Protein AF-A0A7Y5LWR7-F1 (afdb_monomer_lite)

pLDDT: mean 94.44, std 10.48, range [30.91, 98.88]

Structure (mmCIF, N/CA/C/O backbone):
data_AF-A0A7Y5LWR7-F1
#
_entry.id   AF-A0A7Y5LWR7-F1
#
loop_
_atom_site.group_PDB
_atom_site.id
_atom_site.type_symbol
_atom_site.label_atom_id
_atom_site.label_alt_id
_atom_site.label_comp_id
_atom_site.label_asym_id
_atom_site.label_entity_id
_atom_site.label_seq_id
_atom_site.pdbx_PDB_ins_code
_atom_site.Cartn_x
_atom_site.Cartn_y
_atom_site.Cartn_z
_atom_site.occupancy
_atom_site.B_iso_or_equiv
_atom_site.auth_seq_id
_atom_site.auth_comp_id
_atom_site.auth_asym_id
_atom_site.auth_atom_id
_atom_site.pdbx_PDB_model_num
ATOM 1 N N . MET A 1 1 ? 12.936 7.554 26.149 1.00 33.31 1 MET A N 1
ATOM 2 C CA . MET A 1 1 ? 13.353 6.325 26.855 1.00 33.31 1 MET A CA 1
ATOM 3 C C . MET A 1 1 ? 12.350 5.216 26.544 1.00 33.31 1 MET A C 1
ATOM 5 O O . MET A 1 1 ? 11.385 5.053 27.273 1.00 33.31 1 MET A O 1
ATOM 9 N N . LEU A 1 2 ? 12.534 4.507 25.424 1.00 32.50 2 LEU A N 1
ATOM 10 C CA . LEU A 1 2 ? 11.913 3.196 25.205 1.00 32.50 2 LEU A CA 1
ATOM 11 C C . LEU A 1 2 ? 12.851 2.184 25.873 1.00 32.50 2 LEU A C 1
ATOM 13 O O . LEU A 1 2 ? 13.879 1.833 25.298 1.00 32.50 2 LEU A O 1
ATOM 17 N N . SER A 1 3 ? 12.565 1.799 27.116 1.00 30.91 3 SER A N 1
ATOM 18 C CA . SER A 1 3 ? 13.297 0.704 27.753 1.00 30.91 3 SER A CA 1
ATOM 19 C C . SER A 1 3 ? 12.865 -0.608 27.117 1.00 30.91 3 SER A C 1
ATOM 21 O O . SER A 1 3 ? 11.700 -0.996 27.169 1.00 30.91 3 SER A O 1
ATOM 23 N N . ALA A 1 4 ? 13.843 -1.247 26.489 1.00 37.62 4 ALA A N 1
ATOM 24 C CA . ALA A 1 4 ? 13.772 -2.543 25.857 1.00 37.62 4 ALA A CA 1
ATOM 25 C C . ALA A 1 4 ? 13.347 -3.634 26.851 1.00 37.62 4 ALA A C 1
ATOM 27 O O . ALA A 1 4 ? 14.129 -4.064 27.696 1.00 37.62 4 ALA A O 1
ATOM 28 N N . LEU A 1 5 ? 12.128 -4.142 26.688 1.00 35.56 5 LEU A N 1
ATOM 29 C CA . LEU A 1 5 ? 11.800 -5.523 27.030 1.00 35.56 5 LEU A CA 1
ATOM 30 C C . LEU A 1 5 ? 12.269 -6.401 25.860 1.00 35.56 5 LEU A C 1
ATOM 32 O O . LEU A 1 5 ? 11.478 -6.852 25.038 1.00 35.56 5 LEU A O 1
ATOM 36 N N . LEU A 1 6 ? 13.588 -6.606 25.759 1.00 37.94 6 LEU A N 1
ATOM 37 C CA . LEU A 1 6 ? 14.128 -7.743 25.018 1.00 37.94 6 LEU A CA 1
ATOM 38 C C . LEU A 1 6 ? 13.851 -8.981 25.875 1.00 37.94 6 LEU A C 1
ATOM 40 O O . LEU A 1 6 ? 14.619 -9.327 26.772 1.00 37.94 6 LEU A O 1
ATOM 44 N N . ALA A 1 7 ? 12.714 -9.627 25.633 1.00 39.38 7 ALA A N 1
ATOM 45 C CA . ALA A 1 7 ? 12.545 -11.007 26.047 1.00 39.38 7 ALA A CA 1
ATOM 46 C C . ALA A 1 7 ? 13.658 -11.820 25.368 1.00 39.38 7 ALA A C 1
ATOM 48 O O . ALA A 1 7 ? 13.767 -11.807 24.140 1.00 39.38 7 ALA A O 1
ATOM 49 N N . LEU A 1 8 ? 14.494 -12.498 26.161 1.00 38.38 8 LEU A N 1
ATOM 50 C CA . LEU A 1 8 ? 15.397 -13.540 25.676 1.00 38.38 8 LEU A CA 1
ATOM 51 C C . LEU A 1 8 ? 14.532 -14.659 25.069 1.00 38.38 8 LEU A C 1
ATOM 53 O O . LEU A 1 8 ? 14.175 -15.625 25.740 1.00 38.38 8 LEU A O 1
ATOM 57 N N . SER A 1 9 ? 14.158 -14.516 23.799 1.00 42.25 9 SER A N 1
ATOM 58 C CA . SER A 1 9 ? 13.745 -15.654 22.990 1.00 42.25 9 SER A CA 1
ATOM 59 C C . SER A 1 9 ? 14.995 -16.479 22.746 1.00 42.25 9 SER A C 1
ATOM 61 O O . SER A 1 9 ? 15.924 -16.041 22.069 1.00 42.25 9 SER A O 1
ATOM 63 N N . ILE A 1 10 ? 15.033 -17.662 23.350 1.00 45.69 10 ILE A N 1
ATOM 64 C CA . ILE A 1 10 ? 15.969 -18.717 22.980 1.00 45.69 10 ILE A CA 1
ATOM 65 C C . ILE A 1 10 ? 15.828 -18.883 21.463 1.00 45.69 10 ILE A C 1
ATOM 67 O O . ILE A 1 10 ? 14.739 -19.200 20.987 1.00 45.69 10 ILE A O 1
ATOM 71 N N . LEU A 1 11 ? 16.902 -18.585 20.724 1.00 50.47 11 LEU A N 1
ATOM 72 C CA . LEU A 1 11 ? 17.004 -18.691 19.267 1.00 50.47 11 LEU A CA 1
ATOM 73 C C . LEU A 1 11 ? 16.865 -20.163 18.858 1.00 50.47 11 LEU A C 1
ATOM 75 O O . LEU A 1 11 ? 17.845 -20.836 18.544 1.00 50.47 11 LEU A O 1
ATOM 79 N N . ALA A 1 12 ? 15.646 -20.693 18.907 1.00 60.47 12 ALA A N 1
ATOM 80 C CA . ALA A 1 12 ? 15.312 -21.890 18.168 1.00 60.47 12 ALA A CA 1
ATOM 81 C C . ALA A 1 12 ? 15.597 -21.584 16.696 1.00 60.47 12 ALA A C 1
ATOM 83 O O . ALA A 1 12 ? 15.195 -20.533 16.192 1.00 60.47 12 ALA A O 1
ATOM 84 N N . CYS A 1 13 ? 16.335 -22.474 16.030 1.00 62.78 13 CYS A N 1
ATOM 85 C CA . CYS A 1 13 ? 16.491 -22.403 14.583 1.00 62.78 13 CYS A CA 1
ATOM 86 C C . CYS A 1 13 ? 15.076 -22.286 13.989 1.00 62.78 13 CYS A C 1
ATOM 88 O O . CYS A 1 13 ? 14.222 -23.091 14.387 1.00 62.78 13 CYS A O 1
ATOM 90 N N . PRO A 1 14 ? 14.787 -21.282 13.140 1.00 66.44 14 PRO A N 1
ATOM 91 C CA . PRO A 1 14 ? 13.465 -21.168 12.545 1.00 66.44 14 PRO A CA 1
ATOM 92 C C . PRO A 1 14 ? 13.116 -22.501 11.867 1.00 66.44 14 PRO A C 1
ATOM 94 O O . PRO A 1 14 ? 14.014 -23.170 11.340 1.00 66.44 14 PRO A O 1
ATOM 97 N N . PRO A 1 15 ? 11.848 -22.944 11.943 1.00 73.62 15 PRO A N 1
ATOM 98 C CA . PRO A 1 15 ? 11.438 -24.173 11.282 1.00 73.62 15 PRO A CA 1
ATOM 99 C C . PRO A 1 15 ? 11.814 -24.100 9.794 1.00 73.62 15 PRO A C 1
ATOM 101 O O . PRO A 1 15 ? 11.798 -23.009 9.218 1.00 73.62 15 PRO A O 1
ATOM 104 N N . PRO A 1 16 ? 12.179 -25.234 9.170 1.00 86.31 16 PRO A N 1
ATOM 105 C CA . PRO A 1 16 ? 12.497 -25.244 7.749 1.00 86.31 16 PRO A CA 1
ATOM 106 C C . PRO A 1 16 ? 11.305 -24.696 6.959 1.00 86.31 16 PRO A C 1
ATOM 108 O O . PRO A 1 16 ? 10.158 -25.029 7.270 1.00 86.31 16 PRO A O 1
ATOM 111 N N . GLY A 1 17 ? 11.574 -23.859 5.956 1.00 94.25 17 GLY A N 1
ATOM 112 C CA . GLY A 1 17 ? 10.511 -23.298 5.132 1.00 94.25 17 GLY A CA 1
ATOM 113 C C . GLY A 1 17 ? 9.750 -24.359 4.341 1.00 94.25 17 GLY A C 1
ATOM 114 O O . GLY A 1 17 ? 10.210 -25.485 4.131 1.00 94.25 17 GLY A O 1
ATOM 115 N N . ILE A 1 18 ? 8.550 -23.982 3.921 1.00 97.56 18 ILE A N 1
ATOM 116 C CA . ILE A 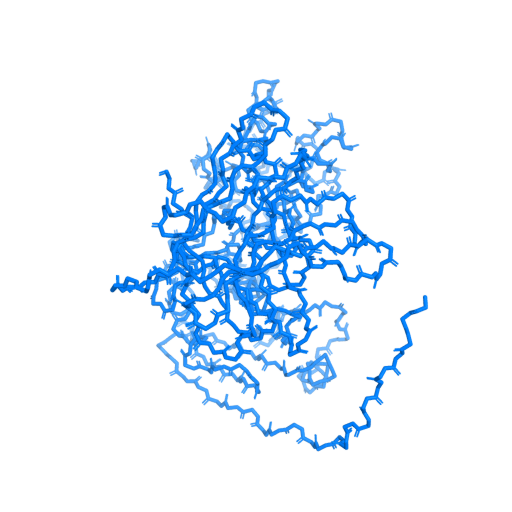1 18 ? 7.591 -24.821 3.219 1.00 97.56 18 ILE A CA 1
ATOM 117 C C . ILE A 1 18 ? 7.698 -24.540 1.723 1.00 97.56 18 ILE A C 1
ATOM 119 O O . ILE A 1 18 ? 7.600 -23.395 1.280 1.00 97.56 18 ILE A O 1
ATOM 123 N N . GLU A 1 19 ? 7.867 -25.606 0.947 1.00 98.12 19 GLU A N 1
ATOM 124 C CA . GLU A 1 19 ? 7.754 -25.574 -0.509 1.00 98.12 19 GLU A CA 1
ATOM 125 C C . GLU A 1 19 ? 6.280 -25.655 -0.922 1.00 98.12 19 GLU A C 1
ATOM 127 O O . GLU A 1 19 ? 5.544 -26.534 -0.468 1.00 98.12 19 GLU A O 1
ATOM 132 N N . HIS A 1 20 ? 5.850 -24.772 -1.818 1.00 98.44 20 HIS A N 1
ATOM 133 C CA . HIS A 1 20 ? 4.491 -24.755 -2.352 1.00 98.44 20 HIS A CA 1
ATOM 134 C C . HIS A 1 20 ? 4.496 -24.478 -3.852 1.00 98.44 20 HIS A C 1
ATOM 136 O O . HIS A 1 20 ? 5.311 -23.716 -4.370 1.00 98.44 20 HIS A O 1
ATOM 142 N N . LYS A 1 21 ? 3.583 -25.125 -4.576 1.00 98.69 21 LYS A N 1
ATOM 143 C CA . LYS A 1 21 ? 3.525 -25.068 -6.036 1.00 98.69 21 LYS A CA 1
ATOM 144 C C . LYS A 1 21 ? 2.143 -24.651 -6.498 1.00 98.69 21 LYS A C 1
ATOM 146 O O . LYS A 1 21 ? 1.160 -25.306 -6.169 1.00 98.69 21 LYS A O 1
ATOM 151 N N . THR A 1 22 ? 2.101 -23.628 -7.338 1.00 98.69 22 THR A N 1
ATOM 152 C CA . THR A 1 22 ? 0.907 -23.202 -8.069 1.00 98.69 22 THR A CA 1
ATOM 153 C C . THR A 1 22 ? 1.098 -23.418 -9.575 1.00 98.69 22 THR A C 1
ATOM 155 O O . THR A 1 22 ? 2.117 -23.964 -10.016 1.00 98.69 22 THR A O 1
ATOM 158 N N . ALA A 1 23 ? 0.126 -22.986 -10.384 1.00 98.56 23 ALA A N 1
ATOM 159 C CA . ALA A 1 23 ? 0.202 -23.091 -11.839 1.00 98.56 23 ALA A CA 1
ATOM 160 C C . ALA A 1 23 ? 1.424 -22.351 -12.409 1.00 98.56 23 ALA A C 1
ATOM 162 O O . ALA A 1 23 ? 2.123 -22.897 -13.263 1.00 98.56 23 ALA A O 1
ATOM 163 N N . HIS A 1 24 ? 1.716 -21.153 -11.898 1.00 98.81 24 HIS A N 1
ATOM 164 C CA . HIS A 1 24 ? 2.752 -20.272 -12.429 1.00 98.81 24 HIS A CA 1
ATOM 165 C C . HIS A 1 24 ? 3.938 -20.045 -11.484 1.00 98.81 24 HIS A C 1
ATOM 167 O O . HIS A 1 24 ? 4.938 -19.486 -11.929 1.00 98.81 24 HIS A O 1
ATOM 173 N N . TYR A 1 25 ? 3.881 -20.497 -10.225 1.00 98.81 25 TYR A N 1
ATOM 174 C CA . TYR A 1 25 ? 4.927 -20.217 -9.235 1.00 98.81 25 TYR A CA 1
ATOM 175 C C . TYR A 1 25 ? 5.413 -21.450 -8.474 1.00 98.81 25 TYR A C 1
ATOM 177 O O . TYR A 1 25 ? 4.619 -22.305 -8.075 1.00 98.81 25 TYR A O 1
ATOM 185 N N . ASP A 1 26 ? 6.724 -21.507 -8.241 1.00 98.81 26 ASP A N 1
ATOM 186 C CA . ASP A 1 26 ? 7.390 -22.312 -7.216 1.00 98.81 26 ASP A CA 1
ATOM 187 C C . ASP A 1 26 ? 7.732 -21.402 -6.027 1.00 98.81 26 ASP A C 1
ATOM 189 O O . ASP A 1 26 ? 8.507 -20.457 -6.173 1.00 98.81 26 ASP A O 1
ATOM 193 N N . LEU A 1 27 ? 7.177 -21.682 -4.851 1.00 98.69 27 LEU A N 1
ATOM 194 C CA . LEU A 1 27 ? 7.318 -20.854 -3.654 1.00 98.69 27 LEU A CA 1
ATOM 195 C C . LEU A 1 27 ? 8.092 -21.583 -2.561 1.00 98.69 27 LEU A C 1
ATOM 197 O O . LEU A 1 27 ? 7.815 -22.748 -2.294 1.00 98.69 27 LEU A O 1
ATOM 201 N N . TYR A 1 28 ? 8.976 -20.859 -1.881 1.00 98.62 28 TYR A N 1
ATOM 202 C CA . TYR A 1 28 ? 9.517 -21.235 -0.576 1.00 98.62 28 TYR A CA 1
ATOM 203 C C . TYR A 1 28 ? 9.120 -20.170 0.448 1.00 98.62 28 TYR A C 1
ATOM 205 O O . TYR A 1 28 ? 9.338 -18.984 0.199 1.00 98.62 28 TYR A O 1
ATOM 213 N N . ALA A 1 29 ? 8.540 -20.569 1.580 1.00 98.25 29 ALA A N 1
ATOM 214 C CA . ALA A 1 29 ? 8.079 -19.642 2.615 1.00 98.25 29 ALA A CA 1
ATOM 215 C C . ALA A 1 29 ? 8.331 -20.177 4.031 1.00 98.25 29 ALA A C 1
ATOM 217 O O . ALA A 1 29 ? 7.966 -21.307 4.335 1.00 98.25 29 ALA A O 1
ATOM 218 N N . GLU A 1 30 ? 8.910 -19.367 4.921 1.00 96.31 30 GLU A N 1
ATOM 219 C CA . GLU A 1 30 ? 9.195 -19.792 6.306 1.00 96.31 30 GLU A CA 1
ATOM 220 C C . GLU A 1 30 ? 8.069 -19.472 7.302 1.00 96.31 30 GLU A C 1
ATOM 222 O O . GLU A 1 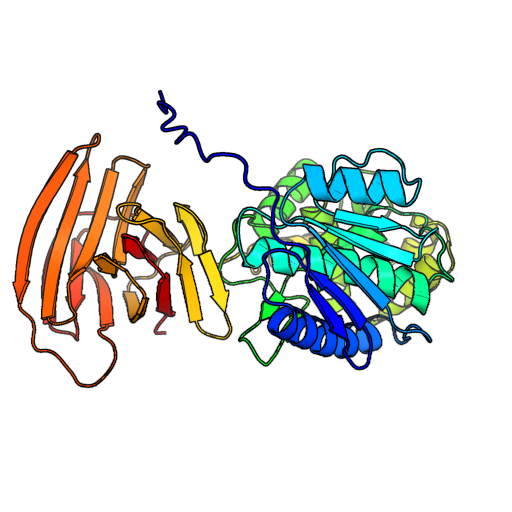30 ? 7.686 -20.332 8.090 1.00 96.31 30 GLU A O 1
ATOM 227 N N . THR A 1 31 ? 7.525 -18.251 7.290 1.00 95.50 31 THR A N 1
ATOM 228 C CA . THR A 1 31 ? 6.567 -17.780 8.319 1.00 95.50 31 THR A CA 1
ATOM 229 C C . THR A 1 31 ? 5.247 -17.250 7.774 1.00 95.50 31 THR A C 1
ATOM 231 O O . THR A 1 31 ? 4.316 -17.021 8.547 1.00 95.50 31 THR A O 1
ATOM 234 N N . VAL A 1 32 ? 5.147 -17.048 6.462 1.00 96.75 32 VAL A N 1
ATOM 235 C CA . VAL A 1 32 ? 3.894 -16.671 5.797 1.00 96.75 32 VAL A CA 1
ATOM 236 C C . VAL A 1 32 ? 3.161 -17.919 5.328 1.00 96.75 32 VAL A C 1
ATOM 238 O O . VAL A 1 32 ? 3.792 -18.936 5.055 1.00 96.75 32 VAL A O 1
ATOM 241 N N . ASP A 1 33 ? 1.838 -17.832 5.210 1.00 97.56 33 ASP A N 1
ATOM 242 C CA . ASP A 1 33 ? 1.026 -18.909 4.646 1.00 97.56 33 ASP A CA 1
ATOM 243 C C . ASP A 1 33 ? 1.315 -19.051 3.137 1.00 97.56 33 ASP A C 1
ATOM 245 O O . ASP A 1 33 ? 0.955 -18.157 2.358 1.00 97.56 33 ASP A O 1
ATOM 249 N N . PRO A 1 34 ? 1.966 -20.143 2.693 1.00 97.88 34 PRO A N 1
ATOM 250 C CA . PRO A 1 34 ? 2.309 -20.307 1.289 1.00 97.88 34 PRO A CA 1
ATOM 251 C C . PRO A 1 34 ? 1.080 -20.493 0.387 1.00 97.88 34 PRO A C 1
ATOM 253 O O . PRO A 1 34 ? 1.171 -20.176 -0.798 1.00 97.88 34 PRO A O 1
ATOM 256 N N . GLU A 1 35 ? -0.060 -20.960 0.912 1.00 98.31 35 GLU A N 1
ATOM 257 C CA . GLU A 1 35 ? -1.296 -21.090 0.133 1.00 98.31 35 GLU A CA 1
ATOM 258 C C . GLU A 1 35 ? -1.915 -19.712 -0.144 1.00 98.31 35 GLU A C 1
ATOM 260 O O . GLU A 1 35 ? -2.270 -19.417 -1.289 1.00 98.31 35 GLU A O 1
ATOM 265 N N . GLU A 1 36 ? -1.983 -18.828 0.864 1.00 98.00 36 GLU A N 1
ATOM 266 C CA . GLU A 1 36 ? -2.456 -17.444 0.678 1.00 98.00 36 GLU A CA 1
ATOM 267 C C . GLU A 1 36 ? -1.544 -16.676 -0.289 1.00 98.00 36 GLU A C 1
ATOM 269 O O . GLU A 1 36 ? -2.036 -15.991 -1.190 1.00 98.00 36 GLU A O 1
ATOM 274 N N . ILE A 1 37 ? -0.220 -16.807 -0.145 1.00 98.62 37 ILE A N 1
ATOM 275 C CA . ILE A 1 37 ? 0.734 -16.156 -1.051 1.00 98.62 37 ILE A CA 1
ATOM 276 C C . ILE A 1 37 ? 0.661 -16.737 -2.468 1.00 98.62 37 ILE A C 1
ATOM 278 O O . ILE A 1 37 ? 0.714 -15.979 -3.439 1.00 98.62 37 ILE A O 1
ATOM 282 N N . GLY A 1 38 ? 0.487 -18.052 -2.609 1.00 98.69 38 GLY A N 1
ATOM 283 C CA . GLY A 1 38 ? 0.244 -18.692 -3.899 1.00 98.69 38 GLY A CA 1
ATOM 284 C C . GLY A 1 38 ? -0.992 -18.133 -4.593 1.00 98.69 38 GLY A C 1
ATOM 285 O O . GLY A 1 38 ? -0.910 -17.710 -5.746 1.00 98.69 38 GLY A O 1
ATOM 286 N N . ALA A 1 39 ? -2.118 -18.043 -3.883 1.00 98.69 39 ALA A N 1
ATOM 287 C CA . ALA A 1 39 ? -3.347 -17.460 -4.417 1.00 98.69 39 ALA A CA 1
ATOM 288 C C . ALA A 1 39 ? -3.174 -15.982 -4.818 1.00 98.69 39 ALA A C 1
ATOM 290 O O . ALA A 1 39 ? -3.623 -15.578 -5.893 1.00 98.69 39 ALA A O 1
ATOM 291 N N . LEU A 1 40 ? -2.480 -15.189 -3.993 1.00 98.81 40 LEU A N 1
ATOM 292 C CA . LEU A 1 40 ? -2.151 -13.792 -4.287 1.00 98.81 40 LEU A CA 1
ATOM 293 C C . LEU A 1 40 ? -1.356 -13.662 -5.596 1.00 98.81 40 LEU A C 1
ATOM 295 O O . LEU A 1 40 ? -1.706 -12.852 -6.457 1.00 98.81 40 LEU A O 1
ATOM 299 N N . LEU A 1 41 ? -0.293 -14.454 -5.753 1.00 98.88 41 LEU A N 1
ATOM 300 C CA . LEU A 1 41 ? 0.587 -14.410 -6.921 1.00 98.88 41 LEU A CA 1
ATOM 301 C C . LEU A 1 41 ? -0.106 -14.901 -8.199 1.00 98.88 41 LEU A C 1
ATOM 303 O O . LEU A 1 41 ? 0.128 -14.349 -9.271 1.00 98.88 41 LEU A O 1
ATOM 307 N N . GLU A 1 42 ? -1.017 -15.867 -8.105 1.00 98.81 42 GLU A N 1
ATOM 308 C CA . GLU A 1 42 ? -1.831 -16.306 -9.246 1.00 98.81 42 GLU A CA 1
ATOM 309 C C . GLU A 1 42 ? -2.805 -15.221 -9.736 1.00 98.81 42 GLU A C 1
ATOM 311 O O . GLU A 1 42 ? -3.009 -15.055 -10.944 1.00 98.81 42 GLU A O 1
ATOM 316 N N . GLU A 1 43 ? -3.383 -14.426 -8.831 1.00 98.81 43 GLU A N 1
ATOM 317 C CA . GLU A 1 43 ? -4.166 -13.249 -9.226 1.00 98.81 43 GLU A CA 1
ATOM 318 C C . GLU A 1 43 ? -3.280 -12.115 -9.767 1.00 98.81 43 GLU A C 1
ATOM 320 O O . GLU A 1 43 ? -3.683 -11.397 -10.693 1.00 98.81 43 GLU A O 1
ATOM 325 N N . ALA A 1 44 ? -2.058 -11.973 -9.245 1.00 98.81 44 ALA A N 1
ATOM 326 C CA . ALA A 1 44 ? -1.076 -11.012 -9.741 1.00 98.81 44 ALA A CA 1
ATOM 327 C C . ALA A 1 44 ? -0.634 -11.349 -11.169 1.00 98.81 44 ALA A C 1
ATOM 329 O O . ALA A 1 44 ? -0.652 -10.472 -12.031 1.00 98.81 44 ALA A O 1
ATOM 330 N N . TRP A 1 45 ? -0.350 -12.622 -11.464 1.00 98.81 45 TRP A N 1
ATOM 331 C CA . TRP A 1 45 ? 0.040 -13.102 -12.792 1.00 98.81 45 TRP A CA 1
ATOM 332 C C . TRP A 1 45 ? -0.914 -12.626 -13.890 1.00 98.81 45 TRP A C 1
ATOM 334 O O . TRP A 1 45 ? -0.482 -12.109 -14.920 1.00 98.81 45 TRP A O 1
ATOM 344 N N . LYS A 1 46 ? -2.229 -12.737 -13.661 1.00 98.62 46 LYS A N 1
ATOM 345 C CA . LYS A 1 46 ? -3.266 -12.308 -14.618 1.00 98.62 46 LYS A CA 1
ATOM 346 C C . LYS A 1 46 ? -3.191 -10.808 -14.911 1.00 98.62 46 LYS A C 1
ATOM 348 O O . LYS A 1 46 ? -3.400 -10.383 -16.051 1.00 98.62 46 LYS A O 1
ATOM 353 N N . GLN A 1 47 ? -2.928 -10.002 -13.884 1.00 98.75 47 GLN A N 1
ATOM 354 C CA . GLN A 1 47 ? -2.819 -8.548 -13.999 1.00 98.75 47 GLN A CA 1
ATOM 355 C C . GLN A 1 47 ? -1.488 -8.138 -14.626 1.00 98.75 47 GLN A C 1
ATOM 357 O O . GLN A 1 47 ? -1.483 -7.287 -15.513 1.00 98.75 47 GLN A O 1
ATOM 362 N N . PHE A 1 48 ? -0.390 -8.795 -14.257 1.00 98.75 48 PHE A N 1
ATOM 363 C CA . PHE A 1 48 ? 0.936 -8.553 -14.821 1.00 98.75 48 PHE A CA 1
ATOM 364 C C . PHE A 1 48 ? 0.957 -8.905 -16.308 1.00 98.75 48 PHE A C 1
ATOM 366 O O . PHE A 1 48 ? 1.359 -8.078 -17.122 1.00 98.75 48 PHE A O 1
ATOM 373 N N . ALA A 1 49 ? 0.408 -10.060 -16.695 1.00 98.69 49 ALA A N 1
ATOM 374 C CA . ALA A 1 49 ? 0.316 -10.462 -18.096 1.00 98.69 49 ALA A CA 1
ATOM 375 C C . ALA A 1 49 ? -0.441 -9.434 -18.951 1.00 98.69 49 ALA A C 1
ATOM 377 O O . ALA A 1 49 ? -0.048 -9.123 -20.077 1.00 98.69 49 ALA A O 1
ATOM 378 N N . ARG A 1 50 ? -1.516 -8.862 -18.396 1.00 98.44 50 ARG A N 1
ATOM 379 C CA . ARG A 1 50 ? -2.285 -7.796 -19.045 1.00 98.44 50 ARG A CA 1
ATOM 380 C C . ARG A 1 50 ? -1.509 -6.484 -19.114 1.00 98.44 50 ARG A C 1
ATOM 382 O O . ARG A 1 50 ? -1.562 -5.819 -20.141 1.00 98.44 50 ARG A O 1
ATOM 389 N N . PHE A 1 51 ? -0.821 -6.110 -18.039 1.00 98.50 51 PHE A N 1
ATOM 390 C CA . PHE A 1 51 ? -0.048 -4.872 -17.966 1.00 98.50 51 PHE A CA 1
ATOM 391 C C . PHE A 1 51 ? 1.132 -4.881 -18.948 1.00 98.50 51 PHE A C 1
ATOM 393 O O . PHE A 1 51 ? 1.327 -3.916 -19.683 1.00 98.50 51 PHE A O 1
ATOM 400 N N . PHE A 1 52 ? 1.881 -5.986 -19.005 1.00 98.00 52 PHE A N 1
ATOM 401 C CA . PHE A 1 52 ? 3.058 -6.128 -19.867 1.00 98.00 52 PHE A CA 1
ATOM 402 C C . PHE A 1 52 ? 2.736 -6.593 -21.293 1.00 98.00 52 PHE A C 1
ATOM 404 O O . PHE A 1 52 ? 3.629 -6.587 -22.138 1.00 98.00 52 PHE A O 1
ATOM 411 N N . LEU A 1 53 ? 1.488 -6.997 -21.571 1.00 97.44 53 LEU A N 1
ATOM 412 C CA . LEU A 1 53 ? 1.060 -7.600 -22.845 1.00 97.44 53 LEU A CA 1
ATOM 413 C C . LEU A 1 53 ? 1.907 -8.826 -23.250 1.00 97.44 53 LEU A C 1
ATOM 415 O O . LEU A 1 53 ? 2.053 -9.139 -24.432 1.00 97.44 53 LEU A O 1
ATOM 419 N N . ALA A 1 54 ? 2.479 -9.505 -22.259 1.00 97.81 54 ALA A N 1
ATOM 420 C CA . ALA A 1 54 ? 3.379 -10.643 -22.392 1.00 97.81 54 ALA A CA 1
ATOM 421 C C . ALA A 1 54 ? 3.377 -11.437 -21.081 1.00 97.81 54 ALA A C 1
ATOM 423 O O . ALA A 1 54 ? 2.968 -10.912 -20.051 1.00 97.81 54 ALA A O 1
ATOM 424 N N . ALA A 1 55 ? 3.854 -12.681 -21.099 1.00 98.38 55 ALA A N 1
ATOM 425 C CA . ALA A 1 55 ? 4.029 -13.485 -19.892 1.00 98.38 55 ALA A CA 1
ATOM 426 C C . ALA A 1 55 ? 5.322 -14.312 -19.969 1.00 98.38 55 ALA A C 1
ATOM 428 O O . ALA A 1 55 ? 5.726 -14.699 -21.075 1.00 98.38 55 ALA A O 1
ATOM 429 N N . PRO A 1 56 ? 5.972 -14.606 -18.829 1.00 98.25 56 PRO A N 1
ATOM 430 C CA . PRO A 1 56 ? 7.062 -15.570 -18.777 1.00 98.25 56 PRO A CA 1
ATOM 431 C C . PRO A 1 56 ? 6.597 -16.952 -19.251 1.00 98.25 56 PRO A C 1
ATOM 433 O O . PRO A 1 56 ? 5.440 -17.330 -19.074 1.00 98.25 56 PRO A O 1
ATOM 436 N N . LYS A 1 57 ? 7.507 -17.709 -19.870 1.00 97.12 57 LYS A N 1
ATOM 437 C CA . LYS A 1 57 ? 7.213 -19.061 -20.380 1.00 97.12 57 LYS A CA 1
ATOM 438 C C . LYS A 1 57 ? 7.295 -20.138 -19.300 1.00 97.12 57 LYS A C 1
ATOM 440 O O . LYS A 1 57 ? 6.594 -21.140 -19.388 1.00 97.12 57 LYS A O 1
ATOM 445 N N . ASP A 1 58 ? 8.166 -19.921 -18.321 1.00 97.69 58 ASP A N 1
ATOM 446 C CA . ASP A 1 58 ? 8.468 -20.866 -17.252 1.00 97.69 58 ASP A CA 1
ATOM 447 C C . ASP A 1 58 ? 7.774 -20.445 -15.949 1.00 97.69 58 ASP A C 1
ATOM 449 O O . ASP A 1 58 ? 7.404 -19.278 -15.782 1.00 97.69 58 ASP A O 1
ATOM 453 N N . ARG A 1 59 ? 7.636 -21.389 -15.009 1.00 98.50 59 ARG A N 1
ATOM 454 C CA . ARG A 1 59 ? 7.195 -21.080 -13.641 1.00 98.50 59 ARG A CA 1
ATOM 455 C C . ARG A 1 59 ? 8.233 -20.202 -12.946 1.00 98.50 59 ARG A C 1
ATOM 457 O O . ARG A 1 59 ? 9.438 -20.375 -13.129 1.00 98.50 59 ARG A O 1
ATOM 464 N N . LEU A 1 60 ? 7.750 -19.251 -12.162 1.00 98.75 60 LEU A N 1
ATOM 465 C CA . LEU A 1 60 ? 8.569 -18.273 -11.462 1.00 98.75 60 LEU A CA 1
ATOM 466 C C . LEU A 1 60 ? 8.898 -18.752 -10.052 1.00 98.75 60 LEU A C 1
ATOM 468 O O . LEU A 1 60 ? 8.029 -19.260 -9.348 1.00 98.75 60 LEU A O 1
ATOM 472 N N . ARG A 1 61 ? 10.146 -18.559 -9.620 1.00 98.81 61 ARG A N 1
ATOM 473 C CA . ARG A 1 61 ? 10.588 -18.904 -8.264 1.00 98.81 61 ARG A CA 1
ATOM 474 C C . ARG A 1 61 ? 10.562 -17.670 -7.366 1.00 98.81 61 ARG A C 1
ATOM 476 O O . ARG A 1 61 ? 11.189 -16.663 -7.707 1.00 98.81 61 ARG A O 1
ATOM 483 N N . VAL A 1 62 ? 9.876 -17.773 -6.229 1.00 98.88 62 VAL A N 1
ATOM 484 C CA . VAL A 1 62 ? 9.818 -16.735 -5.185 1.00 98.88 62 VAL A CA 1
ATOM 485 C C . VAL A 1 62 ? 10.175 -17.362 -3.837 1.00 98.88 62 VAL A C 1
ATOM 487 O O . VAL A 1 62 ? 9.616 -18.393 -3.465 1.00 98.88 62 VAL A O 1
ATOM 490 N N . GLU A 1 63 ? 11.108 -16.755 -3.107 1.00 98.75 63 GLU A N 1
ATOM 491 C CA . GLU A 1 63 ? 11.583 -17.241 -1.808 1.00 98.75 63 GLU A CA 1
ATOM 492 C C . GLU A 1 63 ? 11.405 -16.167 -0.729 1.00 98.75 63 GLU A C 1
ATOM 494 O O . GLU A 1 63 ? 11.930 -15.057 -0.849 1.00 98.75 63 GLU A O 1
ATOM 499 N N . ILE A 1 64 ? 10.648 -16.505 0.320 1.00 98.69 64 ILE A N 1
ATOM 500 C CA . ILE A 1 64 ? 10.205 -15.593 1.377 1.00 98.69 64 ILE A CA 1
ATOM 501 C C . ILE A 1 64 ? 10.733 -16.081 2.723 1.00 98.69 64 ILE A C 1
ATOM 503 O O . ILE A 1 64 ? 10.266 -17.072 3.291 1.00 98.69 64 ILE A O 1
ATOM 507 N N . TYR A 1 65 ? 11.702 -15.343 3.242 1.00 98.25 65 TYR A N 1
ATOM 508 C CA . TYR A 1 65 ? 12.437 -15.678 4.453 1.00 98.25 65 TYR A CA 1
ATOM 509 C C . TYR A 1 65 ? 11.842 -15.008 5.692 1.00 98.25 65 TYR A C 1
ATOM 511 O O . TYR A 1 65 ? 11.300 -13.904 5.625 1.00 98.25 65 TYR A O 1
ATOM 519 N N . ALA A 1 66 ? 11.962 -15.654 6.849 1.00 96.94 66 ALA A N 1
ATOM 520 C CA . ALA A 1 66 ? 11.413 -15.135 8.099 1.00 96.94 66 ALA A CA 1
ATOM 521 C C . ALA A 1 66 ? 12.134 -13.871 8.595 1.00 96.94 66 ALA A C 1
ATOM 523 O O . ALA A 1 66 ? 11.536 -13.053 9.295 1.00 96.94 66 ALA A O 1
ATOM 524 N N . SER A 1 67 ? 13.417 -13.720 8.256 1.00 96.69 67 SER A N 1
ATOM 525 C CA . SER A 1 67 ? 14.259 -12.613 8.705 1.00 96.69 67 SER A CA 1
ATOM 526 C C . SER A 1 67 ? 15.274 -12.188 7.645 1.00 96.69 67 SER A C 1
ATOM 528 O O . SER A 1 67 ? 15.555 -12.921 6.692 1.00 96.69 67 SER A O 1
ATOM 530 N N . ASN A 1 68 ? 15.860 -11.004 7.841 1.00 97.06 68 ASN A N 1
ATOM 531 C CA . ASN A 1 68 ? 16.932 -10.504 6.988 1.00 97.06 68 ASN A CA 1
ATOM 532 C C . ASN A 1 68 ? 18.148 -11.448 6.992 1.00 97.06 68 ASN A C 1
ATOM 534 O O . ASN A 1 68 ? 18.755 -11.660 5.952 1.00 97.06 68 ASN A O 1
ATOM 538 N N . GLU A 1 69 ? 18.492 -12.068 8.123 1.00 96.81 69 GLU A N 1
ATOM 539 C CA . GLU A 1 69 ? 19.629 -12.994 8.221 1.00 96.81 69 GLU A CA 1
ATOM 540 C C . GLU A 1 69 ? 19.436 -14.237 7.341 1.00 96.81 69 GLU A C 1
ATOM 542 O O . GLU A 1 69 ? 20.362 -14.633 6.630 1.00 96.81 69 GLU A O 1
ATOM 547 N N . ALA A 1 70 ? 18.237 -14.831 7.352 1.00 96.69 70 ALA A N 1
ATOM 548 C CA . ALA A 1 70 ? 17.903 -15.974 6.501 1.00 96.69 70 ALA A CA 1
ATOM 549 C C . ALA A 1 70 ? 17.911 -15.588 5.009 1.00 96.69 70 ALA A C 1
ATOM 551 O O . ALA A 1 70 ? 18.476 -16.307 4.182 1.00 96.69 70 ALA A O 1
ATOM 552 N N . TYR A 1 71 ? 17.397 -14.399 4.683 1.00 97.94 71 TYR A N 1
ATOM 553 C CA . TYR A 1 71 ? 17.477 -13.813 3.344 1.00 97.94 71 TYR A CA 1
ATOM 554 C C . TYR A 1 71 ? 18.926 -13.604 2.868 1.00 97.94 71 TYR A C 1
ATOM 556 O O . TYR A 1 71 ? 19.283 -14.056 1.780 1.00 97.94 71 TYR A O 1
ATOM 564 N N . GLN A 1 72 ? 19.808 -13.021 3.690 1.00 97.94 72 GLN A N 1
ATOM 565 C CA . GLN A 1 72 ? 21.230 -12.871 3.343 1.00 97.94 72 GLN A CA 1
ATOM 566 C C . GLN A 1 72 ? 21.931 -14.227 3.179 1.00 97.94 72 GLN A C 1
ATOM 568 O O . GLN A 1 72 ? 22.773 -14.399 2.293 1.00 97.94 72 GLN A O 1
ATOM 573 N N . ALA A 1 73 ? 21.589 -15.216 4.012 1.00 97.19 73 ALA A N 1
ATOM 574 C CA . ALA A 1 73 ? 22.137 -16.564 3.894 1.00 97.19 73 ALA A CA 1
ATOM 575 C C . ALA A 1 73 ? 21.747 -17.224 2.561 1.00 97.19 73 ALA A C 1
ATOM 577 O O . ALA A 1 73 ? 22.588 -17.871 1.931 1.00 97.19 73 ALA A O 1
ATOM 578 N N . ALA A 1 74 ? 20.511 -17.019 2.103 1.00 97.56 74 ALA A N 1
ATOM 579 C CA . ALA A 1 74 ? 20.036 -17.497 0.811 1.00 97.56 74 ALA A CA 1
ATOM 580 C C . ALA A 1 74 ? 20.726 -16.813 -0.373 1.00 97.56 74 ALA A C 1
ATOM 582 O O . ALA A 1 74 ? 21.205 -17.495 -1.281 1.00 97.56 74 ALA A O 1
ATOM 583 N N . LEU A 1 75 ? 20.868 -15.485 -0.331 1.00 98.12 75 LEU A N 1
ATOM 584 C CA . LEU A 1 75 ? 21.632 -14.743 -1.336 1.00 98.12 75 LEU A CA 1
ATOM 585 C C . LEU A 1 75 ? 23.066 -15.277 -1.439 1.00 98.12 75 LEU A C 1
ATOM 587 O O . LEU A 1 75 ? 23.540 -15.598 -2.530 1.00 98.12 75 LEU A O 1
ATOM 591 N N . LYS A 1 76 ? 23.737 -15.473 -0.299 1.00 97.81 76 LYS A N 1
ATOM 592 C CA . LYS A 1 76 ? 25.092 -16.035 -0.246 1.00 97.81 76 LYS A CA 1
ATOM 593 C C . LYS A 1 76 ? 25.160 -17.463 -0.798 1.00 97.81 76 LYS A C 1
ATOM 595 O O . LYS A 1 76 ? 26.096 -17.777 -1.538 1.00 97.81 76 LYS A O 1
ATOM 600 N N . ARG A 1 77 ? 24.195 -18.326 -0.451 1.00 97.69 77 ARG A N 1
ATOM 601 C CA . ARG A 1 77 ? 24.075 -19.708 -0.962 1.00 97.69 77 ARG A CA 1
ATOM 602 C C . ARG A 1 77 ? 24.043 -19.721 -2.489 1.00 97.69 77 ARG A C 1
ATOM 604 O O . ARG A 1 77 ? 24.753 -20.511 -3.109 1.00 97.69 77 ARG A O 1
ATOM 611 N N . ASP A 1 78 ? 23.311 -18.781 -3.075 1.00 98.12 78 ASP A N 1
ATOM 612 C CA . ASP A 1 78 ? 23.126 -18.679 -4.520 1.00 98.12 78 ASP A CA 1
ATOM 613 C C . ASP A 1 78 ? 24.162 -17.754 -5.189 1.00 98.12 78 ASP A C 1
ATOM 615 O O . ASP A 1 78 ? 24.006 -17.356 -6.346 1.00 98.12 78 ASP A O 1
ATOM 619 N N . LYS A 1 79 ? 25.255 -17.437 -4.475 1.00 97.81 79 LYS A N 1
ATOM 620 C CA . LYS A 1 79 ? 26.385 -16.605 -4.929 1.00 97.81 79 LYS A CA 1
ATOM 621 C C . LYS A 1 79 ? 25.967 -15.210 -5.405 1.00 97.81 79 LYS A C 1
ATOM 623 O O . LYS A 1 79 ? 26.598 -14.641 -6.296 1.00 97.81 79 LYS A O 1
ATOM 628 N N . GLN A 1 80 ? 24.907 -14.671 -4.819 1.00 97.62 80 GLN A N 1
ATOM 629 C CA . GLN A 1 80 ? 24.523 -13.277 -4.977 1.00 97.62 80 GLN A CA 1
ATOM 630 C C . GLN A 1 80 ? 25.375 -12.401 -4.048 1.00 97.62 80 GLN A C 1
ATOM 632 O O . GLN A 1 80 ? 25.927 -12.877 -3.052 1.00 97.62 80 GLN A O 1
ATOM 637 N N . GLY A 1 81 ? 25.522 -11.125 -4.406 1.00 94.88 81 GLY A N 1
ATOM 638 C CA . GLY A 1 81 ? 26.170 -10.143 -3.538 1.00 94.88 81 GLY A CA 1
ATOM 639 C C . GLY A 1 81 ? 25.357 -9.877 -2.271 1.00 94.88 81 GLY A C 1
ATOM 640 O O . GLY A 1 81 ? 24.211 -10.308 -2.151 1.00 94.88 81 GLY A O 1
ATOM 641 N N . GLU A 1 82 ? 25.950 -9.146 -1.332 1.00 95.50 82 GLU A N 1
ATOM 642 C CA . GLU A 1 82 ? 25.206 -8.608 -0.194 1.00 95.50 82 GLU A CA 1
ATOM 643 C C . GLU A 1 82 ? 24.248 -7.521 -0.691 1.00 95.50 82 GLU A C 1
ATOM 645 O O . GLU A 1 82 ? 24.657 -6.592 -1.392 1.00 95.50 82 GLU A O 1
ATOM 650 N N . ILE A 1 83 ? 22.965 -7.662 -0.360 1.00 96.31 83 ILE A N 1
ATOM 651 C CA . ILE A 1 83 ? 21.910 -6.752 -0.805 1.00 96.31 83 ILE A CA 1
ATOM 652 C C . ILE A 1 83 ? 21.217 -6.168 0.422 1.00 96.31 83 ILE A C 1
ATOM 654 O O . ILE A 1 83 ? 20.606 -6.895 1.195 1.00 96.31 83 ILE A O 1
ATOM 658 N N . HIS A 1 84 ? 21.268 -4.848 0.589 1.00 95.94 84 HIS A N 1
ATOM 659 C CA . HIS A 1 84 ? 20.732 -4.163 1.773 1.00 95.94 84 HIS A CA 1
ATOM 660 C C . HIS A 1 84 ? 19.257 -3.724 1.646 1.00 95.94 84 HIS A C 1
ATOM 662 O O . HIS A 1 84 ? 18.791 -2.898 2.430 1.00 95.94 84 HIS A O 1
ATOM 668 N N . SER A 1 85 ? 18.516 -4.238 0.661 1.00 95.88 85 SER A N 1
ATOM 669 C CA . SER A 1 85 ? 17.074 -3.999 0.492 1.00 95.88 85 SER A CA 1
ATOM 670 C C . SER A 1 85 ? 16.225 -5.099 1.141 1.00 95.88 85 SER A C 1
ATOM 672 O O . SER A 1 85 ? 16.716 -6.175 1.479 1.00 95.88 85 SER A O 1
ATOM 674 N N . GLY A 1 86 ? 14.924 -4.830 1.313 1.00 97.12 86 GLY A N 1
ATOM 675 C CA . GLY A 1 86 ? 13.963 -5.813 1.832 1.00 97.12 86 GLY A CA 1
ATOM 676 C C . GLY A 1 86 ? 13.766 -7.030 0.917 1.00 97.12 86 GLY A C 1
ATOM 677 O O . GLY A 1 86 ? 13.457 -8.121 1.396 1.00 97.12 86 GLY A O 1
ATOM 678 N N . GLY A 1 87 ? 13.950 -6.838 -0.389 1.00 98.31 87 GLY A N 1
ATOM 679 C CA . GLY A 1 87 ? 13.830 -7.862 -1.419 1.00 98.31 87 GLY A CA 1
ATOM 680 C C . GLY A 1 87 ? 14.735 -7.572 -2.613 1.00 98.31 87 GLY A C 1
ATOM 681 O O . GLY A 1 87 ? 15.323 -6.488 -2.712 1.00 98.31 87 GLY A O 1
ATOM 682 N N . TYR A 1 88 ? 14.898 -8.582 -3.461 1.00 98.44 88 TYR A N 1
ATOM 683 C CA . TYR A 1 88 ? 15.731 -8.553 -4.650 1.00 98.44 88 TYR A CA 1
ATOM 684 C C . TYR A 1 88 ? 15.317 -9.630 -5.653 1.00 98.44 88 TYR A C 1
ATOM 686 O O . TYR A 1 88 ? 15.425 -10.830 -5.386 1.00 98.44 88 TYR A O 1
ATOM 694 N N . TYR A 1 89 ? 14.943 -9.215 -6.857 1.00 98.50 89 TYR A N 1
ATOM 695 C CA . TYR A 1 89 ? 14.964 -10.085 -8.025 1.00 98.50 89 TYR A CA 1
ATOM 696 C C . TYR A 1 89 ? 16.381 -10.201 -8.605 1.00 98.50 89 TYR A C 1
ATOM 698 O O . TYR A 1 89 ? 16.963 -9.214 -9.056 1.00 98.50 89 TYR A O 1
ATOM 706 N N . SER A 1 90 ? 16.915 -11.424 -8.673 1.00 98.19 90 SER A N 1
ATOM 707 C CA . SER A 1 90 ? 18.184 -11.705 -9.351 1.00 98.19 90 SER A CA 1
ATOM 708 C C . SER A 1 90 ? 17.956 -12.119 -10.807 1.00 98.19 90 SER A C 1
ATOM 710 O O . SER A 1 90 ? 17.443 -13.214 -11.050 1.00 98.19 90 SER A O 1
ATOM 712 N N . PRO A 1 91 ? 18.433 -11.354 -11.809 1.00 96.94 91 PRO A N 1
ATOM 713 C CA . PRO A 1 91 ? 18.409 -11.801 -13.202 1.00 96.94 91 PRO A CA 1
ATOM 714 C C . PRO A 1 91 ? 19.249 -13.064 -13.446 1.00 96.94 91 PRO A C 1
ATOM 716 O O . PRO A 1 91 ? 18.982 -13.800 -14.395 1.00 96.94 91 PRO A O 1
ATOM 719 N N . GLY A 1 92 ? 20.269 -13.314 -12.614 1.00 97.38 92 GLY A N 1
ATOM 720 C CA . GLY A 1 92 ? 21.186 -14.446 -12.761 1.00 97.38 92 GLY A CA 1
ATOM 721 C C . GLY A 1 92 ? 20.549 -15.778 -12.373 1.00 97.38 92 GLY A C 1
ATOM 722 O O . GLY A 1 92 ? 20.640 -16.743 -13.130 1.00 97.38 92 GLY A O 1
ATOM 723 N N . THR A 1 93 ? 19.879 -15.827 -11.220 1.00 98.12 93 THR A N 1
ATOM 724 C CA . THR A 1 93 ? 19.173 -17.037 -10.760 1.00 98.12 93 THR A CA 1
ATOM 725 C C . THR A 1 93 ? 17.720 -17.079 -11.217 1.00 98.12 93 THR A C 1
ATOM 727 O O . THR A 1 93 ? 17.113 -18.147 -11.214 1.00 98.12 93 THR A O 1
ATOM 730 N N . LYS A 1 94 ? 17.173 -15.936 -11.650 1.00 98.31 94 LYS A N 1
ATOM 731 C CA . LYS A 1 94 ? 15.752 -15.715 -11.951 1.00 98.31 94 LYS A CA 1
ATOM 732 C C . LYS A 1 94 ? 14.843 -15.946 -10.743 1.00 98.31 94 LYS A C 1
ATOM 734 O O . LYS A 1 94 ? 13.677 -16.296 -10.919 1.00 98.31 94 LYS A O 1
ATOM 739 N N . ILE A 1 95 ? 15.361 -15.744 -9.534 1.00 98.75 95 ILE A N 1
ATOM 740 C CA . ILE A 1 95 ? 14.625 -15.892 -8.276 1.00 98.75 95 ILE A CA 1
ATOM 741 C C . ILE A 1 95 ? 14.323 -14.504 -7.705 1.00 98.75 95 ILE A C 1
ATOM 743 O O . ILE A 1 95 ? 15.193 -13.630 -7.700 1.00 98.75 95 ILE A O 1
ATOM 747 N N . ALA A 1 96 ? 13.091 -14.315 -7.232 1.00 98.75 96 ALA A N 1
ATOM 748 C CA . ALA A 1 96 ? 12.716 -13.196 -6.377 1.00 98.75 96 ALA A CA 1
ATOM 749 C C . ALA A 1 96 ? 12.923 -13.597 -4.910 1.00 98.75 96 ALA A C 1
ATOM 751 O O . ALA A 1 96 ? 12.223 -14.472 -4.401 1.00 98.75 96 ALA A O 1
ATOM 752 N N . TYR A 1 97 ? 13.895 -12.977 -4.249 1.00 98.81 97 TYR A N 1
ATOM 753 C CA . TYR A 1 97 ? 14.206 -13.196 -2.839 1.00 98.81 97 TYR A CA 1
ATOM 754 C C . TYR A 1 97 ? 13.650 -12.044 -2.011 1.00 98.81 97 TYR A C 1
ATOM 756 O O . TYR A 1 97 ? 13.797 -10.888 -2.396 1.00 98.81 97 TYR A O 1
ATOM 764 N N . LEU A 1 98 ? 13.073 -12.323 -0.849 1.00 98.69 98 LEU A N 1
ATOM 765 C CA . LEU A 1 98 ? 12.702 -11.285 0.113 1.00 98.69 98 LEU A CA 1
ATOM 766 C C . LEU A 1 98 ? 12.571 -11.858 1.523 1.00 98.69 98 LEU A C 1
ATOM 768 O O . LEU A 1 98 ? 12.536 -13.073 1.706 1.00 98.69 98 LEU A O 1
ATOM 772 N N . TRP A 1 99 ? 12.443 -10.991 2.520 1.00 98.25 99 TRP A N 1
ATOM 773 C CA . TRP A 1 99 ? 12.075 -11.395 3.877 1.00 98.25 99 TRP A CA 1
ATOM 774 C C . TRP A 1 99 ? 10.809 -10.689 4.370 1.00 98.25 99 TRP A C 1
ATOM 776 O O . TRP A 1 99 ? 10.390 -9.665 3.824 1.00 98.25 99 TRP A O 1
ATOM 786 N N . VAL A 1 100 ? 10.170 -11.260 5.391 1.00 97.88 100 VAL A N 1
ATOM 787 C CA . VAL A 1 100 ? 8.918 -10.752 5.969 1.00 97.88 100 VAL A CA 1
ATOM 788 C C . VAL A 1 100 ? 9.098 -9.349 6.541 1.00 97.88 100 VAL A C 1
ATOM 790 O O . VAL A 1 100 ? 9.941 -9.107 7.395 1.00 97.88 100 VAL A O 1
ATOM 793 N N . GLN A 1 101 ? 8.265 -8.418 6.091 1.00 96.75 101 GLN A N 1
ATOM 794 C CA . GLN A 1 101 ? 8.316 -7.017 6.494 1.00 96.75 101 GLN A CA 1
ATOM 795 C C . GLN A 1 101 ? 7.518 -6.776 7.790 1.00 96.75 101 GLN A C 1
ATOM 797 O O . GLN A 1 101 ? 6.681 -7.600 8.160 1.00 96.75 101 GLN A O 1
ATOM 802 N N . PRO A 1 102 ? 7.685 -5.622 8.470 1.00 92.75 102 PRO A N 1
ATOM 803 C CA . PRO A 1 102 ? 7.020 -5.336 9.751 1.00 92.75 102 PRO A CA 1
ATOM 804 C C . PRO A 1 102 ? 5.479 -5.364 9.752 1.00 92.75 102 PRO A C 1
ATOM 806 O O . PRO A 1 102 ? 4.867 -5.255 10.813 1.00 92.75 102 PRO A O 1
ATOM 809 N N . SER A 1 103 ? 4.837 -5.462 8.584 1.00 93.69 103 SER A N 1
ATOM 810 C CA . SER A 1 103 ? 3.393 -5.667 8.458 1.00 93.69 103 SER A CA 1
ATOM 811 C C . SER A 1 103 ? 3.058 -6.652 7.344 1.00 93.69 103 SER A C 1
ATOM 813 O O . SER A 1 103 ? 3.789 -6.772 6.355 1.00 93.69 103 SER A O 1
ATOM 815 N N . ASP A 1 104 ? 1.897 -7.293 7.468 1.00 94.88 104 ASP A N 1
ATOM 816 C CA . ASP A 1 104 ? 1.363 -8.206 6.458 1.00 94.88 104 ASP A CA 1
ATOM 817 C C . ASP A 1 104 ? 1.188 -7.495 5.103 1.00 94.88 104 ASP A C 1
ATOM 819 O O . ASP A 1 104 ? 1.524 -8.056 4.060 1.00 94.88 104 ASP A O 1
ATOM 823 N N . TYR A 1 105 ? 0.700 -6.246 5.111 1.00 96.75 105 TYR A N 1
ATOM 824 C CA . TYR A 1 105 ? 0.554 -5.440 3.896 1.00 96.75 105 TYR A CA 1
ATOM 825 C C . TYR A 1 105 ? 1.898 -5.180 3.219 1.00 96.75 105 TYR A C 1
ATOM 827 O O . TYR A 1 105 ? 2.016 -5.438 2.025 1.00 96.75 105 TYR A O 1
ATOM 835 N N . PHE A 1 106 ? 2.921 -4.737 3.961 1.00 96.38 106 PHE A N 1
ATOM 836 C CA . PHE A 1 106 ? 4.245 -4.492 3.373 1.00 96.38 106 PHE A CA 1
ATOM 837 C C . PHE A 1 106 ? 4.911 -5.773 2.892 1.00 96.38 106 PHE A C 1
ATOM 839 O O . PHE A 1 106 ? 5.597 -5.753 1.876 1.00 96.38 106 PHE A O 1
ATOM 846 N N . THR A 1 107 ? 4.675 -6.894 3.575 1.00 98.00 107 THR A N 1
ATOM 847 C CA . THR A 1 107 ? 5.175 -8.195 3.125 1.00 98.00 107 THR A CA 1
ATOM 848 C C . THR A 1 107 ? 4.566 -8.548 1.773 1.00 98.00 107 THR A C 1
ATOM 850 O O . THR A 1 107 ? 5.299 -8.839 0.835 1.00 98.00 107 THR A O 1
ATOM 853 N N . ARG A 1 108 ? 3.239 -8.435 1.617 1.00 98.38 108 ARG A N 1
ATOM 854 C CA . ARG A 1 108 ? 2.584 -8.668 0.319 1.00 98.38 108 ARG A CA 1
ATOM 855 C C . ARG A 1 108 ? 2.975 -7.645 -0.741 1.00 98.38 108 ARG A C 1
ATOM 857 O O . ARG A 1 108 ? 3.204 -8.041 -1.877 1.00 98.38 108 ARG A O 1
ATOM 864 N N . GLN A 1 109 ? 3.084 -6.362 -0.391 1.00 98.50 109 GLN A N 1
ATOM 865 C CA . GLN A 1 109 ? 3.543 -5.325 -1.318 1.00 98.50 109 GLN A CA 1
ATOM 866 C C . GLN A 1 109 ? 4.934 -5.665 -1.849 1.00 98.50 109 GLN A C 1
ATOM 868 O O . GLN A 1 109 ? 5.140 -5.600 -3.054 1.00 98.50 109 GLN A O 1
ATOM 873 N N . LEU A 1 110 ? 5.859 -6.079 -0.980 1.00 98.56 110 LEU A N 1
ATOM 874 C CA . LEU A 1 110 ? 7.209 -6.451 -1.382 1.00 98.56 110 LEU A CA 1
ATOM 875 C C . LEU A 1 110 ? 7.236 -7.737 -2.223 1.00 98.56 110 LEU A C 1
ATOM 877 O O . LEU A 1 110 ? 7.945 -7.788 -3.220 1.00 98.56 110 LEU A O 1
ATOM 881 N N . ILE A 1 111 ? 6.421 -8.746 -1.888 1.00 98.81 111 ILE A N 1
ATOM 882 C CA . ILE A 1 111 ? 6.250 -9.947 -2.727 1.00 98.81 111 ILE A CA 1
ATOM 883 C C . ILE A 1 111 ? 5.802 -9.548 -4.136 1.00 98.81 111 ILE A C 1
ATOM 885 O O . ILE A 1 111 ? 6.393 -9.984 -5.120 1.00 98.81 111 ILE A O 1
ATOM 889 N N . LEU A 1 112 ? 4.772 -8.704 -4.237 1.00 98.88 112 LEU A N 1
ATOM 890 C CA . LEU A 1 112 ? 4.254 -8.222 -5.516 1.00 98.88 112 LEU A CA 1
ATOM 891 C C . LEU A 1 112 ? 5.274 -7.346 -6.257 1.00 98.88 112 LEU A C 1
ATOM 893 O O . LEU A 1 112 ? 5.367 -7.451 -7.475 1.00 98.88 112 LEU A O 1
ATOM 897 N N . HIS A 1 113 ? 6.047 -6.529 -5.540 1.00 98.88 113 HIS A N 1
ATOM 898 C CA . HIS A 1 113 ? 7.114 -5.687 -6.085 1.00 98.88 113 HIS A CA 1
ATOM 899 C C . HIS A 1 113 ? 8.212 -6.539 -6.738 1.00 98.88 113 HIS A C 1
ATOM 901 O O . HIS A 1 113 ? 8.506 -6.373 -7.920 1.00 98.88 113 HIS A O 1
ATOM 907 N N . GLU A 1 114 ? 8.778 -7.506 -6.012 1.00 98.88 114 GLU A N 1
ATOM 908 C CA . GLU A 1 114 ? 9.840 -8.360 -6.558 1.00 98.88 114 GLU A CA 1
ATOM 909 C C . GLU A 1 114 ? 9.314 -9.308 -7.646 1.00 98.88 114 GLU A C 1
ATOM 911 O O . GLU A 1 114 ? 9.988 -9.550 -8.650 1.00 98.88 114 GLU A O 1
ATOM 916 N N . ALA A 1 115 ? 8.077 -9.799 -7.508 1.00 98.81 115 ALA A N 1
ATOM 917 C CA . ALA A 1 115 ? 7.419 -10.571 -8.558 1.00 98.81 115 ALA A CA 1
ATOM 918 C C . ALA A 1 115 ? 7.163 -9.723 -9.816 1.00 98.81 115 ALA A C 1
ATOM 920 O O . ALA A 1 115 ? 7.277 -10.239 -10.927 1.00 98.81 115 ALA A O 1
ATOM 921 N N . ALA A 1 116 ? 6.849 -8.431 -9.673 1.00 98.81 116 ALA A N 1
ATOM 922 C CA . ALA A 1 116 ? 6.698 -7.515 -10.798 1.00 98.81 116 ALA A CA 1
ATOM 923 C C . ALA A 1 116 ? 8.033 -7.288 -11.519 1.00 98.81 116 ALA A C 1
ATOM 925 O O . ALA A 1 116 ? 8.047 -7.343 -12.748 1.00 98.81 116 ALA A O 1
ATOM 926 N N . HIS A 1 117 ? 9.149 -7.125 -10.793 1.00 98.75 117 HIS A N 1
ATOM 927 C CA . HIS A 1 117 ? 10.493 -7.095 -11.392 1.00 98.75 117 HIS A CA 1
ATOM 928 C C . HIS A 1 117 ? 10.791 -8.375 -12.170 1.00 98.75 117 HIS A C 1
ATOM 930 O O . HIS A 1 117 ? 11.119 -8.318 -13.355 1.00 98.75 117 HIS A O 1
ATOM 936 N N . GLN A 1 118 ? 10.613 -9.537 -11.537 1.00 98.69 118 GLN A N 1
ATOM 937 C CA . GLN A 1 118 ? 10.825 -10.842 -12.165 1.00 98.69 118 GLN A CA 1
ATOM 938 C C . GLN A 1 118 ? 9.990 -11.002 -13.442 1.00 98.69 118 GLN A C 1
ATOM 940 O O . GLN A 1 118 ? 10.507 -11.391 -14.492 1.00 98.69 118 GLN A O 1
ATOM 945 N N . PHE A 1 119 ? 8.701 -10.673 -13.369 1.00 98.62 119 PHE A N 1
ATOM 946 C CA . PHE A 1 119 ? 7.781 -10.771 -14.494 1.00 98.62 119 PHE A CA 1
ATOM 947 C C . PHE A 1 119 ? 8.166 -9.798 -15.612 1.00 98.62 119 PHE A C 1
ATOM 949 O O . PHE A 1 119 ? 8.252 -10.203 -16.770 1.00 98.62 119 PHE A O 1
ATOM 956 N N . HIS A 1 120 ? 8.448 -8.535 -15.279 1.00 98.56 120 HIS A N 1
ATOM 957 C CA . HIS A 1 120 ? 8.880 -7.507 -16.227 1.00 98.56 120 HIS A CA 1
ATOM 958 C C . HIS A 1 120 ? 10.133 -7.945 -16.984 1.00 98.56 120 HIS A C 1
ATOM 960 O O . HIS A 1 120 ? 10.149 -7.943 -18.218 1.00 98.56 120 HIS A O 1
ATOM 966 N N . TYR A 1 121 ? 11.150 -8.394 -16.252 1.00 98.38 121 TYR A N 1
ATOM 967 C CA . TYR A 1 121 ? 12.419 -8.811 -16.828 1.00 98.38 121 TYR A CA 1
ATOM 968 C C . TYR A 1 121 ? 12.236 -10.006 -17.763 1.00 98.38 121 TYR A C 1
ATOM 970 O O . TYR A 1 121 ? 12.669 -9.981 -18.916 1.00 98.38 121 TYR A O 1
ATOM 978 N N . LEU A 1 122 ? 11.552 -11.051 -17.300 1.00 98.38 122 LEU A N 1
ATOM 979 C CA . LEU A 1 122 ? 11.425 -12.295 -18.057 1.00 98.38 122 LEU A CA 1
ATOM 980 C C . LEU A 1 122 ? 10.433 -12.205 -19.222 1.00 98.38 122 LEU A C 1
ATOM 982 O O . LEU A 1 122 ? 10.631 -12.888 -20.227 1.00 98.38 122 LEU A O 1
ATOM 986 N N . ALA A 1 123 ? 9.390 -11.381 -19.114 1.00 98.12 123 ALA A N 1
ATOM 987 C CA . ALA A 1 123 ? 8.354 -11.273 -20.141 1.00 98.12 123 ALA A CA 1
ATOM 988 C C . ALA A 1 123 ? 8.636 -10.185 -21.182 1.00 98.12 123 ALA A C 1
ATOM 990 O O . ALA A 1 123 ? 8.265 -10.349 -22.343 1.00 98.12 123 ALA A O 1
ATOM 991 N N . ALA A 1 124 ? 9.253 -9.071 -20.779 1.00 97.38 124 ALA A N 1
ATOM 992 C CA . ALA A 1 124 ? 9.273 -7.857 -21.591 1.00 97.38 124 ALA A CA 1
ATOM 993 C C . ALA A 1 124 ? 10.673 -7.330 -21.929 1.00 97.38 124 ALA A C 1
ATOM 995 O O . ALA A 1 124 ? 10.799 -6.636 -22.936 1.00 97.38 124 ALA A O 1
ATOM 996 N N . THR A 1 125 ? 11.719 -7.661 -21.163 1.00 97.50 125 THR A N 1
ATOM 997 C CA . THR A 1 125 ? 13.069 -7.100 -21.395 1.00 97.50 125 THR A CA 1
ATOM 998 C C . THR A 1 125 ? 14.119 -8.127 -21.815 1.00 97.50 125 THR A C 1
ATOM 1000 O O . THR A 1 125 ? 15.303 -7.801 -21.887 1.00 97.50 125 THR A O 1
ATOM 1003 N N . GLU A 1 126 ? 13.723 -9.375 -22.088 1.00 96.62 126 GLU A N 1
ATOM 1004 C CA . GLU A 1 126 ? 14.662 -10.486 -22.329 1.00 96.62 126 GLU A CA 1
ATOM 1005 C C . GLU A 1 126 ? 15.661 -10.665 -21.168 1.00 96.62 126 GLU A C 1
ATOM 1007 O O . GLU A 1 126 ? 16.828 -11.004 -21.371 1.00 96.62 126 GLU A O 1
ATOM 1012 N N . ASN A 1 127 ? 15.194 -10.417 -19.942 1.00 97.19 127 ASN A N 1
ATOM 1013 C CA . ASN A 1 127 ? 15.958 -10.448 -18.700 1.00 97.19 127 ASN A CA 1
ATOM 1014 C C . ASN A 1 127 ? 17.116 -9.433 -18.651 1.00 97.19 127 ASN A C 1
ATOM 1016 O O . ASN A 1 127 ? 18.149 -9.687 -18.029 1.00 97.19 127 ASN A O 1
ATOM 1020 N N . LYS A 1 128 ? 16.961 -8.287 -19.326 1.00 96.44 128 LYS A N 1
ATOM 1021 C CA . LYS A 1 128 ? 17.936 -7.188 -19.343 1.00 96.44 128 LYS A CA 1
ATOM 1022 C C . LYS A 1 128 ? 17.452 -6.016 -18.496 1.00 96.44 128 LYS A C 1
ATOM 1024 O O . LYS A 1 128 ? 16.255 -5.752 -18.391 1.00 96.44 128 LYS A O 1
ATOM 1029 N N . ASN A 1 129 ? 18.408 -5.274 -17.945 1.00 94.00 129 ASN A N 1
ATOM 1030 C CA . ASN A 1 129 ? 18.126 -4.031 -17.239 1.00 94.00 129 ASN A CA 1
ATOM 1031 C C . ASN A 1 129 ? 17.534 -2.978 -18.179 1.00 94.00 129 ASN A C 1
ATOM 1033 O O . ASN A 1 129 ? 17.889 -2.896 -19.358 1.00 94.00 129 ASN A O 1
ATOM 1037 N N . THR A 1 130 ? 16.677 -2.127 -17.624 1.00 94.56 130 THR A N 1
ATOM 1038 C CA . THR A 1 130 ? 16.181 -0.936 -18.317 1.00 94.56 130 THR A CA 1
ATOM 1039 C C . THR A 1 130 ? 17.179 0.216 -18.172 1.00 94.56 130 THR A C 1
ATOM 1041 O O . THR A 1 130 ? 18.042 0.211 -17.294 1.00 94.56 130 THR A O 1
ATOM 1044 N N . THR A 1 131 ? 17.089 1.228 -19.037 1.00 95.12 131 THR A N 1
ATOM 1045 C CA . THR A 1 131 ? 18.013 2.377 -18.995 1.00 95.12 131 THR A CA 1
ATOM 1046 C C . THR A 1 131 ? 17.623 3.445 -17.969 1.00 95.12 131 THR A C 1
ATOM 1048 O O . THR A 1 131 ? 18.305 4.461 -17.880 1.00 95.12 131 THR A O 1
ATOM 1051 N N . ALA A 1 132 ? 16.508 3.277 -17.251 1.00 95.94 132 ALA A N 1
ATOM 1052 C CA . ALA A 1 132 ? 16.040 4.228 -16.247 1.00 95.94 132 ALA A CA 1
ATOM 1053 C C . ALA A 1 132 ? 15.549 3.477 -15.003 1.00 95.94 132 ALA A C 1
ATOM 1055 O O . ALA A 1 132 ? 14.481 2.870 -15.062 1.00 95.94 132 ALA A O 1
ATOM 1056 N N . PRO A 1 133 ? 16.277 3.539 -13.875 1.00 95.69 133 PRO A N 1
ATOM 1057 C CA . PRO A 1 133 ? 15.888 2.834 -12.654 1.00 95.69 133 PRO A CA 1
ATOM 1058 C C . PRO A 1 133 ? 14.462 3.156 -12.189 1.00 95.69 133 PRO A C 1
ATOM 1060 O O . PRO A 1 133 ? 13.709 2.243 -11.864 1.00 95.69 133 PRO A O 1
ATOM 1063 N N . TRP A 1 134 ? 14.048 4.430 -12.268 1.00 98.00 134 TRP A N 1
ATOM 1064 C CA . TRP A 1 134 ? 12.695 4.857 -11.885 1.00 98.00 134 TRP A CA 1
ATOM 1065 C C . TRP A 1 134 ? 11.595 4.132 -12.673 1.00 98.00 134 TRP A C 1
ATOM 1067 O O . TRP A 1 134 ? 10.503 3.949 -12.154 1.00 98.00 134 TRP A O 1
ATOM 1077 N N . TYR A 1 135 ? 11.856 3.715 -13.917 1.00 98.56 135 TYR A N 1
ATOM 1078 C CA . TYR A 1 135 ? 10.851 3.066 -14.757 1.00 98.56 135 TYR A CA 1
ATOM 1079 C C . TYR A 1 135 ? 10.527 1.657 -14.250 1.00 98.56 135 TYR A C 1
ATOM 1081 O O . TYR A 1 135 ? 9.356 1.328 -14.078 1.00 98.56 135 TYR A O 1
ATOM 1089 N N . ALA A 1 136 ? 11.554 0.846 -13.978 1.00 98.25 136 ALA A N 1
ATOM 1090 C CA . ALA A 1 136 ? 11.362 -0.498 -13.437 1.00 98.25 136 ALA A CA 1
ATOM 1091 C C . ALA A 1 136 ? 10.830 -0.442 -11.995 1.00 98.25 136 ALA A C 1
ATOM 1093 O O . ALA A 1 136 ? 9.810 -1.059 -11.699 1.00 98.25 136 ALA A O 1
ATOM 1094 N N . GLU A 1 137 ? 11.447 0.371 -11.130 1.00 98.38 137 GLU A N 1
ATOM 1095 C CA . GLU A 1 137 ? 10.996 0.546 -9.741 1.00 98.38 137 GLU A CA 1
ATOM 1096 C C . GLU A 1 137 ? 9.573 1.115 -9.676 1.00 98.38 137 GLU A C 1
ATOM 1098 O O . GLU A 1 137 ? 8.739 0.606 -8.941 1.00 98.38 137 GLU A O 1
ATOM 1103 N N . GLY A 1 138 ? 9.247 2.130 -10.480 1.00 98.75 138 GLY A N 1
ATOM 1104 C CA . GLY A 1 138 ? 7.917 2.738 -10.503 1.00 98.75 138 GLY A CA 1
ATOM 1105 C C . GLY A 1 138 ? 6.825 1.771 -10.964 1.00 98.75 138 GLY A C 1
ATOM 1106 O O . GLY A 1 138 ? 5.714 1.817 -10.438 1.00 98.75 138 GLY A O 1
ATOM 1107 N N . ILE A 1 139 ? 7.129 0.867 -11.906 1.00 98.81 139 ILE A N 1
ATOM 1108 C CA . ILE A 1 139 ? 6.220 -0.222 -12.294 1.00 98.81 139 ILE A CA 1
ATOM 1109 C C . ILE A 1 139 ? 6.048 -1.213 -11.144 1.00 98.81 139 ILE A C 1
ATOM 1111 O O . ILE A 1 139 ? 4.912 -1.580 -10.840 1.00 98.81 139 ILE A O 1
ATOM 1115 N N . ALA A 1 140 ? 7.143 -1.631 -10.507 1.00 98.81 140 ALA A N 1
ATOM 1116 C CA . ALA A 1 140 ? 7.102 -2.566 -9.390 1.00 98.81 140 ALA A CA 1
ATOM 1117 C C . ALA A 1 140 ? 6.318 -1.992 -8.199 1.00 98.81 140 ALA A C 1
ATOM 1119 O O . ALA A 1 140 ? 5.478 -2.686 -7.633 1.00 98.81 140 ALA A O 1
ATOM 1120 N N . GLU A 1 141 ? 6.486 -0.706 -7.883 1.00 98.69 141 GLU A N 1
ATOM 1121 C CA . GLU A 1 141 ? 5.684 -0.023 -6.865 1.00 98.69 141 GLU A CA 1
ATOM 1122 C C . GLU A 1 141 ? 4.219 0.130 -7.284 1.00 98.69 141 GLU A C 1
ATOM 1124 O O . GLU A 1 141 ? 3.320 -0.119 -6.483 1.00 98.69 141 GLU A O 1
ATOM 1129 N N . TYR A 1 142 ? 3.938 0.497 -8.541 1.00 98.81 142 TYR A N 1
ATOM 1130 C CA . TYR A 1 142 ? 2.563 0.594 -9.045 1.00 98.81 142 TYR A CA 1
ATOM 1131 C C . TYR A 1 142 ? 1.827 -0.741 -8.912 1.00 98.81 142 TYR A C 1
ATOM 1133 O O . TYR A 1 142 ? 0.715 -0.791 -8.390 1.00 98.81 142 TYR A O 1
ATOM 1141 N N . LEU A 1 143 ? 2.461 -1.832 -9.336 1.00 98.81 143 LEU A N 1
ATOM 1142 C CA . LEU A 1 143 ? 1.897 -3.174 -9.252 1.00 98.81 143 LEU A CA 1
ATOM 1143 C C . LEU A 1 143 ? 1.905 -3.738 -7.820 1.00 98.81 143 LEU A C 1
ATOM 1145 O O . LEU A 1 143 ? 1.032 -4.535 -7.478 1.00 98.81 143 LEU A O 1
ATOM 1149 N N . GLY A 1 144 ? 2.840 -3.298 -6.979 1.00 98.44 144 GLY A N 1
ATOM 1150 C CA . GLY A 1 144 ? 2.933 -3.660 -5.567 1.00 98.44 144 GLY A CA 1
ATOM 1151 C C . GLY A 1 144 ? 1.879 -2.986 -4.687 1.00 98.44 144 GLY A C 1
ATOM 1152 O O . GLY A 1 144 ? 1.433 -3.578 -3.701 1.00 98.44 144 GLY A O 1
ATOM 1153 N N . MET A 1 145 ? 1.433 -1.774 -5.033 1.00 98.31 145 MET A N 1
ATOM 1154 C CA . MET A 1 145 ? 0.321 -1.122 -4.343 1.00 98.31 145 MET A CA 1
ATOM 1155 C C . MET A 1 145 ? -1.004 -1.794 -4.712 1.00 98.31 145 MET A C 1
ATOM 1157 O O . MET A 1 145 ? -1.433 -1.795 -5.870 1.00 98.31 145 MET A O 1
ATOM 1161 N N . HIS A 1 146 ? -1.649 -2.396 -3.714 1.00 98.50 146 HIS A N 1
ATOM 1162 C CA . HIS A 1 146 ? -2.695 -3.382 -3.947 1.00 98.50 146 HIS A CA 1
ATOM 1163 C C . HIS A 1 146 ? -3.833 -3.325 -2.926 1.00 98.50 146 HIS A C 1
ATOM 1165 O O . HIS A 1 146 ? -3.687 -2.807 -1.822 1.00 98.50 146 HIS A O 1
ATOM 1171 N N . ASN A 1 147 ? -4.958 -3.933 -3.293 1.00 98.50 147 ASN A N 1
ATOM 1172 C CA . ASN A 1 147 ? -6.011 -4.354 -2.379 1.00 98.50 147 ASN A CA 1
ATOM 1173 C C . ASN A 1 147 ? -6.246 -5.859 -2.591 1.00 98.50 147 ASN A C 1
ATOM 1175 O O . ASN A 1 147 ? -6.549 -6.293 -3.705 1.00 98.50 147 ASN A O 1
ATOM 1179 N N . TRP A 1 148 ? -6.046 -6.644 -1.532 1.00 98.31 148 TRP A N 1
ATOM 1180 C CA . TRP A 1 148 ? -6.230 -8.095 -1.510 1.00 98.31 148 TRP A CA 1
ATOM 1181 C C . TRP A 1 148 ? -7.282 -8.444 -0.466 1.00 98.31 148 TRP A C 1
ATOM 1183 O O . TRP A 1 148 ? -7.094 -8.114 0.700 1.00 98.31 148 TRP A O 1
ATOM 1193 N N . ASP A 1 149 ? -8.364 -9.126 -0.843 1.00 96.81 149 ASP A N 1
ATOM 1194 C CA . ASP A 1 149 ? -9.412 -9.525 0.113 1.00 96.81 149 ASP A CA 1
ATOM 1195 C C . ASP A 1 149 ? -9.229 -10.954 0.679 1.00 96.81 149 ASP A C 1
ATOM 1197 O O . ASP A 1 149 ? -9.901 -11.346 1.638 1.00 96.81 149 ASP A O 1
ATOM 1201 N N . GLY A 1 150 ? -8.255 -11.714 0.164 1.00 96.81 150 GLY A N 1
ATOM 1202 C CA . GLY A 1 150 ? -8.083 -13.154 0.410 1.00 96.81 150 GLY A CA 1
ATOM 1203 C C . GLY A 1 150 ? -8.476 -14.036 -0.775 1.00 96.81 150 GLY A C 1
ATOM 1204 O O . GLY A 1 150 ? -8.220 -15.236 -0.752 1.00 96.81 150 GLY A O 1
ATOM 1205 N N . LYS A 1 151 ? -9.105 -13.455 -1.797 1.00 97.62 151 LYS A N 1
ATOM 1206 C CA . LYS A 1 151 ? -9.586 -14.145 -2.995 1.00 97.62 151 LYS A CA 1
ATOM 1207 C C . LYS A 1 151 ? -9.346 -13.341 -4.272 1.00 97.62 151 LYS A C 1
ATOM 1209 O O . LYS A 1 151 ? -9.010 -13.920 -5.298 1.00 97.62 151 LYS A O 1
ATOM 1214 N N . THR A 1 152 ? -9.539 -12.029 -4.216 1.00 98.12 152 THR A N 1
ATOM 1215 C CA . THR A 1 152 ? -9.430 -11.104 -5.342 1.00 98.12 152 THR A CA 1
ATOM 1216 C C . THR A 1 152 ? -8.324 -10.099 -5.075 1.00 98.12 152 THR A C 1
ATOM 1218 O O . THR A 1 152 ? -8.299 -9.454 -4.024 1.00 98.12 152 THR A O 1
ATOM 1221 N N . LEU A 1 153 ? -7.427 -9.942 -6.049 1.00 98.69 153 LEU A N 1
ATOM 1222 C CA . LEU A 1 153 ? -6.383 -8.924 -6.035 1.00 98.69 153 LEU A CA 1
ATOM 1223 C C . LEU A 1 153 ? -6.745 -7.799 -6.994 1.00 98.69 153 LEU A C 1
ATOM 1225 O O . LEU A 1 153 ? -7.135 -8.047 -8.134 1.00 98.69 153 LEU A O 1
ATOM 1229 N N . LYS A 1 154 ? -6.501 -6.562 -6.578 1.00 98.75 154 LYS A N 1
ATOM 1230 C CA . LYS A 1 154 ? -6.437 -5.409 -7.473 1.00 98.75 154 LYS A CA 1
ATOM 1231 C C . LYS A 1 154 ? -5.121 -4.673 -7.252 1.00 98.75 154 LYS A C 1
ATOM 1233 O O . LYS A 1 154 ? -4.909 -4.139 -6.168 1.00 98.75 154 LYS A O 1
ATOM 1238 N N . THR A 1 155 ? -4.257 -4.644 -8.262 1.00 98.75 155 THR A N 1
ATOM 1239 C CA . THR A 1 155 ? -2.992 -3.889 -8.247 1.00 98.75 155 THR A CA 1
ATOM 1240 C C . THR A 1 155 ? -3.185 -2.481 -8.809 1.00 98.75 155 THR A C 1
ATOM 1242 O O . THR A 1 155 ? -4.210 -2.192 -9.433 1.00 98.75 155 THR A O 1
ATOM 1245 N N . GLY A 1 156 ? -2.201 -1.597 -8.635 1.00 98.06 156 GLY A N 1
ATOM 1246 C CA . GLY A 1 156 ? -2.263 -0.248 -9.195 1.00 98.06 156 GLY A CA 1
ATOM 1247 C C . GLY A 1 156 ? -3.286 0.650 -8.511 1.00 98.06 156 GLY A C 1
ATOM 1248 O O . GLY A 1 156 ? -3.853 1.530 -9.155 1.00 98.06 156 GLY A O 1
ATOM 1249 N N . VAL A 1 157 ? -3.568 0.405 -7.230 1.00 98.00 157 VAL A N 1
ATOM 1250 C CA . VAL A 1 157 ? -4.508 1.197 -6.421 1.00 98.00 157 VAL A CA 1
ATOM 1251 C C . VAL A 1 157 ? -3.766 2.020 -5.380 1.00 98.00 157 VAL A C 1
ATOM 1253 O O . VAL A 1 157 ? -2.636 1.712 -5.025 1.00 98.00 157 VAL A O 1
ATOM 1256 N N . VAL A 1 158 ? -4.408 3.063 -4.860 1.00 97.94 158 VAL A N 1
ATOM 1257 C CA . VAL A 1 158 ? -3.986 3.688 -3.603 1.00 97.94 158 VAL A CA 1
ATOM 1258 C C . VAL A 1 158 ? -4.791 3.022 -2.492 1.00 97.94 158 VAL A C 1
ATOM 1260 O O . VAL A 1 158 ? -6.014 3.178 -2.507 1.00 97.94 158 VAL A O 1
ATOM 1263 N N . PRO A 1 159 ? -4.166 2.274 -1.563 1.00 97.31 159 PRO A N 1
ATOM 1264 C CA . PRO A 1 159 ? -4.910 1.674 -0.476 1.00 97.31 159 PRO A CA 1
ATOM 1265 C C . PRO A 1 159 ? -5.470 2.773 0.430 1.00 97.31 159 PRO A C 1
ATOM 1267 O O . PRO A 1 159 ? -4.883 3.850 0.569 1.00 97.31 159 PRO A O 1
ATOM 1270 N N . ALA A 1 160 ? -6.582 2.496 1.100 1.00 97.38 160 ALA A N 1
ATOM 1271 C CA . ALA A 1 160 ? -7.179 3.427 2.049 1.00 97.38 160 ALA A CA 1
ATOM 1272 C C . ALA A 1 160 ? -6.220 3.790 3.202 1.00 97.38 160 ALA A C 1
ATOM 1274 O O . ALA A 1 160 ? -6.311 4.888 3.756 1.00 97.38 160 ALA A O 1
ATOM 1275 N N . VAL A 1 161 ? -5.317 2.868 3.555 1.00 97.06 161 VAL A N 1
ATOM 1276 C CA . VAL A 1 161 ? -4.298 3.026 4.595 1.00 97.06 161 VAL A CA 1
ATOM 1277 C C . VAL A 1 161 ? -3.093 2.115 4.330 1.00 97.06 161 VAL A C 1
ATOM 1279 O O . VAL A 1 161 ? -3.261 0.944 3.988 1.00 97.06 161 VAL A O 1
ATOM 1282 N N . SER A 1 162 ? -1.880 2.628 4.540 1.00 94.50 162 SER A N 1
ATOM 1283 C CA . SER A 1 162 ? -0.646 1.834 4.649 1.00 94.50 162 SER A CA 1
ATOM 1284 C C . SER A 1 162 ? 0.393 2.539 5.535 1.00 94.50 162 SER A C 1
ATOM 1286 O O . SER A 1 162 ? 0.232 3.711 5.871 1.00 94.50 162 SER A O 1
ATOM 1288 N N . LEU A 1 163 ? 1.466 1.840 5.941 1.00 92.31 163 LEU A N 1
ATOM 1289 C CA . LEU A 1 163 ? 2.568 2.444 6.723 1.00 92.31 163 LEU A CA 1
ATOM 1290 C C . LEU A 1 163 ? 3.271 3.583 5.980 1.00 92.31 163 LEU A C 1
ATOM 1292 O O . LEU A 1 163 ? 3.759 4.511 6.619 1.00 92.31 163 LEU A O 1
ATOM 1296 N N . GLU A 1 164 ? 3.310 3.526 4.650 1.00 93.62 164 GLU A N 1
ATOM 1297 C CA . GLU A 1 164 ? 3.848 4.604 3.833 1.00 93.62 164 GLU A CA 1
ATOM 1298 C C . GLU A 1 164 ? 2.770 5.255 2.984 1.00 93.62 164 GLU A C 1
ATOM 1300 O O . GLU A 1 164 ? 2.067 4.595 2.222 1.00 93.62 164 GLU A O 1
ATOM 1305 N N . ASP A 1 165 ? 2.698 6.574 3.090 1.00 95.81 165 ASP A N 1
ATOM 1306 C CA . ASP A 1 165 ? 1.771 7.418 2.355 1.00 95.81 165 ASP A CA 1
ATOM 1307 C C . ASP A 1 165 ? 2.414 7.882 1.042 1.00 95.81 165 ASP A C 1
ATOM 1309 O O . ASP A 1 165 ? 2.896 9.010 0.920 1.00 95.81 165 ASP A O 1
ATOM 1313 N N . TYR A 1 166 ? 2.490 6.964 0.074 1.00 97.12 166 TYR A N 1
ATOM 1314 C CA . TYR A 1 166 ? 3.118 7.199 -1.233 1.00 97.12 166 TYR A CA 1
ATOM 1315 C C . TYR A 1 166 ? 2.602 8.466 -1.934 1.00 97.12 166 TYR A C 1
ATOM 1317 O O . TYR A 1 166 ? 3.437 9.266 -2.356 1.00 97.12 166 TYR A O 1
ATOM 1325 N N . PRO A 1 167 ? 1.279 8.722 -2.016 1.00 98.06 167 PRO A N 1
ATOM 1326 C CA . PRO A 1 167 ? 0.767 9.952 -2.616 1.00 98.06 167 PRO A CA 1
ATOM 1327 C C . PRO A 1 167 ? 1.274 11.230 -1.939 1.00 98.06 167 PRO A C 1
ATOM 1329 O O . PRO A 1 167 ? 1.598 12.193 -2.630 1.00 98.06 167 PRO A O 1
ATOM 1332 N N . ALA A 1 168 ? 1.346 11.263 -0.604 1.00 98.00 168 ALA A N 1
ATOM 1333 C CA . ALA A 1 168 ? 1.836 12.435 0.120 1.00 98.00 168 ALA A CA 1
ATOM 1334 C C . ALA A 1 168 ? 3.342 12.642 -0.104 1.00 98.00 168 ALA A C 1
ATOM 1336 O O . ALA A 1 168 ? 3.762 13.741 -0.455 1.00 98.00 168 ALA A O 1
ATOM 1337 N N . LYS A 1 169 ? 4.143 11.572 0.013 1.00 98.38 169 LYS A N 1
ATOM 1338 C CA . LYS A 1 169 ? 5.596 11.619 -0.234 1.00 98.38 169 LYS A CA 1
ATOM 1339 C C . LYS A 1 169 ? 5.930 12.001 -1.681 1.00 98.38 169 LYS A C 1
ATOM 1341 O O . LYS A 1 169 ? 6.881 12.735 -1.927 1.00 98.38 169 LYS A O 1
ATOM 1346 N N . ALA A 1 170 ? 5.153 11.510 -2.647 1.00 98.62 170 ALA A N 1
ATOM 1347 C CA . ALA A 1 170 ? 5.322 11.857 -4.054 1.00 98.62 170 ALA A CA 1
ATOM 1348 C C . ALA A 1 170 ? 5.030 13.341 -4.312 1.00 98.62 170 ALA A C 1
ATOM 1350 O O . ALA A 1 170 ? 5.761 13.971 -5.072 1.00 98.62 170 ALA A O 1
ATOM 1351 N N . LEU A 1 171 ? 3.998 13.902 -3.666 1.00 98.56 171 LEU A N 1
ATOM 1352 C CA . LEU A 1 171 ? 3.687 15.332 -3.736 1.00 98.56 171 LEU A CA 1
ATOM 1353 C C . LEU A 1 171 ? 4.807 16.186 -3.133 1.00 98.56 171 LEU A C 1
ATOM 1355 O O . LEU A 1 171 ? 5.248 17.132 -3.778 1.00 98.56 171 LEU A O 1
ATOM 1359 N N . GLU A 1 172 ? 5.322 15.802 -1.963 1.00 98.50 172 GLU A N 1
ATOM 1360 C CA . GLU A 1 172 ? 6.466 16.464 -1.324 1.00 98.50 172 GLU A CA 1
ATOM 1361 C C . GLU A 1 172 ? 7.705 16.463 -2.236 1.00 98.50 172 GLU A C 1
ATOM 1363 O O . GLU A 1 172 ? 8.313 17.508 -2.469 1.00 98.50 172 GLU A O 1
ATOM 1368 N N . GLN A 1 173 ? 8.062 15.312 -2.816 1.00 98.44 173 GLN A N 1
ATOM 1369 C CA . GLN A 1 173 ? 9.206 15.230 -3.727 1.00 98.44 173 GLN A CA 1
ATOM 1370 C C . GLN A 1 173 ? 8.976 16.031 -5.013 1.00 98.44 173 GLN A C 1
ATOM 1372 O O . GLN A 1 173 ? 9.897 16.686 -5.502 1.00 98.44 173 GLN A O 1
ATOM 1377 N N . TYR A 1 174 ? 7.760 15.994 -5.562 1.00 98.50 174 TYR A N 1
ATOM 1378 C CA . TYR A 1 174 ? 7.390 16.762 -6.747 1.00 98.50 174 TYR A CA 1
ATOM 1379 C C . TYR A 1 174 ? 7.527 18.275 -6.515 1.00 98.50 174 TYR A C 1
ATOM 1381 O O . TYR A 1 174 ? 8.053 18.993 -7.367 1.00 98.50 174 TYR A O 1
ATOM 1389 N N . GLU A 1 175 ? 7.124 18.753 -5.340 1.00 98.25 175 GLU A N 1
ATOM 1390 C CA . GLU A 1 175 ? 7.324 20.136 -4.901 1.00 98.25 175 GLU A CA 1
ATOM 1391 C C . GLU A 1 175 ? 8.805 20.476 -4.718 1.00 98.25 175 GLU A C 1
ATOM 1393 O O . GLU A 1 175 ? 9.256 21.531 -5.169 1.00 98.25 175 GLU A O 1
ATOM 1398 N N . ALA A 1 176 ? 9.585 19.564 -4.131 1.00 98.25 176 ALA A N 1
ATOM 1399 C CA . ALA A 1 176 ? 11.018 19.750 -3.918 1.00 98.25 176 ALA A CA 1
ATOM 1400 C C . ALA A 1 176 ? 11.809 19.899 -5.232 1.00 98.25 176 ALA A C 1
ATOM 1402 O O . ALA A 1 176 ? 12.785 20.649 -5.279 1.00 98.25 176 ALA A O 1
ATOM 1403 N N . ILE A 1 177 ? 11.371 19.246 -6.315 1.00 97.94 177 ILE A N 1
ATOM 1404 C CA . ILE A 1 177 ? 11.943 19.417 -7.663 1.00 97.94 177 ILE A CA 1
ATOM 1405 C C . ILE A 1 177 ? 11.295 20.564 -8.457 1.00 97.94 177 ILE A C 1
ATOM 1407 O O . ILE A 1 177 ? 11.404 20.599 -9.682 1.00 97.94 177 ILE A O 1
ATOM 1411 N N . GLN A 1 178 ? 10.606 21.493 -7.783 1.00 97.62 178 GLN A N 1
ATOM 1412 C CA . GLN A 1 178 ? 9.940 22.653 -8.391 1.00 97.62 178 GLN A CA 1
ATOM 1413 C C . GLN A 1 178 ? 8.951 22.273 -9.500 1.00 97.62 178 GLN A C 1
ATOM 1415 O O . GLN A 1 178 ? 8.846 22.951 -10.524 1.00 97.62 178 GLN A O 1
ATOM 1420 N N . GLU A 1 179 ? 8.235 21.164 -9.313 1.00 97.00 179 GLU A N 1
ATOM 1421 C CA . GLU A 1 179 ? 7.260 20.660 -10.279 1.00 97.00 179 GLU A CA 1
ATOM 1422 C C . GLU A 1 179 ? 7.865 20.329 -11.661 1.00 97.00 179 GLU A C 1
ATOM 1424 O O . GLU A 1 179 ? 7.194 20.389 -12.702 1.00 97.00 179 GLU A O 1
ATOM 1429 N N . ASP A 1 180 ? 9.156 19.982 -11.718 1.00 97.00 180 ASP A N 1
ATOM 1430 C CA . ASP A 1 180 ? 9.812 19.569 -12.959 1.00 97.00 180 ASP A CA 1
ATOM 1431 C C . ASP A 1 180 ? 9.588 18.079 -13.271 1.00 97.00 180 ASP A C 1
ATOM 1433 O O . ASP A 1 180 ? 10.500 17.247 -13.260 1.00 97.00 180 ASP A O 1
ATOM 1437 N N . LEU A 1 181 ? 8.332 17.739 -13.590 1.00 96.25 181 LEU A N 1
ATOM 1438 C CA . LEU A 1 181 ? 7.943 16.375 -13.966 1.00 96.25 181 LEU A CA 1
ATOM 1439 C C . LEU A 1 181 ? 8.755 15.848 -15.157 1.00 96.25 181 LEU A C 1
ATOM 1441 O O . LEU A 1 181 ? 9.044 14.656 -15.224 1.00 96.25 181 LEU A O 1
ATOM 1445 N N . GLN A 1 182 ? 9.133 16.721 -16.099 1.00 96.88 182 GLN A N 1
ATOM 1446 C CA . GLN A 1 182 ? 9.910 16.322 -17.273 1.00 96.88 182 GLN A CA 1
ATOM 1447 C C . GLN A 1 182 ? 11.332 15.937 -16.884 1.00 96.88 182 GLN A C 1
ATOM 1449 O O . GLN A 1 182 ? 11.836 14.922 -17.368 1.00 96.88 182 GLN A O 1
ATOM 1454 N N . ALA A 1 183 ? 11.980 16.698 -16.002 1.00 97.38 183 ALA A N 1
ATOM 1455 C CA . ALA A 1 183 ? 13.296 16.331 -15.504 1.00 97.38 183 ALA A CA 1
ATOM 1456 C C . ALA A 1 183 ? 13.263 14.984 -14.769 1.00 97.38 183 ALA A C 1
ATOM 1458 O O . ALA A 1 183 ? 14.150 14.163 -14.998 1.00 97.38 183 ALA A O 1
ATOM 1459 N N . ALA A 1 184 ? 12.235 14.715 -13.959 1.00 97.50 184 ALA A N 1
ATOM 1460 C CA . ALA A 1 184 ? 12.101 13.436 -13.258 1.00 97.50 184 ALA A CA 1
ATOM 1461 C C . ALA A 1 184 ? 11.856 12.277 -14.239 1.00 97.50 184 ALA A C 1
ATOM 1463 O O . ALA A 1 184 ? 12.595 11.293 -14.258 1.00 97.50 184 ALA A O 1
ATOM 1464 N N . ALA A 1 185 ? 10.882 12.432 -15.137 1.00 96.94 185 ALA A N 1
ATOM 1465 C CA . ALA A 1 185 ? 10.521 11.420 -16.125 1.00 96.94 185 ALA A CA 1
ATOM 1466 C C . ALA A 1 185 ? 11.639 11.131 -17.143 1.00 96.94 185 ALA A C 1
ATOM 1468 O O . ALA A 1 185 ? 11.788 10.009 -17.624 1.00 96.94 185 ALA A O 1
ATOM 1469 N N . THR A 1 186 ? 12.476 12.120 -17.462 1.00 96.94 186 THR A N 1
ATOM 1470 C CA . THR A 1 186 ? 13.625 11.930 -18.362 1.00 96.94 186 THR A CA 1
ATOM 1471 C C . THR A 1 186 ? 14.899 11.495 -17.633 1.00 96.94 186 THR A C 1
ATOM 1473 O O . THR A 1 186 ? 15.932 11.338 -18.285 1.00 96.94 186 THR A O 1
ATOM 1476 N N . GLY A 1 187 ? 14.846 11.289 -16.310 1.00 94.88 187 GLY A N 1
ATOM 1477 C CA . GLY A 1 187 ? 15.996 10.906 -15.483 1.00 94.88 187 GLY A CA 1
ATOM 1478 C C . GLY A 1 187 ? 17.053 12.004 -15.326 1.00 94.88 187 GLY A C 1
ATOM 1479 O O . GLY A 1 187 ? 18.197 11.708 -14.996 1.00 94.88 187 GLY A O 1
ATOM 1480 N N . THR A 1 188 ? 16.690 13.260 -15.596 1.00 97.19 188 THR A N 1
ATOM 1481 C CA . THR A 1 188 ? 17.546 14.436 -15.371 1.00 97.19 188 THR A CA 1
ATOM 1482 C C . THR A 1 188 ? 17.644 14.764 -13.877 1.00 97.19 188 THR A C 1
ATOM 1484 O O . THR A 1 188 ? 18.702 15.181 -13.415 1.00 97.19 188 THR A O 1
ATOM 1487 N N . VAL A 1 189 ? 16.569 14.534 -13.115 1.00 97.19 189 VAL A N 1
ATOM 1488 C CA . VAL A 1 189 ? 16.594 14.512 -11.645 1.00 97.19 189 VAL A CA 1
ATOM 1489 C C . VAL A 1 189 ? 16.201 13.128 -11.143 1.00 97.19 189 VAL A C 1
ATOM 1491 O O . VAL A 1 189 ? 15.473 12.397 -11.820 1.00 97.19 189 VAL A O 1
ATOM 1494 N N . ALA A 1 190 ? 16.705 12.755 -9.968 1.00 96.69 190 ALA A N 1
ATOM 1495 C CA . ALA A 1 190 ? 16.334 11.500 -9.333 1.00 96.69 190 ALA A CA 1
ATOM 1496 C C . ALA A 1 190 ? 14.849 11.523 -8.938 1.00 96.69 190 ALA A C 1
ATOM 1498 O O . ALA A 1 190 ? 14.351 12.519 -8.413 1.00 96.69 190 ALA A O 1
ATOM 1499 N N . ALA A 1 191 ? 14.165 10.411 -9.192 1.00 97.81 191 ALA A N 1
ATOM 1500 C CA . ALA A 1 191 ? 12.825 10.145 -8.696 1.00 97.81 191 ALA A CA 1
ATOM 1501 C C . ALA A 1 191 ? 12.915 8.942 -7.761 1.00 97.81 191 ALA A C 1
ATOM 1503 O O . ALA A 1 191 ? 13.259 7.842 -8.202 1.00 97.81 191 ALA A O 1
ATOM 1504 N N . ASP A 1 192 ? 12.623 9.159 -6.482 1.00 97.69 192 ASP A N 1
ATOM 1505 C CA . ASP A 1 192 ? 12.574 8.068 -5.515 1.00 97.69 192 ASP A CA 1
ATOM 1506 C C . ASP A 1 192 ? 11.304 7.244 -5.739 1.00 97.69 192 ASP A C 1
ATOM 1508 O O . ASP A 1 192 ? 10.423 7.619 -6.517 1.00 97.69 192 ASP A O 1
ATOM 1512 N N . ARG A 1 193 ? 11.186 6.114 -5.038 1.00 98.00 193 ARG A N 1
ATOM 1513 C CA . ARG A 1 193 ? 10.071 5.167 -5.196 1.00 98.00 193 ARG A CA 1
ATOM 1514 C C . ARG A 1 193 ? 8.681 5.825 -5.189 1.00 98.00 193 ARG A C 1
ATOM 1516 O O . ARG A 1 193 ? 7.916 5.521 -6.103 1.00 98.00 193 ARG A O 1
ATOM 1523 N N . PRO A 1 194 ? 8.346 6.767 -4.280 1.00 98.56 194 PRO A N 1
ATOM 1524 C CA . PRO A 1 194 ? 7.055 7.453 -4.330 1.00 98.56 194 PRO A CA 1
ATOM 1525 C C . PRO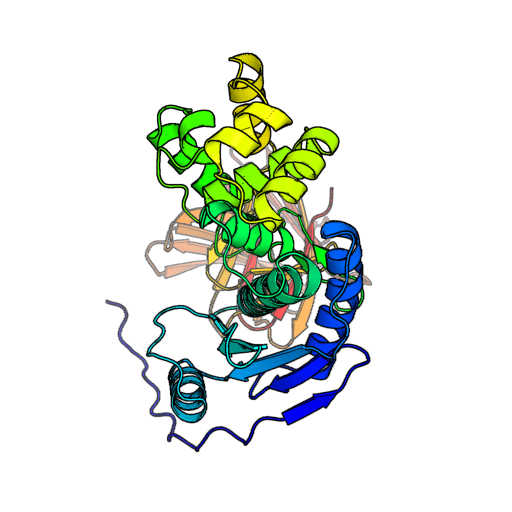 A 1 194 ? 6.830 8.277 -5.606 1.00 98.56 194 PRO A C 1
ATOM 1527 O O . PRO A 1 194 ? 5.774 8.157 -6.226 1.00 98.56 194 PRO A O 1
ATOM 1530 N N . LEU A 1 195 ? 7.797 9.089 -6.049 1.00 98.69 195 LEU A N 1
ATOM 1531 C CA . LEU A 1 195 ? 7.626 9.874 -7.277 1.00 98.69 195 LEU A CA 1
ATOM 1532 C C . LEU A 1 195 ? 7.667 8.990 -8.532 1.00 98.69 195 LEU A C 1
ATOM 1534 O O . LEU A 1 195 ? 6.880 9.204 -9.451 1.00 98.69 195 LEU A O 1
ATOM 1538 N N . ALA A 1 196 ? 8.523 7.967 -8.564 1.00 98.75 196 ALA A N 1
ATOM 1539 C CA . ALA A 1 196 ? 8.561 6.973 -9.634 1.00 98.75 196 ALA A CA 1
ATOM 1540 C C . ALA A 1 196 ? 7.210 6.251 -9.774 1.00 98.75 196 ALA A C 1
ATOM 1542 O O . ALA A 1 196 ? 6.664 6.169 -10.877 1.00 98.75 196 ALA A O 1
ATOM 1543 N N . TRP A 1 197 ? 6.628 5.810 -8.652 1.00 98.75 197 TRP A N 1
ATOM 1544 C CA . TRP A 1 197 ? 5.266 5.279 -8.589 1.00 98.75 197 TRP A CA 1
ATOM 1545 C C . TRP A 1 197 ? 4.252 6.268 -9.165 1.00 98.75 197 TRP A C 1
ATOM 1547 O O . TRP A 1 197 ? 3.454 5.893 -10.022 1.00 98.75 197 TRP A O 1
ATOM 1557 N N . ALA A 1 198 ? 4.288 7.532 -8.735 1.00 98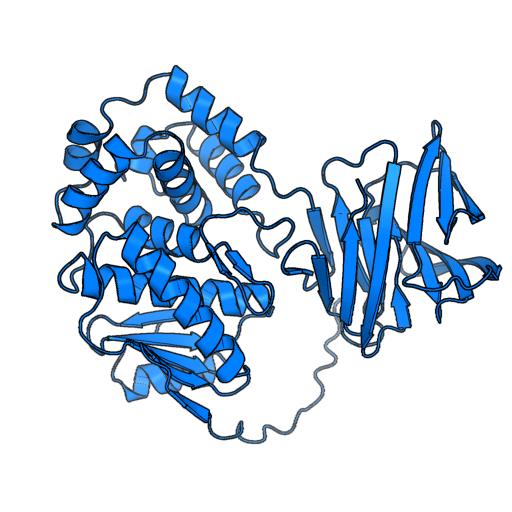.69 198 ALA A N 1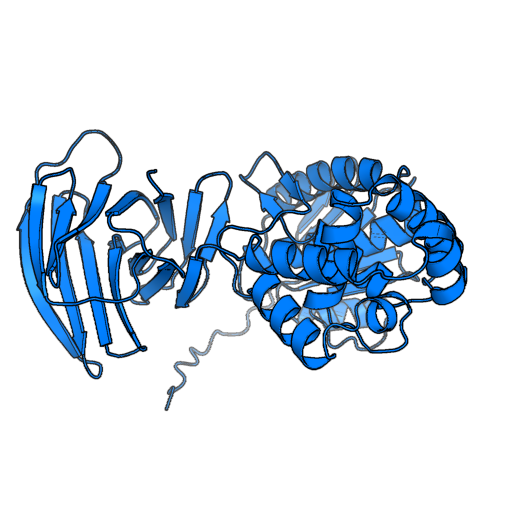
ATOM 1558 C CA . ALA A 1 198 ? 3.335 8.545 -9.175 1.00 98.69 198 ALA A CA 1
ATOM 1559 C C . ALA A 1 198 ? 3.419 8.797 -10.688 1.00 98.69 198 ALA A C 1
ATOM 1561 O O . ALA A 1 198 ? 2.383 8.848 -11.352 1.00 98.69 198 ALA A O 1
ATOM 1562 N N . ILE A 1 199 ? 4.633 8.888 -11.248 1.00 98.69 199 ILE A N 1
ATOM 1563 C CA . ILE A 1 199 ? 4.861 9.040 -12.694 1.00 98.69 199 ILE A CA 1
ATOM 1564 C C . ILE A 1 199 ? 4.221 7.876 -13.456 1.00 98.69 199 ILE A C 1
ATOM 1566 O O . ILE A 1 199 ? 3.490 8.108 -14.424 1.00 98.69 199 ILE A O 1
ATOM 1570 N N . VAL A 1 200 ? 4.460 6.633 -13.023 1.00 98.81 200 VAL A N 1
ATOM 1571 C CA . VAL A 1 200 ? 3.891 5.439 -13.665 1.00 98.81 200 VAL A CA 1
ATOM 1572 C C . VAL A 1 200 ? 2.374 5.406 -13.515 1.00 98.81 200 VAL A C 1
ATOM 1574 O O . VAL A 1 200 ? 1.666 5.291 -14.513 1.00 98.81 200 VAL A O 1
ATOM 1577 N N . HIS A 1 201 ? 1.860 5.564 -12.296 1.00 98.69 201 HIS A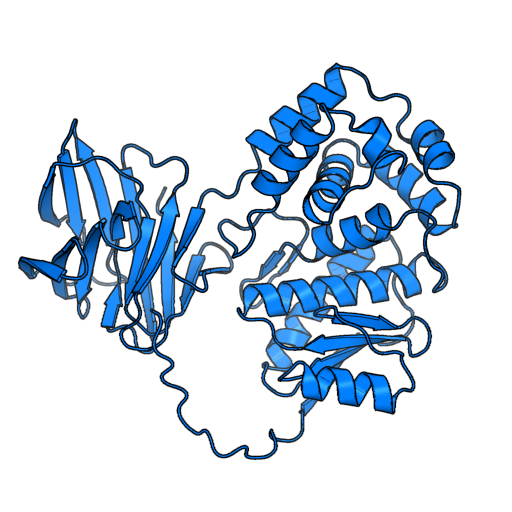 N 1
ATOM 1578 C CA . HIS A 1 201 ? 0.432 5.503 -11.998 1.00 98.69 201 HIS A CA 1
ATOM 1579 C C . HIS A 1 201 ? -0.344 6.544 -12.810 1.00 98.69 201 HIS A C 1
ATOM 1581 O O . HIS A 1 201 ? -1.308 6.201 -13.503 1.00 98.69 201 HIS A O 1
ATOM 1587 N N . TRP A 1 202 ? 0.092 7.804 -12.777 1.00 98.56 202 TRP A N 1
ATOM 1588 C CA . TRP A 1 202 ? -0.533 8.873 -13.545 1.00 98.56 202 TRP A CA 1
ATOM 1589 C C . TRP A 1 202 ? -0.475 8.582 -15.047 1.00 98.56 202 TRP A C 1
ATOM 1591 O O . TRP A 1 202 ? -1.508 8.644 -15.711 1.00 98.56 202 TRP A O 1
ATOM 1601 N N . SER A 1 203 ? 0.685 8.182 -15.581 1.00 98.50 203 SER A N 1
ATOM 1602 C CA . SER A 1 203 ? 0.851 7.920 -17.019 1.00 98.50 203 SER A CA 1
ATOM 1603 C C . SER A 1 203 ? -0.041 6.777 -17.503 1.00 98.50 203 SER A C 1
ATOM 1605 O O . SER A 1 203 ? -0.748 6.927 -18.498 1.00 98.50 203 SER A O 1
ATOM 1607 N N . VAL A 1 204 ? -0.075 5.661 -16.771 1.00 98.38 204 VAL A N 1
ATOM 1608 C CA . VAL A 1 204 ? -0.911 4.493 -17.091 1.00 98.38 204 VAL A CA 1
ATOM 1609 C C . VAL A 1 204 ? -2.392 4.875 -17.169 1.00 98.38 204 VAL A C 1
ATOM 1611 O O . VAL A 1 204 ? -3.099 4.405 -18.057 1.00 98.38 204 VAL A O 1
ATOM 1614 N N . ASN A 1 205 ? -2.869 5.742 -16.271 1.00 97.94 205 ASN A N 1
ATOM 1615 C CA . ASN A 1 205 ? -4.296 6.057 -16.158 1.00 97.94 205 ASN A CA 1
ATOM 1616 C C . ASN A 1 205 ? -4.734 7.276 -16.985 1.00 97.94 205 ASN A C 1
ATOM 1618 O O . ASN A 1 205 ? -5.856 7.311 -17.487 1.00 97.94 205 ASN A O 1
ATOM 1622 N N . ARG A 1 206 ? -3.876 8.290 -17.135 1.00 97.50 206 ARG A N 1
ATOM 1623 C CA . ARG A 1 206 ? -4.194 9.553 -17.829 1.00 97.50 206 ARG A CA 1
ATOM 1624 C C . ARG A 1 206 ? -3.701 9.595 -19.271 1.00 97.50 206 ARG A C 1
ATOM 1626 O O . ARG A 1 206 ? -4.209 10.399 -20.058 1.00 97.50 206 ARG A O 1
ATOM 1633 N N . ARG A 1 207 ? -2.710 8.767 -19.609 1.00 97.19 207 ARG A N 1
ATOM 1634 C CA . ARG A 1 207 ? -2.010 8.728 -20.903 1.00 97.19 207 ARG A CA 1
ATOM 1635 C C . ARG A 1 207 ? -1.724 7.281 -21.350 1.00 97.19 207 ARG A C 1
ATOM 1637 O O . ARG A 1 207 ? -0.586 6.951 -21.679 1.00 97.19 207 ARG A O 1
ATOM 1644 N N . PRO A 1 208 ? -2.720 6.371 -21.354 1.00 97.75 208 PRO A N 1
ATOM 1645 C CA . PRO A 1 208 ? -2.468 4.941 -21.559 1.00 97.75 208 PRO A CA 1
ATOM 1646 C C . PRO A 1 208 ? -1.830 4.614 -22.918 1.00 97.75 208 PRO A C 1
ATOM 1648 O O . PRO A 1 208 ? -1.054 3.665 -23.021 1.00 97.75 208 PRO A O 1
ATOM 1651 N N . ARG A 1 209 ? -2.142 5.383 -23.973 1.00 98.00 209 ARG A N 1
ATOM 1652 C CA . ARG A 1 209 ? -1.598 5.148 -25.322 1.00 98.00 209 ARG A CA 1
ATOM 1653 C C . ARG A 1 209 ? -0.134 5.567 -25.406 1.00 98.00 209 ARG A C 1
ATOM 1655 O O . ARG A 1 209 ? 0.698 4.811 -25.902 1.00 98.00 209 ARG A O 1
ATOM 1662 N N . GLU A 1 210 ? 0.169 6.753 -24.898 1.00 98.25 210 GLU A N 1
ATOM 1663 C CA . GLU A 1 210 ? 1.510 7.321 -24.835 1.00 98.25 210 GLU A CA 1
ATOM 1664 C C . GLU A 1 210 ? 2.398 6.487 -23.903 1.00 98.25 210 GLU A C 1
ATOM 1666 O O . GLU A 1 210 ? 3.524 6.146 -24.259 1.00 98.25 210 GLU A O 1
ATOM 1671 N N . TRP A 1 211 ? 1.858 6.051 -22.759 1.00 98.31 211 TRP A N 1
ATOM 1672 C CA . TRP A 1 211 ? 2.524 5.121 -21.850 1.00 98.31 211 TRP A CA 1
ATOM 1673 C C . TRP A 1 211 ? 2.880 3.802 -22.534 1.00 98.31 211 TRP A C 1
ATOM 1675 O O . TRP A 1 211 ? 4.021 3.359 -22.426 1.00 98.31 211 TRP A O 1
ATOM 1685 N N . ALA A 1 212 ? 1.955 3.185 -23.275 1.00 98.44 212 ALA A N 1
ATOM 1686 C CA . ALA A 1 212 ? 2.237 1.937 -23.982 1.00 98.44 212 ALA A CA 1
ATOM 1687 C C . ALA A 1 212 ? 3.370 2.098 -25.013 1.00 98.44 212 ALA A C 1
ATOM 1689 O O . ALA A 1 212 ? 4.245 1.235 -25.114 1.00 98.44 212 ALA A O 1
ATOM 1690 N N . ALA A 1 213 ? 3.395 3.217 -25.747 1.00 98.44 213 ALA A N 1
ATOM 1691 C CA . ALA A 1 213 ? 4.471 3.525 -26.689 1.00 98.44 213 ALA A CA 1
ATOM 1692 C C . ALA A 1 213 ? 5.818 3.753 -25.979 1.00 98.44 213 ALA A C 1
ATOM 1694 O O . ALA A 1 213 ? 6.838 3.213 -26.412 1.00 98.44 213 ALA A O 1
ATOM 1695 N N . PHE A 1 214 ? 5.816 4.502 -24.872 1.00 98.56 214 PHE A N 1
ATOM 1696 C CA . PHE A 1 214 ? 6.994 4.736 -24.038 1.00 98.56 214 PHE A CA 1
ATOM 1697 C C . PHE A 1 214 ? 7.546 3.425 -23.462 1.00 98.56 214 PHE A C 1
ATOM 1699 O O . PHE A 1 214 ? 8.723 3.113 -23.644 1.00 98.56 214 PHE A O 1
ATOM 1706 N N . ALA A 1 215 ? 6.688 2.618 -22.834 1.00 98.44 215 ALA A N 1
ATOM 1707 C CA . ALA A 1 215 ? 7.043 1.335 -22.240 1.00 98.44 215 ALA A CA 1
ATOM 1708 C C . ALA A 1 215 ? 7.647 0.370 -23.272 1.00 98.44 215 ALA A C 1
ATOM 1710 O O . ALA A 1 215 ? 8.645 -0.289 -22.990 1.00 98.44 215 ALA A O 1
ATOM 1711 N N . ALA A 1 216 ? 7.104 0.325 -24.493 1.00 98.25 216 ALA A N 1
ATOM 1712 C CA . ALA A 1 216 ? 7.645 -0.510 -25.564 1.00 98.25 216 ALA A CA 1
ATOM 1713 C C . ALA A 1 216 ? 9.088 -0.135 -25.953 1.00 98.25 216 ALA A C 1
ATOM 1715 O O . ALA A 1 216 ? 9.890 -1.021 -26.258 1.00 98.25 216 ALA A O 1
ATOM 1716 N N . ASP A 1 217 ? 9.438 1.153 -25.946 1.00 98.25 217 ASP A N 1
ATOM 1717 C CA . ASP A 1 217 ? 10.810 1.599 -26.204 1.00 98.25 217 ASP A CA 1
ATOM 1718 C C . ASP A 1 217 ? 11.725 1.334 -24.995 1.00 98.25 217 ASP A C 1
ATOM 1720 O O . ASP A 1 217 ? 12.836 0.821 -25.170 1.00 98.25 217 ASP A O 1
ATOM 1724 N N . MET A 1 218 ? 11.245 1.581 -23.773 1.00 98.31 218 MET A N 1
ATOM 1725 C CA . MET A 1 218 ? 11.992 1.311 -22.538 1.00 98.31 218 MET A CA 1
ATOM 1726 C C . MET A 1 218 ? 12.337 -0.171 -22.364 1.00 98.31 218 MET A C 1
ATOM 1728 O O . MET A 1 218 ? 13.478 -0.506 -22.045 1.00 98.31 218 MET A O 1
ATOM 1732 N N . ASN A 1 219 ? 11.393 -1.064 -22.664 1.00 97.94 219 ASN A N 1
ATOM 1733 C CA . ASN A 1 219 ? 11.586 -2.516 -22.615 1.00 97.94 219 ASN A CA 1
ATOM 1734 C C . ASN A 1 219 ? 12.640 -3.017 -23.614 1.00 97.94 219 ASN A C 1
ATOM 1736 O O . ASN A 1 219 ? 13.274 -4.044 -23.392 1.00 97.94 219 ASN A O 1
ATOM 1740 N N . ARG A 1 220 ? 12.889 -2.262 -24.692 1.00 97.56 220 ARG A N 1
ATOM 1741 C CA . ARG A 1 220 ? 13.953 -2.532 -25.675 1.00 97.56 220 ARG A CA 1
ATOM 1742 C C . ARG A 1 220 ? 15.289 -1.877 -25.310 1.00 97.56 220 ARG A C 1
ATOM 1744 O O . ARG A 1 220 ? 16.191 -1.837 -26.148 1.00 97.56 220 ARG A O 1
ATOM 1751 N N . GLY A 1 221 ? 15.410 -1.309 -24.108 1.00 97.12 221 GLY A N 1
ATOM 1752 C CA . GLY A 1 221 ? 16.617 -0.627 -23.643 1.00 97.12 221 GLY A CA 1
ATOM 1753 C C . GLY A 1 221 ? 16.924 0.664 -24.407 1.00 97.12 221 GLY A C 1
ATOM 1754 O O . GLY A 1 221 ? 18.091 1.031 -24.559 1.00 97.12 221 GLY A O 1
ATOM 1755 N N . ARG A 1 222 ? 15.907 1.344 -24.955 1.00 98.00 222 ARG A N 1
ATOM 1756 C CA . ARG A 1 222 ? 16.106 2.640 -25.618 1.00 98.00 222 ARG A CA 1
ATOM 1757 C C . ARG A 1 222 ? 16.357 3.742 -24.581 1.00 98.00 222 ARG A C 1
ATOM 1759 O O . ARG A 1 222 ? 15.772 3.691 -23.506 1.00 98.00 222 ARG A O 1
ATOM 1766 N N . PRO A 1 223 ? 17.166 4.775 -24.898 1.00 98.00 223 PRO A N 1
ATOM 1767 C CA . PRO A 1 223 ? 17.424 5.874 -23.968 1.00 98.00 223 PRO A CA 1
ATOM 1768 C C . PRO A 1 223 ? 16.135 6.560 -23.500 1.00 98.00 223 PRO A C 1
ATOM 1770 O O . PRO A 1 223 ? 15.307 6.950 -24.327 1.00 98.00 223 PRO A O 1
ATOM 1773 N N . VAL A 1 224 ? 15.998 6.757 -22.187 1.00 97.75 224 VAL A N 1
ATOM 1774 C CA . VAL A 1 224 ? 14.759 7.250 -21.559 1.00 97.75 224 VAL A CA 1
ATOM 1775 C C . VAL A 1 224 ? 14.295 8.598 -22.100 1.00 97.75 224 VAL A C 1
ATOM 1777 O O . VAL A 1 224 ? 13.138 8.712 -22.488 1.00 97.75 224 VAL A O 1
ATOM 1780 N N . ARG A 1 225 ? 15.193 9.585 -22.236 1.00 97.38 225 ARG A N 1
ATOM 1781 C CA . ARG A 1 225 ? 14.842 10.914 -22.766 1.00 97.38 225 ARG A CA 1
ATOM 1782 C C . ARG A 1 225 ? 14.250 10.826 -24.176 1.00 97.38 225 ARG A C 1
ATOM 1784 O O . ARG A 1 225 ? 13.158 11.329 -24.403 1.00 97.38 225 ARG A O 1
ATOM 1791 N N . LYS A 1 226 ? 14.921 10.115 -25.091 1.00 98.00 226 LYS A N 1
ATOM 1792 C CA . LYS A 1 226 ? 14.450 9.943 -26.479 1.00 98.00 226 LYS A CA 1
ATOM 1793 C C . LYS A 1 226 ? 13.115 9.201 -26.544 1.00 98.00 226 LYS A C 1
ATOM 1795 O O . LYS A 1 226 ? 12.268 9.529 -27.368 1.00 98.00 226 LYS A O 1
ATOM 1800 N N . SER A 1 227 ? 12.947 8.190 -25.694 1.00 98.19 227 SER A N 1
ATOM 1801 C CA . SER A 1 227 ? 11.712 7.402 -25.619 1.00 98.19 227 SER A CA 1
ATOM 1802 C C . SER A 1 227 ? 10.555 8.251 -25.090 1.00 98.19 227 SER A C 1
ATOM 1804 O O . SER A 1 227 ? 9.459 8.203 -25.641 1.00 98.19 227 SER A O 1
ATOM 1806 N N . TRP A 1 228 ? 10.811 9.070 -24.065 1.00 98.00 228 TRP A N 1
ATOM 1807 C CA . TRP A 1 228 ? 9.837 9.998 -23.496 1.00 98.00 228 TRP A CA 1
ATOM 1808 C C . TRP A 1 228 ? 9.429 11.072 -24.502 1.00 98.00 228 TRP A C 1
ATOM 1810 O O . TRP A 1 228 ? 8.250 11.200 -24.799 1.00 98.00 228 TRP A O 1
ATOM 1820 N N . GLU A 1 229 ? 10.381 11.794 -25.095 1.00 97.25 229 GLU A N 1
ATOM 1821 C CA . GLU A 1 229 ? 10.106 12.844 -26.090 1.00 97.25 229 GLU A CA 1
ATOM 1822 C C . GLU A 1 229 ? 9.286 12.310 -27.273 1.00 97.25 229 GLU A C 1
ATOM 1824 O O . GLU A 1 229 ? 8.342 12.952 -27.722 1.00 97.25 229 GLU A O 1
ATOM 1829 N N . LYS A 1 230 ? 9.603 11.101 -27.750 1.00 98.19 230 LYS A N 1
ATOM 1830 C CA . LYS A 1 230 ? 8.880 10.460 -28.853 1.00 98.19 230 LYS A CA 1
ATOM 1831 C C . LYS A 1 230 ? 7.440 10.083 -28.489 1.00 98.19 230 LYS A C 1
ATOM 1833 O O . LYS A 1 230 ? 6.564 10.187 -29.343 1.00 98.19 230 LYS A O 1
ATOM 1838 N N . ALA A 1 231 ? 7.214 9.561 -27.285 1.00 98.12 231 ALA A N 1
ATOM 1839 C CA . ALA A 1 231 ? 5.928 8.982 -26.895 1.00 98.12 231 ALA A CA 1
ATOM 1840 C C . ALA A 1 231 ? 5.014 9.972 -26.159 1.00 98.12 231 ALA A C 1
ATOM 1842 O O . ALA A 1 231 ? 3.820 10.023 -26.433 1.00 98.12 231 ALA A O 1
ATOM 1843 N N . MET A 1 232 ? 5.584 10.739 -25.231 1.00 96.88 232 MET A N 1
ATOM 1844 C CA . MET A 1 232 ? 4.897 11.684 -24.350 1.00 96.88 232 MET A CA 1
ATOM 1845 C C . MET A 1 232 ? 5.018 13.134 -24.837 1.00 96.88 232 MET A C 1
ATOM 1847 O O . MET A 1 232 ? 4.141 13.939 -24.549 1.00 96.88 232 MET A O 1
ATOM 1851 N N . GLY A 1 233 ? 6.074 13.480 -25.580 1.00 95.75 233 GLY A N 1
ATOM 1852 C CA . GLY A 1 233 ? 6.342 14.863 -25.979 1.00 95.75 233 GLY A CA 1
ATOM 1853 C C . GLY A 1 233 ? 6.773 15.761 -24.813 1.00 95.75 233 GLY A C 1
ATOM 1854 O O . GLY A 1 233 ? 7.216 15.285 -23.762 1.00 95.75 233 GLY A O 1
ATOM 1855 N N . ASP A 1 234 ? 6.661 17.073 -25.021 1.00 94.75 234 ASP A N 1
ATOM 1856 C CA . ASP A 1 234 ? 7.019 18.080 -24.021 1.00 94.75 234 ASP A CA 1
ATOM 1857 C C . ASP A 1 234 ? 5.968 18.207 -22.917 1.00 94.75 234 ASP A C 1
ATOM 1859 O O . ASP A 1 234 ? 4.754 18.195 -23.152 1.00 94.75 234 ASP A O 1
ATOM 1863 N N . MET A 1 235 ? 6.446 18.402 -21.688 1.00 94.06 235 MET A N 1
ATOM 1864 C CA . MET A 1 235 ? 5.582 18.577 -20.530 1.00 94.06 235 MET A CA 1
ATOM 1865 C C . MET A 1 235 ? 4.979 19.984 -20.517 1.00 94.06 235 MET A C 1
ATOM 1867 O O . MET A 1 235 ? 5.610 20.957 -20.102 1.00 94.06 235 MET A O 1
ATOM 1871 N N . THR A 1 236 ? 3.727 20.100 -20.953 1.00 95.38 236 THR A N 1
ATOM 1872 C CA . THR A 1 236 ? 3.014 21.387 -20.947 1.00 95.38 236 THR A CA 1
ATOM 1873 C C . THR A 1 236 ? 2.662 21.847 -19.520 1.00 95.38 236 THR A C 1
ATOM 1875 O O . THR A 1 236 ? 2.488 21.010 -18.628 1.00 95.38 236 THR A O 1
ATOM 1878 N N . PRO A 1 237 ? 2.448 23.157 -19.277 1.00 96.00 237 PRO A N 1
ATOM 1879 C CA . PRO A 1 237 ? 1.938 23.644 -17.990 1.00 96.00 237 PRO A CA 1
ATOM 1880 C C . PRO A 1 237 ? 0.625 22.974 -17.554 1.00 96.00 237 PRO A C 1
ATOM 1882 O O . PRO A 1 237 ? 0.417 22.720 -16.371 1.00 96.00 237 PRO A O 1
ATOM 1885 N N . ALA A 1 238 ? -0.243 22.626 -18.512 1.00 95.94 238 ALA A N 1
ATOM 1886 C CA . ALA A 1 238 ? -1.486 21.912 -18.233 1.00 95.94 238 ALA A CA 1
ATOM 1887 C C . ALA A 1 238 ? -1.238 20.502 -17.673 1.00 95.94 238 ALA A C 1
ATOM 1889 O O . ALA A 1 238 ? -1.995 20.046 -16.823 1.00 95.94 238 ALA A O 1
ATOM 1890 N N . TRP A 1 239 ? -0.179 19.820 -18.117 1.00 94.88 239 TRP A N 1
ATOM 1891 C CA . TRP A 1 239 ? 0.170 18.492 -17.608 1.00 94.88 239 TRP A CA 1
ATOM 1892 C C . TRP A 1 239 ? 0.745 18.560 -16.199 1.00 94.88 239 TRP A C 1
ATOM 1894 O O . TRP A 1 239 ? 0.351 17.764 -15.356 1.00 94.88 239 TRP A O 1
ATOM 1904 N N . LYS A 1 240 ? 1.616 19.539 -15.924 1.00 96.00 240 LYS A N 1
ATOM 1905 C CA . LYS A 1 240 ? 2.137 19.775 -14.569 1.00 96.00 240 LYS A CA 1
ATOM 1906 C C . LYS A 1 240 ? 1.003 20.018 -13.575 1.00 96.00 240 LYS A C 1
ATOM 1908 O O . LYS A 1 240 ? 0.981 19.413 -12.505 1.00 96.00 240 LYS A O 1
ATOM 1913 N N . LYS A 1 241 ? 0.027 20.844 -13.973 1.00 97.25 241 LYS A N 1
ATOM 1914 C CA . LYS A 1 241 ? -1.178 21.088 -13.179 1.00 97.25 241 LYS A CA 1
ATOM 1915 C C . LYS A 1 241 ? -2.018 19.817 -13.001 1.00 97.25 241 LYS A C 1
ATOM 1917 O O . LYS A 1 241 ? -2.398 19.513 -11.879 1.00 97.25 241 LYS A O 1
ATOM 1922 N N . ASP A 1 242 ? -2.287 19.066 -14.071 1.00 97.94 242 ASP A N 1
ATOM 1923 C CA . ASP A 1 242 ? -3.064 17.816 -13.989 1.00 97.94 242 ASP A CA 1
ATOM 1924 C C . ASP A 1 242 ? -2.390 16.770 -13.086 1.00 97.94 242 ASP A C 1
ATOM 1926 O O . ASP A 1 242 ? -3.070 16.115 -12.301 1.00 97.94 242 ASP A O 1
ATOM 1930 N N . PHE A 1 243 ? -1.061 16.643 -13.141 1.00 98.31 243 PHE A N 1
ATOM 1931 C CA . PHE A 1 243 ? -0.297 15.746 -12.271 1.00 98.31 243 PHE A CA 1
ATOM 1932 C C . PHE A 1 243 ? -0.396 16.148 -10.793 1.00 98.31 243 PHE A C 1
ATOM 1934 O O . PHE A 1 243 ? -0.650 15.293 -9.942 1.00 98.31 243 PHE A O 1
ATOM 1941 N N . ARG A 1 244 ? -0.270 17.447 -10.488 1.00 98.31 244 ARG A N 1
ATOM 1942 C CA . ARG A 1 244 ? -0.470 17.996 -9.137 1.00 98.31 244 ARG A CA 1
ATOM 1943 C C . ARG A 1 244 ? -1.888 17.742 -8.625 1.00 98.31 244 ARG A C 1
ATOM 1945 O O . ARG A 1 244 ? -2.052 17.130 -7.573 1.00 98.31 244 ARG A O 1
ATOM 1952 N N . ASP A 1 245 ? -2.902 18.154 -9.389 1.00 98.31 245 ASP A N 1
ATOM 1953 C CA . ASP A 1 245 ? -4.315 17.966 -9.035 1.00 98.31 245 ASP A CA 1
ATOM 1954 C C . ASP A 1 245 ? -4.627 16.464 -8.825 1.00 98.31 245 ASP A C 1
ATOM 1956 O O . ASP A 1 245 ? -5.398 16.067 -7.942 1.00 98.31 245 ASP A O 1
ATOM 1960 N N . TRP A 1 246 ? -4.014 15.594 -9.637 1.00 98.19 246 TRP A N 1
ATOM 1961 C CA . TRP A 1 246 ? -4.115 14.145 -9.493 1.00 98.19 246 TRP A CA 1
ATOM 1962 C C . TRP A 1 246 ? -3.501 13.664 -8.171 1.00 98.19 246 TRP A C 1
ATOM 1964 O O . TRP A 1 246 ? -4.195 12.977 -7.423 1.00 98.19 246 TRP A O 1
ATOM 1974 N N . LEU A 1 247 ? -2.276 14.068 -7.824 1.00 98.06 247 LEU A N 1
ATOM 1975 C CA . LEU A 1 247 ? -1.649 13.716 -6.544 1.00 98.06 247 LEU A CA 1
ATOM 1976 C C . LEU A 1 247 ? -2.487 14.178 -5.345 1.00 98.06 247 LEU A C 1
ATOM 1978 O O . LEU A 1 247 ? -2.728 13.398 -4.424 1.00 98.06 247 LEU A O 1
ATOM 1982 N N . GLU A 1 248 ? -2.987 15.412 -5.367 1.00 97.56 248 GLU A N 1
ATOM 1983 C CA . GLU A 1 248 ? -3.812 15.978 -4.291 1.00 97.56 248 GLU A CA 1
ATOM 1984 C C . GLU A 1 248 ? -5.148 15.237 -4.110 1.00 97.56 248 GLU A C 1
ATOM 1986 O O . GLU A 1 248 ? -5.651 15.108 -2.989 1.00 97.56 248 GLU A O 1
ATOM 1991 N N . SER A 1 249 ? -5.718 14.717 -5.202 1.00 96.62 249 SER A N 1
ATOM 1992 C CA . SER A 1 249 ? -6.967 13.942 -5.182 1.00 96.62 249 SER A CA 1
ATOM 1993 C C . SER A 1 249 ? -6.776 12.446 -4.902 1.00 96.62 249 SER A C 1
ATOM 1995 O O . SER A 1 249 ? -7.737 11.790 -4.506 1.00 96.62 249 SER A O 1
ATOM 1997 N N . HIS A 1 250 ? -5.562 11.908 -5.058 1.00 96.19 250 HIS A N 1
ATOM 1998 C CA . HIS A 1 250 ? -5.233 10.485 -4.867 1.00 96.19 250 HIS A CA 1
ATOM 1999 C C . HIS A 1 250 ? -4.586 10.193 -3.507 1.00 96.19 250 HIS A C 1
ATOM 2001 O O . HIS A 1 250 ? -3.899 9.190 -3.336 1.00 96.19 250 HIS A O 1
ATOM 2007 N N . GLN A 1 251 ? -4.795 11.064 -2.522 1.00 97.69 251 GLN A N 1
ATOM 2008 C CA . GLN A 1 251 ? -4.277 10.879 -1.170 1.00 97.69 251 GLN A CA 1
ATOM 2009 C C . GLN A 1 251 ? -4.957 9.709 -0.454 1.00 97.69 251 GLN A C 1
ATOM 2011 O O . GLN A 1 251 ? -6.169 9.521 -0.570 1.00 97.69 251 GLN A O 1
ATOM 2016 N N . GLN A 1 252 ? -4.199 8.975 0.368 1.00 97.50 252 GLN A N 1
ATOM 2017 C CA . GLN A 1 252 ? -4.803 8.006 1.286 1.00 97.50 252 GLN A CA 1
ATOM 2018 C C . GLN A 1 252 ? -5.759 8.739 2.240 1.00 97.50 252 GLN A C 1
ATOM 2020 O O . GLN A 1 252 ? -5.367 9.768 2.800 1.00 97.50 252 GLN A O 1
ATOM 2025 N N . PRO A 1 253 ? -7.001 8.267 2.434 1.00 97.06 253 PRO A N 1
ATOM 2026 C CA . PRO A 1 253 ? -7.957 8.921 3.322 1.00 97.06 253 PRO A CA 1
ATOM 2027 C C . PRO A 1 253 ? -7.569 8.792 4.797 1.00 97.06 253 PRO A C 1
ATOM 2029 O O . PRO A 1 253 ? -7.872 9.692 5.584 1.00 97.06 253 PRO A O 1
ATOM 2032 N N . LEU A 1 254 ? -6.904 7.696 5.173 1.00 97.69 254 LEU A N 1
ATOM 2033 C CA . LEU A 1 254 ? -6.461 7.431 6.535 1.00 97.69 254 LEU A CA 1
ATOM 2034 C C . LEU A 1 254 ? -4.950 7.631 6.664 1.00 97.69 254 LEU A C 1
ATOM 2036 O O . LEU A 1 254 ? -4.183 7.378 5.738 1.00 97.69 254 LEU A O 1
ATOM 2040 N N . ARG A 1 255 ? -4.524 8.050 7.853 1.00 96.69 255 ARG A N 1
ATOM 2041 C CA . ARG A 1 255 ? -3.130 8.074 8.287 1.00 96.69 255 ARG A CA 1
ATOM 2042 C C . ARG A 1 255 ? -2.985 7.186 9.511 1.00 96.69 255 ARG A C 1
ATOM 2044 O O . ARG A 1 255 ? -3.764 7.298 10.457 1.00 96.69 255 ARG A O 1
ATOM 2051 N N . ILE A 1 256 ? -1.967 6.332 9.513 1.00 95.62 256 ILE A N 1
ATOM 2052 C CA . ILE A 1 256 ? -1.638 5.524 10.686 1.00 95.62 256 ILE A CA 1
ATOM 2053 C C . ILE A 1 256 ? -1.072 6.441 11.769 1.00 95.62 256 ILE A C 1
ATOM 2055 O O . ILE A 1 256 ? -0.126 7.197 11.541 1.00 95.62 256 ILE A O 1
ATOM 2059 N N . VAL A 1 257 ? -1.662 6.364 12.955 1.00 93.31 257 VAL A N 1
ATOM 2060 C CA . VAL A 1 257 ? -1.132 6.998 14.162 1.00 93.31 257 VAL A CA 1
ATOM 2061 C C . VAL A 1 257 ? -0.293 5.987 14.936 1.00 93.31 257 VAL A C 1
ATOM 2063 O O . VAL A 1 257 ? 0.847 6.281 15.302 1.00 93.31 257 VAL A O 1
ATOM 2066 N N . TRP A 1 258 ? -0.823 4.773 15.115 1.00 91.88 258 TRP A N 1
ATOM 2067 C CA . TRP A 1 258 ? -0.112 3.663 15.748 1.00 91.88 258 TRP A CA 1
ATOM 2068 C C . TRP A 1 258 ? -0.369 2.352 15.015 1.00 91.88 258 TRP A C 1
ATOM 2070 O O . TRP A 1 258 ? -1.525 1.973 14.838 1.00 91.88 258 TRP A O 1
ATOM 2080 N N . ILE A 1 259 ? 0.756 1.731 14.641 1.00 85.50 259 ILE A N 1
ATOM 2081 C CA . ILE A 1 259 ? 1.043 0.368 14.158 1.00 85.50 259 ILE A CA 1
ATOM 2082 C C . ILE A 1 259 ? 0.012 -0.373 13.283 1.00 85.50 259 ILE A C 1
ATOM 2084 O O . ILE A 1 259 ? -1.176 -0.409 13.552 1.00 85.50 259 ILE A O 1
ATOM 2088 N N . ASN A 1 260 ? 0.554 -1.041 12.258 1.00 88.25 260 ASN A N 1
ATOM 2089 C CA . ASN A 1 260 ? -0.023 -2.114 11.436 1.00 88.25 260 ASN A CA 1
ATOM 2090 C C . ASN A 1 260 ? -1.525 -2.008 11.095 1.00 88.25 260 ASN A C 1
ATOM 2092 O O . ASN A 1 260 ? -2.370 -2.681 11.690 1.00 88.25 260 ASN A O 1
ATOM 2096 N N . TRP A 1 261 ? -1.813 -1.212 10.065 1.00 96.19 261 TRP A N 1
ATOM 2097 C CA . TRP A 1 261 ? -3.117 -1.136 9.410 1.00 96.19 261 TRP A CA 1
ATOM 2098 C C . TRP A 1 261 ? -2.997 -1.494 7.935 1.00 96.19 261 TRP A C 1
ATOM 2100 O O . TRP A 1 261 ? -1.973 -1.222 7.306 1.00 96.19 261 TRP A O 1
ATOM 2110 N N . GLN A 1 262 ? -4.069 -2.055 7.385 1.00 96.69 262 GLN A N 1
ATOM 2111 C CA . GLN A 1 262 ? -4.170 -2.404 5.976 1.00 96.69 262 GLN A CA 1
ATOM 2112 C C . GLN A 1 262 ? -5.607 -2.313 5.470 1.00 96.69 262 GLN A C 1
ATOM 2114 O O . GLN A 1 262 ? -6.560 -2.526 6.219 1.00 96.69 262 GLN A O 1
ATOM 2119 N N . GLU A 1 263 ? -5.761 -2.048 4.179 1.00 97.38 263 GLU A N 1
ATOM 2120 C CA . GLU A 1 263 ? -7.022 -2.279 3.478 1.00 97.38 263 GLU A CA 1
ATOM 2121 C C . GLU A 1 263 ? -7.110 -3.750 3.034 1.00 97.38 263 GLU A C 1
ATOM 2123 O O . GLU A 1 263 ? -6.139 -4.314 2.522 1.00 97.38 263 GLU A O 1
ATOM 2128 N N . ARG A 1 264 ? -8.273 -4.379 3.244 1.00 96.19 264 ARG A N 1
ATOM 2129 C CA . ARG A 1 264 ? -8.573 -5.762 2.848 1.00 96.19 264 ARG A CA 1
ATOM 2130 C C . ARG A 1 264 ? -9.994 -5.828 2.273 1.00 96.19 264 ARG A C 1
ATOM 2132 O O . ARG A 1 264 ? -10.974 -5.919 3.014 1.00 96.19 264 ARG A O 1
ATOM 2139 N N . GLY A 1 265 ? -10.124 -5.754 0.951 1.00 96.12 265 GLY A N 1
ATOM 2140 C CA . GLY A 1 265 ? -11.411 -5.561 0.279 1.00 96.12 265 GLY A CA 1
ATOM 2141 C C . GLY A 1 265 ? -12.016 -4.201 0.632 1.00 96.12 265 GLY A C 1
ATOM 2142 O O . GLY A 1 265 ? -11.345 -3.182 0.537 1.00 96.12 265 GLY A O 1
ATOM 2143 N N . GLU A 1 266 ? -13.271 -4.179 1.077 1.00 96.06 266 GLU A N 1
ATOM 2144 C CA . GLU A 1 266 ? -13.949 -2.958 1.558 1.00 96.06 266 GLU A CA 1
ATOM 2145 C C . GLU A 1 266 ? -13.682 -2.656 3.043 1.00 96.06 266 GLU A C 1
ATOM 2147 O O . GLU A 1 266 ? -14.323 -1.787 3.641 1.00 96.06 266 GLU A O 1
ATOM 2152 N N . LEU A 1 267 ? -12.801 -3.430 3.674 1.00 96.88 267 LEU A N 1
ATOM 2153 C CA . LEU A 1 267 ? -12.571 -3.396 5.109 1.00 96.88 267 LEU A CA 1
ATOM 2154 C C . LEU A 1 267 ? -11.202 -2.796 5.421 1.00 96.88 267 LEU A C 1
ATOM 2156 O O . LEU A 1 267 ? -10.248 -2.933 4.659 1.00 96.88 267 LEU A O 1
ATOM 2160 N N . ILE A 1 268 ? -11.105 -2.180 6.591 1.00 97.44 268 ILE A N 1
ATOM 2161 C CA . ILE A 1 268 ? -9.857 -1.717 7.184 1.00 97.44 268 ILE A CA 1
ATOM 2162 C C . ILE A 1 268 ? -9.513 -2.667 8.322 1.00 97.44 268 ILE A C 1
ATOM 2164 O O . ILE A 1 268 ? -10.281 -2.815 9.267 1.00 97.44 268 ILE A O 1
ATOM 2168 N N . GLU A 1 269 ? -8.373 -3.332 8.237 1.00 97.00 269 GLU A N 1
ATOM 2169 C CA . GLU A 1 269 ? -7.905 -4.265 9.253 1.00 97.00 269 GLU A CA 1
ATOM 2170 C C . GLU A 1 269 ? -6.726 -3.667 10.013 1.00 97.00 269 GLU A C 1
ATOM 2172 O O . GLU A 1 269 ? -5.799 -3.127 9.409 1.00 97.00 269 GLU A O 1
ATOM 2177 N N . GLY A 1 270 ? -6.749 -3.806 11.336 1.00 96.06 270 GLY A N 1
ATOM 2178 C CA . GLY A 1 270 ? -5.626 -3.487 12.202 1.00 96.06 270 GLY A CA 1
ATOM 2179 C C . GLY A 1 270 ? -5.181 -4.694 13.022 1.00 96.06 270 GLY A C 1
ATOM 2180 O O . GLY A 1 270 ? -5.989 -5.570 13.358 1.00 96.06 270 GLY A O 1
ATOM 2181 N N . ARG A 1 271 ? -3.886 -4.735 13.359 1.00 95.12 271 ARG A N 1
ATOM 2182 C CA . ARG A 1 271 ? -3.311 -5.725 14.284 1.00 95.12 271 ARG A CA 1
ATOM 2183 C C . ARG A 1 271 ? -2.422 -5.078 15.337 1.00 95.12 271 ARG A C 1
ATOM 2185 O O . ARG A 1 271 ? -1.572 -4.253 15.016 1.00 95.12 271 ARG A O 1
ATOM 2192 N N . ALA A 1 272 ? -2.579 -5.503 16.584 1.00 94.62 272 ALA A N 1
ATOM 2193 C CA . ALA A 1 272 ? -1.779 -5.026 17.703 1.00 94.62 272 ALA A CA 1
ATOM 2194 C C . ALA A 1 272 ? -1.445 -6.165 18.672 1.00 94.62 272 ALA A C 1
ATOM 2196 O O . ALA A 1 272 ? -2.227 -7.096 18.864 1.00 94.62 272 ALA A O 1
ATOM 2197 N N . ALA A 1 273 ? -0.281 -6.086 19.316 1.00 93.50 273 ALA A N 1
ATOM 2198 C CA . ALA A 1 273 ? 0.035 -6.982 20.425 1.00 93.50 273 ALA A CA 1
ATOM 2199 C C . ALA A 1 273 ? -0.903 -6.707 21.623 1.00 93.50 273 ALA A C 1
ATOM 2201 O O . ALA A 1 273 ? -1.403 -5.586 21.753 1.00 93.50 273 ALA A O 1
ATOM 2202 N N . PRO A 1 274 ? -1.145 -7.687 22.514 1.00 92.75 274 PRO A N 1
ATOM 2203 C CA . PRO A 1 274 ? -1.961 -7.476 23.710 1.00 92.75 274 PRO A CA 1
ATOM 2204 C C . PRO A 1 274 ? -1.516 -6.245 24.517 1.00 92.75 274 PRO A C 1
ATOM 2206 O O . PRO A 1 274 ? -0.326 -6.064 24.772 1.00 92.75 274 PRO A O 1
ATOM 2209 N N . GLY A 1 275 ? -2.473 -5.393 24.900 1.00 91.56 275 GLY A N 1
ATOM 2210 C CA . GLY A 1 275 ? -2.219 -4.148 25.642 1.00 91.56 275 GLY A CA 1
ATOM 2211 C C . GLY A 1 275 ? -1.631 -2.998 24.814 1.00 91.56 275 GLY A C 1
ATOM 2212 O O . GLY A 1 275 ? -1.349 -1.932 25.360 1.00 91.56 275 GLY A O 1
ATOM 2213 N N . VAL A 1 276 ? -1.437 -3.182 23.504 1.00 94.38 276 VAL A N 1
ATOM 2214 C CA . VAL A 1 276 ? -0.995 -2.118 22.597 1.00 94.38 276 VAL A CA 1
ATOM 2215 C C . VAL A 1 276 ? -2.195 -1.523 21.879 1.00 94.38 276 VAL A C 1
ATOM 2217 O O . VAL A 1 276 ? -3.019 -2.242 21.316 1.00 94.38 276 VAL A O 1
ATOM 2220 N N . ILE A 1 277 ? -2.263 -0.194 21.869 1.00 95.19 277 ILE A N 1
ATOM 2221 C CA . ILE A 1 277 ? -3.279 0.545 21.125 1.00 95.19 277 ILE A CA 1
ATOM 2222 C C . ILE A 1 277 ? -2.794 0.775 19.704 1.00 95.19 277 ILE A C 1
ATOM 2224 O O . ILE A 1 277 ? -1.672 1.233 19.474 1.00 95.19 277 ILE A O 1
ATOM 2228 N N . ALA A 1 278 ? -3.678 0.495 18.761 1.00 95.81 278 ALA A N 1
ATOM 2229 C CA . ALA A 1 278 ? -3.522 0.837 17.364 1.00 95.81 278 ALA A CA 1
ATOM 2230 C C . ALA A 1 278 ? -4.599 1.848 16.967 1.00 95.81 278 ALA A C 1
ATOM 2232 O O . ALA A 1 278 ? -5.737 1.801 17.440 1.00 95.81 278 ALA A O 1
ATOM 2233 N N . GLY A 1 279 ? -4.229 2.779 16.091 1.00 96.62 279 GLY A N 1
ATOM 2234 C CA . GLY A 1 279 ? -5.120 3.841 15.634 1.00 96.62 279 GLY A CA 1
ATOM 2235 C C . GLY A 1 279 ? -4.783 4.293 14.223 1.00 96.62 279 GLY A C 1
ATOM 2236 O O . GLY A 1 279 ? -3.608 4.482 13.892 1.00 96.62 279 GLY A O 1
ATOM 2237 N N . ALA A 1 280 ? -5.817 4.509 13.418 1.00 97.75 280 ALA A N 1
ATOM 2238 C CA . ALA A 1 280 ? -5.734 5.213 12.148 1.00 97.75 280 ALA A CA 1
ATOM 2239 C C . ALA A 1 280 ? -6.768 6.339 12.149 1.00 97.75 280 ALA A C 1
ATOM 2241 O O . ALA A 1 280 ? -7.883 6.157 12.627 1.00 97.75 280 ALA A O 1
ATOM 2242 N N . VAL A 1 281 ? -6.408 7.506 11.624 1.00 97.56 281 VAL A N 1
ATOM 2243 C CA . VAL A 1 281 ? -7.277 8.691 11.620 1.00 97.56 281 VAL A CA 1
ATOM 2244 C C . VAL A 1 281 ? -7.517 9.196 10.211 1.00 97.56 281 VAL A C 1
ATOM 2246 O O . VAL A 1 281 ? -6.637 9.120 9.358 1.00 97.56 281 VAL A O 1
ATOM 2249 N N . LEU A 1 282 ? -8.709 9.729 9.958 1.00 97.12 282 LEU A N 1
ATOM 2250 C CA . LEU A 1 282 ? -9.023 10.411 8.711 1.00 97.12 282 LEU A CA 1
ATOM 2251 C C . LEU A 1 282 ? -8.201 11.693 8.603 1.00 97.12 282 LEU A C 1
ATOM 2253 O O . LEU A 1 282 ? -8.246 12.533 9.501 1.00 97.12 282 LEU A O 1
ATOM 2257 N N . LYS A 1 283 ? -7.529 11.888 7.465 1.00 95.62 283 LYS A N 1
ATOM 2258 C CA . LYS A 1 283 ? -6.807 13.138 7.168 1.00 95.62 283 LYS A CA 1
ATOM 2259 C C . LYS A 1 283 ? -7.752 14.332 7.000 1.00 95.62 283 LYS A C 1
ATOM 2261 O O . LYS A 1 283 ? -7.374 15.471 7.245 1.00 95.62 283 LYS A O 1
ATOM 2266 N N . LYS A 1 284 ? -8.984 14.071 6.552 1.00 93.94 284 LYS A N 1
ATOM 2267 C CA . LYS A 1 284 ? -10.053 15.064 6.370 1.00 93.94 284 LYS A CA 1
ATOM 2268 C C . LYS A 1 284 ? -11.334 14.550 7.039 1.00 93.94 284 LYS A C 1
ATOM 2270 O O . LYS A 1 284 ? -12.193 13.998 6.351 1.00 93.94 284 LYS A O 1
ATOM 2275 N N . PRO A 1 285 ? -11.454 14.643 8.375 1.00 89.88 285 PRO A N 1
ATOM 2276 C CA . PRO A 1 285 ? -12.631 14.142 9.072 1.00 89.88 285 PRO A CA 1
ATOM 2277 C C . PRO A 1 285 ? -13.866 14.986 8.721 1.00 89.88 285 PRO A C 1
ATOM 2279 O O . PRO A 1 285 ? -13.841 16.212 8.827 1.00 89.88 285 PRO A O 1
ATOM 2282 N N . GLY A 1 286 ? -14.945 14.322 8.302 1.00 92.12 286 GLY A N 1
ATOM 2283 C CA . GLY A 1 286 ? -16.236 14.958 8.032 1.00 92.12 286 GLY A CA 1
ATOM 2284 C C . GLY A 1 286 ? -17.027 15.295 9.308 1.00 92.12 286 GLY A C 1
ATOM 2285 O O . GLY A 1 286 ? -16.560 15.044 10.422 1.00 92.12 286 GLY A O 1
ATOM 2286 N N . PRO A 1 287 ? -18.256 15.830 9.170 1.00 94.81 287 PRO A N 1
ATOM 2287 C CA . PRO A 1 287 ? -19.143 16.093 10.308 1.00 94.81 287 PRO A CA 1
ATOM 2288 C C . PRO A 1 287 ? -19.649 14.808 10.981 1.00 94.81 287 PRO A C 1
ATOM 2290 O O . PRO A 1 287 ? -20.132 14.849 12.109 1.00 94.81 287 PRO A O 1
ATOM 2293 N N . ARG A 1 288 ? -19.540 13.665 10.299 1.00 96.69 288 ARG A N 1
ATOM 2294 C CA . ARG A 1 288 ? -19.944 12.352 10.789 1.00 96.69 288 ARG A CA 1
ATOM 2295 C C . ARG A 1 288 ? -18.896 11.315 10.401 1.00 96.69 288 ARG A C 1
ATOM 2297 O O . ARG A 1 288 ? -18.400 11.329 9.278 1.00 96.69 288 ARG A O 1
ATOM 2304 N N . LEU A 1 289 ? -18.598 10.411 11.325 1.00 97.00 289 LEU A N 1
ATOM 2305 C CA . LEU A 1 289 ? -17.834 9.191 11.088 1.00 97.00 289 LEU A CA 1
ATOM 2306 C C . LEU A 1 289 ? -18.587 8.042 11.749 1.00 97.00 289 LEU A C 1
ATOM 2308 O O . LEU A 1 289 ? -18.879 8.115 12.936 1.00 97.00 289 LEU A O 1
ATOM 2312 N N . ALA A 1 290 ? -18.880 6.984 11.004 1.00 97.44 290 ALA A N 1
ATOM 2313 C CA . ALA A 1 290 ? -19.459 5.771 11.556 1.00 97.44 290 ALA A CA 1
ATOM 2314 C C . ALA A 1 290 ? -18.668 4.553 11.078 1.00 97.44 290 ALA A C 1
ATOM 2316 O O . ALA A 1 290 ? -18.278 4.473 9.912 1.00 97.44 290 ALA A O 1
ATOM 2317 N N . VAL A 1 291 ? -18.416 3.618 11.990 1.00 97.19 291 VAL A N 1
ATOM 2318 C CA . VAL A 1 291 ? -17.697 2.375 11.711 1.00 97.19 291 VAL A CA 1
ATOM 2319 C C . VAL A 1 291 ? -18.473 1.188 12.254 1.00 97.19 291 VAL A C 1
ATOM 2321 O O . VAL A 1 291 ? -18.949 1.211 13.387 1.00 97.19 291 VAL A O 1
ATOM 2324 N N . GLU A 1 292 ? -18.598 0.145 11.445 1.00 97.12 292 GLU A N 1
ATOM 2325 C CA . GLU A 1 292 ? -19.023 -1.183 11.890 1.00 97.12 292 GLU A CA 1
ATOM 2326 C C . GLU A 1 292 ? -17.777 -1.974 12.312 1.00 97.12 292 GLU A C 1
ATOM 2328 O O . GLU A 1 292 ? -16.776 -1.987 11.591 1.00 97.12 292 GLU A O 1
ATOM 2333 N N . ILE A 1 293 ? -17.824 -2.604 13.488 1.00 96.00 293 ILE A N 1
ATOM 2334 C CA . ILE A 1 293 ? -16.664 -3.236 14.128 1.00 96.00 293 ILE A CA 1
ATOM 2335 C C . ILE A 1 293 ? -16.843 -4.751 14.142 1.00 96.00 293 ILE A C 1
ATOM 2337 O O . ILE A 1 293 ? -17.674 -5.298 14.863 1.00 96.00 293 ILE A O 1
ATOM 2341 N N . VAL A 1 294 ? -16.005 -5.444 13.383 1.00 91.19 294 VAL A N 1
ATOM 2342 C CA . VAL A 1 294 ? -15.946 -6.903 13.322 1.00 91.19 294 VAL A CA 1
ATOM 2343 C C . VAL A 1 294 ? -14.670 -7.348 14.033 1.00 91.19 294 VAL A C 1
ATOM 2345 O O . VAL A 1 294 ? -13.597 -7.434 13.433 1.00 91.19 294 VAL A O 1
ATOM 2348 N N . SER A 1 295 ? -14.771 -7.605 15.339 1.00 80.69 295 SER A N 1
ATOM 2349 C CA . SER A 1 295 ? -13.665 -8.206 16.091 1.00 80.69 295 SER A CA 1
ATOM 2350 C C . SER A 1 295 ? -13.449 -9.634 15.599 1.00 80.69 295 SER A C 1
ATOM 2352 O O . SER A 1 295 ? -14.418 -10.387 15.479 1.00 80.69 295 SER A O 1
ATOM 2354 N N . ARG A 1 296 ? -12.204 -9.987 15.260 1.00 77.62 296 ARG A N 1
ATOM 2355 C CA . ARG A 1 296 ? -11.887 -11.330 14.765 1.00 77.62 296 ARG A CA 1
ATOM 2356 C C . ARG A 1 296 ? -11.198 -12.171 15.822 1.00 77.62 296 ARG A C 1
ATOM 2358 O O . ARG A 1 296 ? -11.708 -13.247 16.081 1.00 77.62 296 ARG A O 1
ATOM 2365 N N . ASP A 1 297 ? -10.158 -11.664 16.493 1.00 83.75 297 ASP A N 1
ATOM 2366 C CA . ASP A 1 297 ? -9.445 -12.429 17.527 1.00 83.75 297 ASP A CA 1
ATOM 2367 C C . ASP A 1 297 ? -8.735 -11.529 18.551 1.00 83.75 297 ASP A C 1
ATOM 2369 O O . ASP A 1 297 ? -8.025 -10.595 18.177 1.00 83.75 297 ASP A O 1
ATOM 2373 N N . GLY A 1 298 ? -8.870 -11.847 19.845 1.00 79.81 298 GLY A N 1
ATOM 2374 C CA . GLY A 1 298 ? -7.964 -11.389 20.912 1.00 79.81 298 GLY A CA 1
ATOM 2375 C C . GLY A 1 298 ? -7.932 -9.887 21.225 1.00 79.81 298 GLY A C 1
ATOM 2376 O O . GLY A 1 298 ? -7.036 -9.454 21.948 1.00 79.81 298 GLY A O 1
ATOM 2377 N N . ALA A 1 299 ? -8.854 -9.091 20.681 1.00 83.38 299 ALA A N 1
ATOM 2378 C CA . ALA A 1 299 ? -8.930 -7.665 20.979 1.00 83.38 299 ALA A CA 1
ATOM 2379 C C . ALA A 1 299 ? -9.581 -7.409 22.342 1.00 83.38 299 ALA A C 1
ATOM 2381 O O . ALA A 1 299 ? -10.652 -7.944 22.633 1.00 83.38 299 ALA A O 1
ATOM 2382 N N . ASN A 1 300 ? -8.946 -6.559 23.151 1.00 88.06 300 ASN A N 1
ATOM 2383 C CA . ASN A 1 300 ? -9.461 -6.133 24.453 1.00 88.06 300 ASN A CA 1
ATOM 2384 C C . ASN A 1 300 ? -10.616 -5.140 24.281 1.00 88.06 300 ASN A C 1
ATOM 2386 O O . ASN A 1 300 ? -11.630 -5.220 24.973 1.00 88.06 300 ASN A O 1
ATOM 2390 N N . SER A 1 301 ? -10.455 -4.205 23.345 1.00 94.25 301 SER A N 1
ATOM 2391 C CA . SER A 1 301 ? -11.454 -3.200 22.998 1.00 94.25 301 SER A CA 1
ATOM 2392 C C . SER A 1 301 ? -11.328 -2.793 21.536 1.00 94.25 301 SER A C 1
ATOM 2394 O O . SER A 1 301 ? -10.257 -2.907 20.938 1.00 94.25 301 SER A O 1
ATOM 2396 N N . ALA A 1 302 ? -12.420 -2.301 20.955 1.00 96.50 302 ALA A N 1
ATOM 2397 C CA . ALA A 1 302 ? -12.426 -1.716 19.619 1.00 96.50 302 ALA A CA 1
ATOM 2398 C C . ALA A 1 302 ? -13.462 -0.596 19.519 1.00 96.50 302 ALA A C 1
ATOM 2400 O O . ALA A 1 302 ? -14.532 -0.680 20.117 1.00 96.50 302 ALA A O 1
ATOM 2401 N N . GLY A 1 303 ? -13.171 0.444 18.745 1.00 96.88 303 GLY A N 1
ATOM 2402 C CA . GLY A 1 303 ? -14.083 1.564 18.578 1.00 96.88 303 GLY A CA 1
ATOM 2403 C C . GLY A 1 303 ? -13.490 2.712 17.776 1.00 96.88 303 GLY A C 1
ATOM 2404 O O . GLY A 1 303 ? -12.963 2.511 16.680 1.00 96.88 303 GLY A O 1
ATOM 2405 N N . LEU A 1 304 ? -13.624 3.927 18.301 1.00 97.44 304 LEU A N 1
ATOM 2406 C CA . LEU A 1 304 ? -13.215 5.153 17.623 1.00 97.44 304 LEU A CA 1
ATOM 2407 C C . LEU A 1 304 ? -12.207 5.931 18.451 1.00 97.44 304 LEU A C 1
ATOM 2409 O O . LEU A 1 304 ? -12.422 6.194 19.628 1.00 97.44 304 LEU A O 1
ATOM 2413 N N . MET A 1 305 ? -11.173 6.417 17.786 1.00 97.38 305 MET A N 1
ATOM 2414 C CA . MET A 1 305 ? -10.473 7.615 18.211 1.00 97.38 305 MET A CA 1
ATOM 2415 C C . MET A 1 305 ? -11.239 8.819 17.674 1.00 97.38 305 MET A C 1
ATOM 2417 O O . MET A 1 305 ? -11.501 8.893 16.475 1.00 97.38 305 MET A O 1
ATOM 2421 N N . PHE A 1 306 ? -11.628 9.748 18.542 1.00 95.88 306 PHE A N 1
ATOM 2422 C CA . PHE A 1 306 ? -12.426 10.918 18.141 1.00 95.88 306 PHE A CA 1
ATOM 2423 C C . PHE A 1 306 ? -11.750 12.262 18.433 1.00 95.88 306 PHE A C 1
ATOM 2425 O O . PHE A 1 306 ? -12.257 13.310 18.031 1.00 95.88 306 PHE A O 1
ATOM 2432 N N . HIS A 1 307 ? -10.591 12.222 19.084 1.00 95.19 307 HIS A N 1
ATOM 2433 C CA . HIS A 1 307 ? -9.662 13.333 19.212 1.00 95.19 307 HIS A CA 1
ATOM 2434 C C . HIS A 1 307 ? -8.243 12.769 19.264 1.00 95.19 307 HIS A C 1
ATOM 2436 O O . HIS A 1 307 ? -7.984 11.842 20.030 1.00 95.19 307 HIS A O 1
ATOM 2442 N N . HIS A 1 308 ? -7.332 13.335 18.479 1.00 95.31 308 HIS A N 1
ATOM 2443 C CA . HIS A 1 308 ? -5.914 13.000 18.494 1.00 95.31 308 HIS A CA 1
ATOM 2444 C C . HIS A 1 308 ? -5.094 14.265 18.263 1.00 95.31 308 HIS A C 1
ATOM 2446 O O . HIS A 1 308 ? -5.100 14.817 17.162 1.00 95.31 308 HIS A O 1
ATOM 2452 N N . ALA A 1 309 ? -4.413 14.713 19.314 1.00 93.25 309 ALA A N 1
ATOM 2453 C CA . ALA A 1 309 ? -3.460 15.818 19.278 1.00 93.25 309 ALA A CA 1
ATOM 2454 C C . ALA A 1 309 ? -2.007 15.324 19.389 1.00 93.25 309 ALA A C 1
ATOM 2456 O O . ALA A 1 309 ? -1.069 16.052 19.067 1.00 93.25 309 ALA A O 1
ATOM 2457 N N . GLY A 1 310 ? -1.800 14.067 19.792 1.00 93.69 310 GLY A N 1
ATOM 2458 C CA . GLY A 1 310 ? -0.495 13.421 19.787 1.00 93.69 310 GLY A CA 1
ATOM 2459 C C . GLY A 1 310 ? -0.489 12.077 20.510 1.00 93.69 310 GLY A C 1
ATOM 2460 O O . GLY A 1 310 ? -1.519 11.560 20.933 1.00 93.69 310 GLY A O 1
ATOM 2461 N N . LYS A 1 311 ? 0.712 11.518 20.706 1.00 93.44 311 LYS A N 1
ATOM 2462 C CA . LYS A 1 311 ? 0.909 10.202 21.349 1.00 93.44 311 LYS A CA 1
ATOM 2463 C C . LYS A 1 311 ? 0.454 10.129 22.808 1.00 93.44 311 LYS A C 1
ATOM 2465 O O . LYS A 1 311 ? 0.255 9.033 23.315 1.00 93.44 311 LYS A O 1
ATOM 2470 N N . GLU A 1 312 ? 0.320 11.274 23.464 1.00 95.25 312 GLU A N 1
ATOM 2471 C CA . GLU A 1 312 ? -0.048 11.381 24.877 1.00 95.25 312 GLU A CA 1
ATOM 2472 C C . GLU A 1 312 ? -1.270 12.279 25.093 1.00 95.25 312 GLU A C 1
ATOM 2474 O O . GLU A 1 312 ? -1.535 12.638 26.231 1.00 95.25 312 GLU A O 1
ATOM 2479 N N . ASP A 1 313 ? -1.980 12.658 24.025 1.00 95.38 313 ASP A N 1
ATOM 2480 C CA . ASP A 1 313 ? -3.237 13.407 24.099 1.00 95.38 313 ASP A CA 1
ATOM 2481 C C . ASP A 1 313 ? -4.206 12.910 23.023 1.00 95.38 313 ASP A C 1
ATOM 2483 O O . ASP A 1 313 ? -4.128 13.289 21.845 1.00 95.38 313 ASP A O 1
ATOM 2487 N N . TYR A 1 314 ? -5.071 11.979 23.420 1.00 96.31 314 TYR A N 1
ATOM 2488 C CA . TYR A 1 314 ? -6.105 11.434 22.548 1.00 96.31 314 TYR A CA 1
ATOM 2489 C C . TYR A 1 314 ? -7.257 10.800 23.316 1.00 96.31 314 TYR A C 1
ATOM 2491 O O . TYR A 1 314 ? -7.093 10.248 24.406 1.00 96.31 314 TYR A O 1
ATOM 2499 N N . TRP A 1 315 ? -8.431 10.824 22.695 1.00 96.94 315 TRP A N 1
ATOM 2500 C CA . TRP A 1 315 ? -9.647 10.253 23.249 1.00 96.94 315 TRP A CA 1
ATOM 2501 C C . TRP A 1 315 ? -10.117 9.036 22.465 1.00 96.94 315 TRP A C 1
ATOM 2503 O O . TRP A 1 315 ? -10.127 9.043 21.229 1.00 96.94 315 TRP A O 1
ATOM 2513 N N . LEU A 1 316 ? -10.561 8.022 23.205 1.00 97.31 316 LEU A N 1
ATOM 2514 C CA . LEU A 1 316 ? -11.106 6.774 22.694 1.00 97.31 316 LEU A CA 1
ATOM 2515 C C . LEU A 1 316 ? -12.552 6.587 23.156 1.00 97.31 316 LEU A C 1
ATOM 2517 O O . LEU A 1 316 ? -12.886 6.797 24.323 1.00 97.31 316 LEU A O 1
ATOM 2521 N N . LEU A 1 317 ? -13.399 6.161 22.227 1.00 97.50 317 LEU A N 1
ATOM 2522 C CA . LEU A 1 317 ? -14.646 5.464 22.490 1.00 97.50 317 LEU A CA 1
ATOM 2523 C C . LEU A 1 317 ? -14.354 3.979 22.294 1.00 97.50 317 LEU A C 1
ATOM 2525 O O . LEU A 1 317 ? -14.195 3.533 21.160 1.00 97.50 317 LEU A O 1
ATOM 2529 N N . ASP A 1 318 ? -14.292 3.230 23.383 1.00 96.75 318 ASP A N 1
ATOM 2530 C CA . ASP A 1 318 ? -14.036 1.794 23.376 1.00 96.75 318 ASP A CA 1
ATOM 2531 C C . ASP A 1 318 ? -15.334 1.016 23.534 1.00 96.75 318 ASP A C 1
ATOM 2533 O O . ASP A 1 318 ? -16.117 1.307 24.438 1.00 96.75 318 ASP A O 1
ATOM 2537 N N . ILE A 1 319 ? -15.532 -0.005 22.704 1.00 96.06 319 ILE A N 1
ATOM 2538 C CA . ILE A 1 319 ? -16.552 -1.030 22.907 1.00 96.06 319 ILE A CA 1
ATOM 2539 C C . ILE A 1 319 ? -15.868 -2.268 23.485 1.00 96.06 319 ILE A C 1
ATOM 2541 O O . ILE A 1 319 ? -14.997 -2.870 22.855 1.00 96.06 319 ILE A O 1
ATOM 2545 N N . LEU A 1 320 ? -16.281 -2.631 24.694 1.00 91.94 320 LEU A N 1
ATOM 2546 C CA . LEU A 1 320 ? -15.878 -3.823 25.430 1.00 91.94 320 LEU A CA 1
ATOM 2547 C C . LEU A 1 320 ? -16.969 -4.874 25.242 1.00 91.94 320 LEU A C 1
ATOM 2549 O O . LEU A 1 320 ? -18.146 -4.528 25.313 1.00 91.94 320 LEU A O 1
ATOM 2553 N N . ASP A 1 321 ? -16.578 -6.118 24.948 1.00 83.81 321 ASP A N 1
ATOM 2554 C CA . ASP A 1 321 ? -17.429 -7.326 24.856 1.00 83.81 321 ASP A CA 1
ATOM 2555 C C . ASP A 1 321 ? -18.723 -7.253 24.001 1.00 83.81 321 ASP A C 1
ATOM 2557 O O . ASP A 1 321 ? -19.512 -8.201 23.947 1.00 83.81 321 ASP A O 1
ATOM 2561 N N . GLY A 1 322 ? -18.933 -6.151 23.278 1.00 83.62 322 GLY A N 1
ATOM 2562 C CA . GLY A 1 322 ? -20.128 -5.886 22.485 1.00 83.62 322 GLY A CA 1
ATOM 2563 C C . GLY A 1 322 ? -21.359 -5.450 23.289 1.00 83.62 322 GLY A C 1
ATOM 2564 O O . GLY A 1 322 ? -22.435 -5.376 22.694 1.00 83.62 322 GLY A O 1
ATOM 2565 N N . SER A 1 323 ? -21.242 -5.170 24.593 1.00 90.25 323 SER A N 1
ATOM 2566 C CA . SER A 1 323 ? -22.369 -4.713 25.430 1.00 90.25 323 SER A CA 1
ATOM 2567 C C . SER A 1 323 ? -22.065 -3.510 26.330 1.00 90.25 323 SER A C 1
ATOM 2569 O O . SER A 1 323 ? -22.984 -2.898 26.888 1.00 90.25 323 SER A O 1
ATOM 2571 N N . GLN A 1 324 ? -20.793 -3.134 26.454 1.00 95.31 324 GLN A N 1
ATOM 2572 C CA . GLN A 1 324 ? -20.357 -2.000 27.257 1.00 95.31 324 GLN A CA 1
ATOM 2573 C C . GLN A 1 324 ? -19.506 -1.052 26.417 1.00 95.31 324 GLN A C 1
ATOM 2575 O O . GLN A 1 324 ? -18.635 -1.478 25.666 1.00 95.31 324 GLN A O 1
ATOM 2580 N N . ALA A 1 325 ? -19.763 0.248 26.531 1.00 97.12 325 ALA A N 1
ATOM 2581 C CA . ALA A 1 325 ? -18.945 1.284 25.920 1.00 97.12 325 ALA A CA 1
ATOM 2582 C C . ALA A 1 325 ? -18.304 2.150 27.005 1.00 97.12 325 ALA A C 1
ATOM 2584 O O . ALA A 1 325 ? -18.936 2.424 28.026 1.00 97.12 325 ALA A O 1
ATOM 2585 N N . SER A 1 326 ? -17.073 2.603 26.796 1.00 96.62 326 SER A N 1
ATOM 2586 C CA . SER A 1 326 ? -16.394 3.537 27.699 1.00 96.62 326 SER A CA 1
ATOM 2587 C C . SER A 1 326 ? -15.704 4.650 26.931 1.00 96.62 326 SER A C 1
ATOM 2589 O O . SER A 1 326 ? -15.189 4.422 25.837 1.00 96.62 326 SER A O 1
ATOM 2591 N N . ILE A 1 327 ? -15.663 5.838 27.530 1.00 97.06 327 ILE A N 1
ATOM 2592 C CA . ILE A 1 327 ? -14.895 6.968 27.009 1.00 97.06 327 ILE A CA 1
ATOM 2593 C C . ILE A 1 327 ? -13.627 7.104 27.848 1.00 97.06 327 ILE A C 1
ATOM 2595 O O . ILE A 1 327 ? -13.706 7.317 29.063 1.00 97.06 327 ILE A O 1
ATOM 2599 N N . ARG A 1 328 ? -12.468 6.989 27.199 1.00 96.81 328 ARG A N 1
ATOM 2600 C CA . ARG A 1 328 ? -11.149 7.129 27.825 1.00 96.81 328 ARG A CA 1
ATOM 2601 C C . ARG A 1 328 ? -10.384 8.293 27.204 1.00 96.81 328 ARG A C 1
ATOM 2603 O O . ARG A 1 328 ? -10.422 8.478 25.991 1.00 96.81 328 ARG A O 1
ATOM 2610 N N . HIS A 1 329 ? -9.656 9.042 28.021 1.00 96.62 329 HIS A N 1
ATOM 2611 C CA . HIS A 1 329 ? -8.700 10.061 27.588 1.00 96.62 329 HIS A CA 1
ATOM 2612 C C . HIS A 1 329 ? -7.316 9.628 28.040 1.00 96.62 329 HIS A C 1
ATOM 2614 O O . HIS A 1 329 ? -7.121 9.323 29.217 1.00 96.62 329 HIS A O 1
ATOM 2620 N N . ARG A 1 330 ? -6.361 9.580 27.115 1.00 96.44 330 ARG A N 1
ATOM 2621 C CA . ARG A 1 330 ? -4.955 9.527 27.488 1.00 96.44 330 ARG A CA 1
ATOM 2622 C C . ARG A 1 330 ? -4.409 10.939 27.498 1.00 96.44 330 ARG A C 1
ATOM 2624 O O . ARG A 1 330 ? -4.410 11.566 26.445 1.00 96.44 330 ARG A O 1
ATOM 2631 N N . LEU A 1 331 ? -3.927 11.387 28.652 1.00 96.44 331 LEU A N 1
ATOM 2632 C CA . LEU A 1 331 ? -3.296 12.689 28.827 1.00 96.44 331 LEU A CA 1
ATOM 2633 C C . LEU A 1 331 ? -1.976 12.523 29.583 1.00 96.44 331 LEU A C 1
ATOM 2635 O O . LEU A 1 331 ? -1.953 12.009 30.700 1.00 96.44 331 LEU A O 1
ATOM 2639 N N . ASN A 1 332 ? -0.864 12.949 28.982 1.00 95.81 332 ASN A N 1
ATOM 2640 C CA . ASN A 1 332 ? 0.474 12.892 29.588 1.00 95.81 332 ASN A CA 1
ATOM 2641 C C . ASN A 1 332 ? 0.847 11.490 30.120 1.00 95.81 332 ASN A C 1
ATOM 2643 O O . ASN A 1 332 ? 1.412 11.350 31.205 1.00 95.81 332 ASN A O 1
ATOM 2647 N N . GLY A 1 333 ? 0.502 10.435 29.376 1.00 93.81 333 GLY A N 1
ATOM 2648 C CA . GLY A 1 333 ? 0.766 9.045 29.764 1.00 93.81 333 GLY A CA 1
ATOM 2649 C C . GLY A 1 333 ? -0.216 8.443 30.766 1.00 93.81 333 GLY A C 1
ATOM 2650 O O . GLY A 1 333 ? -0.098 7.255 31.068 1.00 93.81 333 GLY A O 1
ATOM 2651 N N . GLN A 1 334 ? -1.185 9.212 31.265 1.00 96.50 334 GLN A N 1
ATOM 2652 C CA . GLN A 1 334 ? -2.194 8.738 32.209 1.00 96.50 334 GLN A CA 1
ATOM 2653 C C . GLN A 1 334 ? -3.533 8.492 31.519 1.00 96.50 334 GLN A C 1
ATOM 2655 O O . GLN A 1 334 ? -3.891 9.188 30.573 1.00 96.50 334 GLN A O 1
ATOM 2660 N N . TRP A 1 335 ? -4.264 7.490 32.008 1.00 96.69 335 TRP A N 1
ATOM 2661 C CA . TRP A 1 335 ? -5.610 7.169 31.547 1.00 96.69 335 TRP A CA 1
ATOM 2662 C C . TRP A 1 335 ? -6.655 7.764 32.479 1.00 96.69 335 TRP A C 1
ATOM 2664 O O . TRP A 1 335 ? -6.725 7.397 33.652 1.00 96.69 335 TRP A O 1
ATOM 2674 N N . GLU A 1 336 ? -7.517 8.610 31.932 1.00 96.69 336 GLU A N 1
ATOM 2675 C CA . GLU A 1 336 ? -8.736 9.073 32.581 1.00 96.69 336 GLU A CA 1
ATOM 2676 C C . GLU A 1 336 ? -9.944 8.366 31.961 1.00 96.69 336 GLU A C 1
ATOM 2678 O O . GLU A 1 336 ? -10.098 8.325 30.740 1.00 96.69 336 GLU A O 1
ATOM 2683 N N . SER A 1 337 ? -10.829 7.815 32.793 1.00 94.81 337 SER A N 1
ATOM 2684 C CA . SER A 1 337 ? -12.114 7.271 32.344 1.00 94.81 337 SER A CA 1
ATOM 2685 C C . SER A 1 337 ? -13.228 8.262 32.658 1.00 94.81 337 SER A C 1
ATOM 2687 O O . SER A 1 337 ? -13.348 8.723 33.793 1.00 94.81 337 SER A O 1
ATOM 2689 N N . ARG A 1 338 ? -14.075 8.567 31.670 1.00 92.69 338 ARG A N 1
ATOM 2690 C CA . ARG A 1 338 ? -15.286 9.389 31.856 1.00 92.69 338 ARG A CA 1
ATOM 2691 C C . ARG A 1 338 ? -16.535 8.557 32.149 1.00 92.69 338 ARG A C 1
ATOM 2693 O O . ARG A 1 338 ? -17.642 9.086 32.144 1.00 92.69 338 ARG A O 1
ATOM 2700 N N . GLY A 1 339 ? -16.354 7.273 32.446 1.00 88.81 339 GLY A N 1
ATOM 2701 C CA . GLY A 1 339 ? -17.424 6.344 32.777 1.00 88.81 339 GLY A CA 1
ATOM 2702 C C . GLY A 1 339 ? -17.639 5.283 31.705 1.00 88.81 339 GLY A C 1
ATOM 2703 O O . GLY A 1 339 ? -17.009 5.280 30.644 1.00 88.81 339 GLY A O 1
ATOM 2704 N N . ALA A 1 340 ? -18.538 4.354 32.021 1.00 92.38 340 ALA A N 1
ATOM 2705 C CA . ALA A 1 340 ? -18.940 3.287 31.125 1.00 92.38 340 ALA A CA 1
ATOM 2706 C C . ALA A 1 340 ? -20.463 3.190 31.068 1.00 92.38 340 ALA A C 1
ATOM 2708 O O . ALA A 1 340 ? -21.143 3.285 32.090 1.00 92.38 340 ALA A O 1
ATOM 2709 N N . VAL A 1 341 ? -20.985 2.976 29.868 1.00 94.19 341 VAL A N 1
ATOM 2710 C CA . VAL A 1 341 ? -22.414 2.904 29.578 1.00 94.19 341 VAL A CA 1
ATOM 2711 C C . VAL A 1 341 ? -22.703 1.527 29.001 1.00 94.19 341 VAL A C 1
ATOM 2713 O O . VAL A 1 341 ? -22.062 1.093 28.043 1.00 94.19 341 VAL A O 1
ATOM 2716 N N . LYS A 1 342 ? -23.666 0.820 29.594 1.00 94.19 342 LYS A N 1
ATOM 2717 C CA . LYS A 1 342 ? -24.214 -0.400 28.993 1.00 94.19 342 LYS A CA 1
ATOM 2718 C C . LYS A 1 342 ? -25.161 -0.008 27.868 1.00 94.19 342 LYS A C 1
ATOM 2720 O O . LYS A 1 342 ? -25.961 0.908 28.039 1.00 94.19 342 LYS A O 1
ATOM 2725 N N . PHE A 1 343 ? -25.100 -0.719 26.753 1.00 92.94 343 PHE A N 1
ATOM 2726 C CA . PHE A 1 343 ? -26.010 -0.517 25.632 1.00 92.94 343 PHE A CA 1
ATOM 2727 C C . PHE A 1 343 ? -26.639 -1.845 25.209 1.00 92.94 343 PHE A C 1
ATOM 2729 O O . PHE A 1 343 ? -26.135 -2.927 25.512 1.00 92.94 343 PHE A O 1
ATOM 2736 N N . GLU A 1 344 ? -27.776 -1.768 24.524 1.00 92.31 344 GLU A N 1
ATOM 2737 C CA . GLU A 1 344 ? -28.468 -2.960 24.049 1.00 92.31 344 GLU A CA 1
ATOM 2738 C C . GLU A 1 344 ? -27.663 -3.633 22.930 1.00 92.31 344 GLU A C 1
ATOM 2740 O O . GLU A 1 344 ? -27.351 -3.030 21.892 1.00 92.31 344 GLU A O 1
ATOM 2745 N N . LYS A 1 345 ? -27.329 -4.907 23.139 1.00 91.88 345 LYS A N 1
ATOM 2746 C CA . LYS A 1 345 ? -26.671 -5.721 22.123 1.00 91.88 345 LYS A CA 1
ATOM 2747 C C . LYS A 1 345 ? -27.646 -5.957 20.972 1.00 91.88 345 LYS A C 1
ATOM 2749 O O . LYS A 1 345 ? -28.732 -6.492 21.172 1.00 91.88 345 LYS A O 1
ATOM 2754 N N . ARG A 1 346 ? -27.244 -5.588 19.758 1.00 91.38 346 ARG A N 1
ATOM 2755 C CA . ARG A 1 346 ? -28.011 -5.860 18.538 1.00 91.38 346 ARG A CA 1
ATOM 2756 C C . ARG A 1 346 ? -27.519 -7.131 17.860 1.00 91.38 346 ARG A C 1
ATOM 2758 O O . ARG A 1 346 ? -26.388 -7.563 18.074 1.00 91.38 346 ARG A O 1
ATOM 2765 N N . ALA A 1 347 ? -28.373 -7.718 17.025 1.00 92.19 347 ALA A N 1
ATOM 2766 C CA . ALA A 1 347 ? -27.928 -8.725 16.074 1.00 92.19 347 ALA A CA 1
ATOM 2767 C C . ALA A 1 347 ? -26.955 -8.075 15.074 1.00 92.19 347 ALA A C 1
ATOM 2769 O O . ALA A 1 347 ? -27.280 -7.044 14.487 1.00 92.19 347 ALA A O 1
ATOM 2770 N N . GLY A 1 348 ? -25.779 -8.677 14.889 1.00 91.75 348 GLY A N 1
ATOM 2771 C CA . GLY A 1 348 ? -24.726 -8.163 14.009 1.00 91.75 348 GLY A CA 1
ATOM 2772 C C . GLY A 1 348 ? -23.561 -7.504 14.749 1.00 91.75 348 GLY A C 1
ATOM 2773 O O . GLY A 1 348 ? -23.431 -7.606 15.970 1.00 91.75 348 GLY A O 1
ATOM 2774 N N . ALA A 1 349 ? -22.678 -6.872 13.979 1.00 94.00 349 ALA A N 1
ATOM 2775 C CA . ALA A 1 349 ? -21.517 -6.162 14.495 1.00 94.00 349 ALA A CA 1
ATOM 2776 C C . ALA A 1 349 ? -21.930 -4.818 15.127 1.00 94.00 349 ALA A C 1
ATOM 2778 O O . ALA A 1 349 ? -22.801 -4.131 14.584 1.00 94.00 349 ALA A O 1
ATOM 2779 N N . PRO A 1 350 ? -21.335 -4.417 16.267 1.00 95.81 350 PRO A N 1
ATOM 2780 C CA . PRO A 1 350 ? -21.615 -3.116 16.851 1.00 95.81 350 PRO A CA 1
ATOM 2781 C C . PRO A 1 350 ? -21.121 -1.993 15.936 1.00 95.81 350 PRO A C 1
ATOM 2783 O O . PRO A 1 350 ? -20.075 -2.101 15.290 1.00 95.81 350 PRO A O 1
ATOM 2786 N N . THR A 1 351 ? -21.860 -0.886 15.922 1.00 97.12 351 THR A N 1
ATOM 2787 C CA . THR A 1 351 ? -21.463 0.330 15.207 1.00 97.12 351 THR A CA 1
ATOM 2788 C C . THR A 1 351 ? -21.052 1.408 16.196 1.00 97.12 351 THR A C 1
ATOM 2790 O O . THR A 1 351 ? -21.843 1.731 17.085 1.00 97.12 351 THR A O 1
ATOM 2793 N N . ALA A 1 352 ? -19.879 2.004 16.011 1.00 97.62 352 ALA A N 1
ATOM 2794 C CA . ALA A 1 352 ? -19.462 3.213 16.713 1.00 97.62 352 ALA A CA 1
ATOM 2795 C C . ALA A 1 352 ? -19.615 4.421 15.784 1.00 97.62 352 ALA A C 1
ATOM 2797 O O . ALA A 1 352 ? -19.235 4.366 14.615 1.00 97.62 352 ALA A O 1
ATOM 2798 N N . GLU A 1 353 ? -20.170 5.514 16.295 1.00 97.94 353 GLU A N 1
ATOM 2799 C CA . GLU A 1 353 ? -20.421 6.731 15.530 1.00 97.94 353 GLU A CA 1
ATOM 2800 C C . GLU A 1 353 ? -19.962 7.971 16.302 1.00 97.94 353 GLU A C 1
ATOM 2802 O O . GLU A 1 353 ? -20.164 8.095 17.509 1.00 97.94 353 GLU A O 1
ATOM 2807 N N . LEU A 1 354 ? -19.366 8.898 15.562 1.00 97.62 354 LEU A N 1
ATOM 2808 C CA . LEU A 1 354 ? -19.011 10.247 15.963 1.00 97.62 354 LEU A CA 1
ATOM 2809 C C . LEU A 1 354 ? -19.825 11.230 15.116 1.00 97.62 354 LEU A C 1
ATOM 2811 O O . LEU A 1 354 ? -19.741 11.199 13.886 1.00 97.62 354 LEU A O 1
ATOM 2815 N N . VAL A 1 355 ? -20.553 12.135 15.768 1.00 97.50 355 VAL A N 1
ATOM 2816 C CA . VAL A 1 355 ? -21.237 13.273 15.135 1.00 97.50 355 VAL A CA 1
ATOM 2817 C C . VAL A 1 355 ? -20.685 14.568 15.714 1.00 97.50 355 VAL A C 1
ATOM 2819 O O . VAL A 1 355 ? -20.676 14.749 16.928 1.00 97.50 355 VAL A O 1
ATOM 2822 N N . ARG A 1 356 ? -20.230 15.477 14.854 1.00 95.62 356 ARG A N 1
ATOM 2823 C CA . ARG A 1 356 ? -19.727 16.795 15.253 1.00 95.62 356 ARG A CA 1
ATOM 2824 C C . ARG A 1 356 ? -20.863 17.809 15.255 1.00 95.62 356 ARG A C 1
ATOM 2826 O O . ARG A 1 356 ? -21.521 18.000 14.235 1.00 95.62 356 ARG A O 1
ATOM 2833 N N . ASP A 1 357 ? -21.051 18.464 16.392 1.00 94.19 357 ASP A N 1
ATOM 2834 C CA . ASP A 1 357 ? -22.043 19.511 16.632 1.00 94.19 357 ASP A CA 1
ATOM 2835 C C . ASP A 1 357 ? -21.340 20.732 17.247 1.00 94.19 357 ASP A C 1
ATOM 2837 O O . ASP A 1 357 ? -21.106 20.810 18.458 1.00 94.19 357 ASP A O 1
ATOM 2841 N N . GLY A 1 358 ? -20.913 21.657 16.382 1.00 92.56 358 GLY A N 1
ATOM 2842 C CA . GLY A 1 358 ? -20.092 22.804 16.771 1.00 92.56 358 GLY A CA 1
ATOM 2843 C C . GLY A 1 358 ? -18.730 22.375 17.326 1.00 92.56 358 GLY A C 1
ATOM 2844 O O . GLY A 1 358 ? -17.954 21.709 16.642 1.00 92.56 358 GLY A O 1
ATOM 2845 N N . SER A 1 359 ? -18.435 22.772 18.566 1.00 91.25 359 SER A N 1
ATOM 2846 C CA . SER A 1 359 ? -17.222 22.376 19.299 1.00 91.25 359 SER A CA 1
ATOM 2847 C C . SER A 1 359 ? -17.345 21.024 20.007 1.00 91.25 359 SER A C 1
ATOM 2849 O O . SER A 1 359 ? -16.367 20.556 20.593 1.00 91.25 359 SER A O 1
ATOM 2851 N N . ALA A 1 360 ? -18.527 20.404 19.988 1.00 93.81 360 ALA A N 1
ATOM 2852 C CA . ALA A 1 360 ? -18.785 19.154 20.680 1.00 93.81 360 ALA A CA 1
ATOM 2853 C C . ALA A 1 360 ? -18.818 17.961 19.721 1.00 93.81 360 ALA A C 1
ATOM 2855 O O . ALA A 1 360 ? -19.278 18.038 18.582 1.00 93.81 360 ALA A O 1
ATOM 2856 N N . SER A 1 361 ? -18.375 16.825 20.239 1.00 95.50 361 SER A N 1
ATOM 2857 C CA . SER A 1 361 ? -18.443 15.513 19.617 1.00 95.50 361 SER A CA 1
ATOM 2858 C C . SER A 1 361 ? -19.467 14.663 20.366 1.00 95.50 361 SER A C 1
ATOM 2860 O O . SER A 1 361 ? -19.319 14.424 21.564 1.00 95.50 361 SER A O 1
ATOM 2862 N N . ILE A 1 362 ? -20.512 14.223 19.668 1.00 97.00 362 ILE A N 1
ATOM 2863 C CA . ILE A 1 362 ? -21.532 13.302 20.175 1.00 97.00 362 ILE A CA 1
ATOM 2864 C C . ILE A 1 362 ? -21.131 11.890 19.761 1.00 97.00 362 ILE A C 1
ATOM 2866 O O . ILE A 1 362 ? -20.975 11.598 18.573 1.00 97.00 362 ILE A O 1
ATOM 2870 N N . LEU A 1 363 ? -20.974 11.017 20.748 1.00 97.50 363 LEU A N 1
ATOM 2871 C CA . LEU A 1 363 ? -20.526 9.643 20.572 1.00 97.50 363 LEU A CA 1
ATOM 2872 C C . LEU A 1 363 ? -21.709 8.703 20.711 1.00 97.50 363 LEU A C 1
ATOM 2874 O O . LEU A 1 363 ? -22.456 8.785 21.688 1.00 97.50 363 LEU A O 1
ATOM 2878 N N . LYS A 1 364 ? -21.873 7.793 19.754 1.00 97.75 364 LYS A N 1
ATOM 2879 C CA . LYS A 1 364 ? -22.965 6.823 19.758 1.00 97.75 364 LYS A CA 1
ATOM 2880 C C . LYS A 1 364 ? -22.450 5.411 19.542 1.00 97.75 364 LYS A C 1
ATOM 2882 O O . LYS A 1 364 ? -21.526 5.191 18.764 1.00 97.75 364 LYS A O 1
ATOM 2887 N N . VAL A 1 365 ? -23.105 4.451 20.185 1.00 97.38 365 VAL A N 1
ATOM 2888 C CA . VAL A 1 365 ? -22.940 3.023 19.907 1.00 97.38 365 VAL A CA 1
ATOM 2889 C C . VAL A 1 365 ? -24.305 2.436 19.608 1.00 97.38 365 VAL A C 1
ATOM 2891 O O . VAL A 1 365 ? -25.250 2.627 20.367 1.00 97.38 365 VAL A O 1
ATOM 2894 N N . ASN A 1 366 ? -24.435 1.771 18.460 1.00 96.12 366 ASN A N 1
ATOM 2895 C CA . ASN A 1 366 ? -25.718 1.272 17.951 1.00 96.12 366 ASN A CA 1
ATOM 2896 C C . ASN A 1 366 ? -26.812 2.365 17.929 1.00 96.12 366 ASN A C 1
ATOM 2898 O O . ASN A 1 366 ? -27.988 2.104 18.167 1.00 96.12 366 ASN A O 1
ATOM 2902 N N . GLY A 1 367 ? -26.438 3.620 17.664 1.00 95.50 367 GLY A N 1
ATOM 2903 C CA . GLY A 1 367 ? -27.350 4.770 17.679 1.00 95.50 367 GLY A CA 1
ATOM 2904 C C . GLY A 1 367 ? -27.732 5.298 19.070 1.00 95.50 367 GLY A C 1
ATOM 2905 O O . GLY A 1 367 ? -28.345 6.360 19.144 1.00 95.50 367 GLY A O 1
ATOM 2906 N N . THR A 1 368 ? -27.348 4.622 20.156 1.00 95.31 368 THR A N 1
ATOM 2907 C CA . THR A 1 368 ? -27.501 5.113 21.534 1.00 95.31 368 THR A CA 1
ATOM 2908 C C . THR A 1 368 ? -26.374 6.082 21.861 1.00 95.31 368 THR A C 1
ATOM 2910 O O . THR A 1 368 ? -25.207 5.741 21.684 1.00 95.31 368 THR A O 1
ATOM 2913 N N . GLU A 1 369 ? -26.704 7.280 22.341 1.00 96.06 369 GLU A N 1
ATOM 2914 C CA . GLU A 1 369 ? -25.708 8.251 22.798 1.00 96.06 369 GLU A CA 1
ATOM 2915 C C . GLU A 1 369 ? -24.991 7.744 24.053 1.00 96.06 369 GLU A C 1
ATOM 2917 O O . GLU A 1 369 ? -25.620 7.400 25.051 1.00 96.06 369 GLU A O 1
ATOM 2922 N N . ILE A 1 370 ? -23.664 7.679 23.972 1.00 96.50 370 ILE A N 1
ATOM 2923 C CA . ILE A 1 370 ? -22.779 7.230 25.050 1.00 96.50 370 ILE A CA 1
ATOM 2924 C C . ILE A 1 370 ? -22.197 8.425 25.802 1.00 96.50 370 ILE A C 1
ATOM 2926 O O . ILE A 1 370 ? -21.943 8.340 27.000 1.00 96.50 370 ILE A O 1
ATOM 2930 N N . GLY A 1 371 ? -22.000 9.548 25.114 1.00 95.06 371 GLY A N 1
ATOM 2931 C CA . GLY A 1 371 ? -21.553 10.774 25.749 1.00 95.06 371 GLY A CA 1
ATOM 2932 C C . GLY A 1 371 ? -21.293 11.902 24.765 1.00 95.06 371 GLY A C 1
ATOM 2933 O O . GLY A 1 371 ? -21.280 11.717 23.545 1.00 95.06 371 GLY A O 1
ATOM 2934 N N . ARG A 1 372 ? -21.047 13.075 25.343 1.00 95.56 372 ARG A N 1
ATOM 2935 C CA . ARG A 1 372 ? -20.681 14.302 24.644 1.00 95.56 372 ARG A CA 1
ATOM 2936 C C . ARG A 1 372 ? -19.345 14.792 25.186 1.00 95.56 372 ARG A C 1
ATOM 2938 O O . ARG A 1 372 ? -19.187 14.909 26.399 1.00 95.56 372 ARG A O 1
ATOM 2945 N N . VAL A 1 373 ? -18.397 15.064 24.297 1.00 93.00 373 VAL A N 1
ATOM 2946 C CA . VAL A 1 373 ? -17.059 15.554 24.658 1.00 93.00 373 VAL A CA 1
ATOM 2947 C C . VAL A 1 373 ? -16.770 16.827 23.878 1.00 93.00 373 VAL A C 1
ATOM 2949 O O . VAL A 1 373 ? -17.017 16.887 22.675 1.00 93.00 373 VAL A O 1
ATOM 2952 N N . GLU A 1 374 ? -16.276 17.857 24.556 1.00 93.12 374 GLU A N 1
ATOM 2953 C CA . GLU A 1 374 ? -15.777 19.056 23.888 1.00 93.12 374 GLU A CA 1
ATOM 2954 C C . GLU A 1 374 ? -14.419 18.767 23.257 1.00 93.12 374 GLU A C 1
ATOM 2956 O O . GLU A 1 374 ? -13.541 18.173 23.879 1.00 93.12 374 GLU A O 1
ATOM 2961 N N . GLY A 1 375 ? -14.248 19.188 22.011 1.00 82.31 375 GLY A N 1
ATOM 2962 C CA . GLY A 1 375 ? -12.998 19.004 21.301 1.00 82.31 375 GLY A CA 1
ATOM 2963 C C . GLY A 1 375 ? -13.207 18.818 19.811 1.00 82.31 375 GLY A C 1
ATOM 2964 O O . GLY A 1 375 ? -14.176 18.219 19.341 1.00 82.31 375 GLY A O 1
ATOM 2965 N N . SER A 1 376 ? -12.227 19.314 19.067 1.00 81.19 376 SER A N 1
ATOM 2966 C CA . SER A 1 376 ? -12.029 18.983 17.665 1.00 81.19 376 SER A CA 1
ATOM 2967 C C . SER A 1 376 ? -10.675 18.300 17.533 1.00 81.19 376 SER A C 1
ATOM 2969 O O . SER A 1 376 ? -9.774 18.524 18.337 1.00 81.19 376 SER A O 1
ATOM 2971 N N . GLY A 1 377 ? -10.541 17.405 16.571 1.00 88.81 377 GLY A N 1
ATOM 2972 C CA . GLY A 1 377 ? -9.302 16.678 16.342 1.00 88.81 377 GLY A CA 1
ATOM 2973 C C . GLY A 1 377 ? -9.447 15.754 15.153 1.00 88.81 377 GLY A C 1
ATOM 2974 O O . GLY A 1 377 ? -10.477 15.745 14.475 1.00 88.81 377 GLY A O 1
ATOM 2975 N N . GLU A 1 378 ? -8.420 14.972 14.880 1.00 95.56 378 GLU A N 1
ATOM 2976 C CA . GLU A 1 378 ? -8.533 13.883 13.921 1.00 95.56 378 GLU A CA 1
ATOM 2977 C C . GLU A 1 378 ? -9.351 12.738 14.538 1.00 95.56 378 GLU A C 1
ATOM 2979 O O . GLU A 1 378 ? -9.378 12.564 15.758 1.00 95.56 378 GLU A O 1
ATOM 2984 N N . ALA A 1 379 ? -10.058 11.983 13.698 1.00 96.62 379 ALA A N 1
ATOM 2985 C CA . ALA A 1 379 ? -10.900 10.881 14.146 1.00 96.62 379 ALA A CA 1
ATOM 2986 C C . ALA A 1 379 ? -10.807 9.695 13.187 1.00 96.62 379 ALA A C 1
ATOM 2988 O O . ALA A 1 379 ? -10.647 9.885 11.982 1.00 96.62 379 ALA A O 1
ATOM 2989 N N . GLY A 1 380 ? -10.930 8.480 13.706 1.00 97.50 380 GLY A N 1
ATOM 2990 C CA . GLY A 1 380 ? -10.858 7.253 12.921 1.00 97.50 380 GLY A CA 1
ATOM 2991 C C . GLY A 1 380 ? -10.940 5.993 13.783 1.00 97.50 380 GLY A C 1
ATOM 2992 O O . GLY A 1 380 ? -11.187 6.087 14.987 1.00 97.50 380 GLY A O 1
ATOM 2993 N N . PRO A 1 381 ? -10.798 4.804 13.179 1.00 97.69 381 PRO A N 1
ATOM 2994 C CA . PRO A 1 381 ? -10.841 3.545 13.910 1.00 97.69 381 PRO A CA 1
ATOM 2995 C C . PRO A 1 381 ? -9.659 3.403 14.879 1.00 97.69 381 PRO A C 1
ATOM 2997 O O . PRO A 1 381 ? -8.520 3.765 14.573 1.00 97.69 381 PRO A O 1
ATOM 3000 N N . ALA A 1 382 ? -9.934 2.832 16.049 1.00 97.50 382 ALA A N 1
ATOM 3001 C CA . ALA A 1 382 ? -8.923 2.490 17.042 1.00 97.50 382 ALA A CA 1
ATOM 3002 C C . ALA A 1 382 ? -9.314 1.222 17.801 1.00 97.50 382 ALA A C 1
ATOM 3004 O O . ALA A 1 382 ? -10.495 0.886 17.907 1.00 97.50 382 ALA A O 1
ATOM 3005 N N . PHE A 1 383 ? -8.322 0.503 18.310 1.00 96.94 383 PHE A N 1
ATOM 3006 C CA . PHE A 1 383 ? -8.530 -0.705 19.104 1.00 96.94 383 PHE A CA 1
ATOM 3007 C C . PHE A 1 383 ? -7.312 -1.002 19.981 1.00 96.94 383 PHE A C 1
ATOM 3009 O O . PHE A 1 383 ? -6.236 -0.432 19.784 1.00 96.94 383 PHE A O 1
ATOM 3016 N N . GLU A 1 384 ? -7.485 -1.907 20.940 1.00 95.44 384 GLU A N 1
ATOM 3017 C CA . GLU A 1 384 ? -6.435 -2.357 21.848 1.00 95.44 384 GLU A CA 1
ATOM 3018 C C . GLU A 1 384 ? -6.252 -3.877 21.748 1.00 95.44 384 GLU A C 1
ATOM 3020 O O . GLU A 1 384 ? -7.142 -4.648 22.109 1.00 95.44 384 GLU A O 1
ATOM 3025 N N . GLY A 1 385 ? -5.072 -4.303 21.292 1.00 94.38 385 GLY A N 1
ATOM 3026 C CA . GLY A 1 385 ? -4.696 -5.709 21.143 1.00 94.38 385 GLY A CA 1
ATOM 3027 C C . GLY A 1 385 ? -5.444 -6.488 20.056 1.00 94.38 385 GLY A C 1
ATOM 3028 O O . GLY A 1 385 ? -6.493 -6.090 19.558 1.00 94.38 385 GLY A O 1
ATOM 3029 N N . GLY A 1 386 ? -4.885 -7.636 19.678 1.00 94.38 386 GLY A N 1
ATOM 3030 C CA . GLY A 1 386 ? -5.521 -8.591 18.776 1.00 94.38 386 GLY A CA 1
ATOM 3031 C C . GLY A 1 386 ? -5.634 -8.117 17.326 1.00 94.38 386 GLY A C 1
ATOM 3032 O O . GLY A 1 386 ? -4.798 -7.365 16.818 1.00 94.38 386 GLY A O 1
ATOM 3033 N N . ARG A 1 387 ? -6.670 -8.612 16.644 1.00 95.38 387 ARG A N 1
ATOM 3034 C CA . ARG A 1 387 ? -7.009 -8.313 15.248 1.00 95.38 387 ARG A CA 1
ATOM 3035 C C . ARG A 1 387 ? -8.445 -7.814 15.165 1.00 95.38 387 ARG A C 1
ATOM 3037 O O . ARG A 1 387 ? -9.386 -8.533 15.516 1.00 95.38 387 ARG A O 1
ATOM 3044 N N . VAL A 1 388 ? -8.609 -6.613 14.620 1.00 95.81 388 VAL A N 1
ATOM 3045 C CA . VAL A 1 388 ? -9.917 -5.969 14.464 1.00 95.81 388 VAL A CA 1
ATOM 3046 C C . VAL A 1 388 ? -10.106 -5.529 13.026 1.00 95.81 388 VAL A C 1
ATOM 3048 O O . VAL A 1 388 ? -9.183 -5.035 12.379 1.00 95.81 388 VAL A O 1
ATOM 3051 N N . VAL A 1 389 ? -11.322 -5.721 12.529 1.00 96.44 389 VAL A N 1
ATOM 3052 C CA . VAL A 1 389 ? -11.724 -5.303 11.196 1.00 96.44 389 VAL A CA 1
ATOM 3053 C C . VAL A 1 389 ? -12.822 -4.255 11.315 1.00 96.44 389 VAL A C 1
ATOM 3055 O O . VAL A 1 389 ? -13.778 -4.421 12.068 1.00 96.44 389 VAL A O 1
ATOM 3058 N N . PHE A 1 390 ? -12.687 -3.178 10.558 1.00 97.12 390 PHE A N 1
ATOM 3059 C CA . PHE A 1 390 ? -13.608 -2.056 10.519 1.00 97.12 390 PHE A CA 1
ATOM 3060 C C . PHE A 1 390 ? -14.184 -1.920 9.117 1.00 97.12 390 PHE A C 1
ATOM 3062 O O . PHE A 1 390 ? -13.466 -2.039 8.124 1.00 97.12 390 PHE A O 1
ATOM 3069 N N . ARG A 1 391 ? -15.470 -1.597 9.027 1.00 97.06 391 ARG A N 1
ATOM 3070 C CA . ARG A 1 391 ? -16.082 -1.095 7.796 1.00 97.06 391 ARG A CA 1
ATOM 3071 C C . ARG A 1 391 ? -16.469 0.358 8.010 1.00 97.06 391 ARG A C 1
ATOM 3073 O O . ARG A 1 391 ? -17.261 0.659 8.900 1.00 97.06 391 ARG A O 1
ATOM 3080 N N . LEU A 1 392 ? -15.914 1.251 7.195 1.00 95.25 392 LEU A N 1
ATOM 3081 C CA . LEU A 1 392 ? -16.314 2.656 7.192 1.00 95.25 392 LEU A CA 1
ATOM 3082 C C . LEU A 1 392 ? -17.705 2.771 6.557 1.00 95.25 392 LEU A C 1
ATOM 3084 O O . LEU A 1 392 ? -17.906 2.343 5.420 1.00 95.25 392 LEU A O 1
ATOM 3088 N N . LEU A 1 393 ? -18.662 3.330 7.291 1.00 94.94 393 LEU A N 1
ATOM 3089 C CA . LEU A 1 393 ? -20.019 3.561 6.803 1.00 94.94 393 LEU A CA 1
ATOM 3090 C C . LEU A 1 393 ? -20.081 4.946 6.147 1.00 94.94 393 LEU A C 1
ATOM 3092 O O . LEU A 1 393 ? -19.567 5.918 6.706 1.00 94.94 393 LEU A O 1
ATOM 3096 N N . LYS A 1 394 ? -20.662 5.005 4.945 1.00 87.12 394 LYS A N 1
ATOM 3097 C CA . LYS A 1 394 ? -20.790 6.235 4.151 1.00 87.12 394 LYS A CA 1
ATOM 3098 C C . LYS A 1 394 ? -21.973 7.087 4.582 1.00 87.12 394 LYS A C 1
ATOM 3100 O O . LYS A 1 394 ? -23.009 6.498 4.964 1.00 87.12 394 LYS A O 1
#

Sequence (394 aa):
MLSALLALSILACPPPGIEHKTAHYDLYAETVDPEEIGALLEEAWKQFARFFLAAPKDRLRVEIYASNEAYQAALKRDKQGEIHSGGYYSPGTKIAYLWVQPSDYFTRQLILHEAAHQFHYLAATENKNTTAPWYAEGIAEYLGMHNWDGKTLKTGVVPAVSLEDYPAKALEQYEAIQEDLQAAATGTVAADRPLAWAIVHWSVNRRPREWAAFAADMNRGRPVRKSWEKAMGDMTPAWKKDFRDWLESHQQPLRIVWINWQERGELIEGRAAPGVIAGAVLKKPGPRLAVEIVSRDGANSAGLMFHHAGKEDYWLLDILDGSQASIRHRLNGQWESRGAVKFEKRAGAPTAELVRDGSASILKVNGTEIGRVEGSGEAGPAFEGGRVVFRLLK

Secondary structure (DSSP, 8-state):
-----------PPPPPPEEEE-SSEEEEESSS-HHHHHHHHHHHHHHHHHHHT---SSPEEEEEESSHHHHHHHHHHTTPPP--SSEEEETTTTEEEEE--SSHHHHHHHHHHHHHHHHHHHHHSTT---S-HHHHHHHHHHHHSEEE-SS-EEES---S--SS-HHHHHHHHHHHTTT-HHHHHTTSS---HHHHHHHHHHHHHH-HHHHHHHHHHHHTT--HHHHHHHHT-S--HHHHHHHHHHHHHS--SEEEEES-EEEETTEEEEEEEEEEEEEEEESS--SEEEEEEEEEES-SEEEEEEEEEETTEEEEEEEETTTEEEEEEEETTEEEEEEEEE-PPPSS--EEEEEEETTEEEEEETTEEEEEEE-----EEEEEEEEEEEEEE-

Radius of gyration: 23.37 Å; chains: 1; bounding box: 55×49×62 Å

Foldseek 3Di:
DPPDPPDPPPCDPQPAWDWDDDPQATETERPDDVVLLNLLVVLLQVVLCVVQVWWAPHRAYEYEAADPVVLQVVCVVVVHDDDPDQWDQDLVVLYTTGYADQAPLVRQLSSQLSVSLSGLCRIQQVNDDFQAPLQSLLSSNQQSQWAAQSRHIDGRAHWLDDQDFLLVVLLVVCVVVVLPLLCPQQVVDPDPNSVSNLNLSCCCVVPVQLSVQLSNCRSPRHRRNVSCCVRVNDCDPVNSVVSNVVSVVRTNQKYWQDDYWGHRPLKIKGADAAQDKTDIFGPDDDQKWKKFKDADDDFQWKEKWQADPHPQFTWDFTDGPQFKTWIWTRHPNDIDTPDMDGDDRDPGTKMWMWGHDPQKIFIDIPNHTPDIDGHHHTMDIMTGHGMMMMRIDD